Protein 6DCD (pdb70)

Sequence (406 aa):
SYESIDFFTDPSLIPDPHPYFDYLRSQSPVLLRLPQYGVVAVTGYEEATAVYKDTDSFSNCVALLGGPFPPLPFAPNGDDVNAQIDAHREQFPMYEHMMVTMDPPEHSRARSILSRLLTPSRLKQNEEFMWRLADRQLDEFLGAGECEFISEYAKPFATLVIADLLGVPEDDRKDFRVVLGVNPLQWLDDKFSAYIEDRRRQPRNDVLTALATATYPDGSTPEVIDVVRSATFLFAAGQQETTAKLLTTAAMMRVLGDRPDIQRRLRENRSSLIIPNNFIEESSLRMDDSPVKSDSRLARKRTTVGGLDIAAGTVVMVLPGAANRDPRRFEDPHEFRLDRPNVREHMMAFARGVHSSCPGGPLARVEGRVSLERILDRMLDIAINEDRHGPADDRRYTYEPTTYILLRGLTELHITFTPAG

Nearest PDB structures (foldseek):
  6dcd-assembly1_A  TM=1.002E+00  e=2.296E-69  Mycobacterium marinum M
  8hg9-assembly1_B  TM=8.748E-01  e=2.510E-22  Bacillus sp. (in: firmicutes)
  8hg9-assembly1_A  TM=8.508E-01  e=3.188E-22  Bacillus sp. (in: firmicutes)
  5iki-assembly2_B  TM=8.266E-01  e=8.292E-22  Priestia megaterium
  6g5q-assembly1_A  TM=8.197E-01  e=1.424E-17  Zobellia galactanivorans

InterPro domains:
  IPR001128 Cytochrome P450 [PF00067] (213-383)
  IPR002397 Cytochrome P450, B-class [PR00359] (101-112)
  IPR002397 Cytochrome P450, B-class [PR00359] (147-163)
  IPR002397 Cytochrome P450, B-class [PR00359] (164-179)
  IPR002397 Cytochrome P450, B-class [PR00359] (205-227)
  IPR002397 Cytochrome P450, B-class [PR00359] (287-298)
  IPR002397 Cytochrome P450, B-class [PR00359] (304-331)
  IPR002397 Cytochrome P450, B-class [PR00359] (332-347)
  IPR002397 Cytochrome P450, B-class [PR00359] (354-363)
  IPR002397 Cytochrome P450, B-class [PR00359] (363-374)
  IPR036396 Cytochrome P450 superfamily [G3DSA:1.10.630.10] (2-423)
  IPR036396 Cytochrome P450 superfamily [SSF48264] (11-422)

Foldseek 3Di:
DLLQDDLFADLVCQVPVQVSLVVVVVVPQWDQHPPLRETEHLAQVLLQVQQADLVFWAQLAFFPFPPPPDPDDDDDQFCPVVCVVCLVPGPLSLALSRDGPPVNQQLQQLCVLLQDPVNVVVLLVVLLVVLVVLCVVCLVVQKDFCLLSPLLLSQQLSLCSSQQPDPVCSVVSSVLLNVVSVVVQLVVLLVLLVVCVVPPDPTNSVVSNQDAGPVRHHDDSSSSSNSSSVCSVVGRPQLSQLLVLLLLCVALPVVVVVVCLVPVVLQLLSSLLSCLQQLFFQKTKIFGRGFDDTSRDTDGGGHIYIYGLNSNSQNCVVDPPSNDRDSPDPCSNVRQSQHDHPSRNSCPVVSSSSRSSNVVVCSVFFAPKHFDCVQFNDSVRGDWGFDSGNGTTGTPITMIGTDTPD

Solvent-accessible surface area: 17453 Å² total; per-residue (Å²): 118,80,131,82,22,22,10,17,85,44,103,76,8,26,80,71,2,11,67,3,2,41,72,5,24,101,112,33,30,3,41,118,11,77,35,112,37,0,0,0,0,0,0,17,112,17,0,28,54,1,5,138,47,33,100,10,3,0,4,6,8,4,73,8,3,18,78,75,108,40,35,29,81,61,123,48,86,83,0,40,77,48,10,78,78,51,105,133,111,10,46,51,70,42,25,11,47,11,36,18,66,96,56,8,63,92,12,61,26,3,2,67,96,1,50,51,119,70,38,42,124,95,0,52,81,15,1,89,136,4,0,38,115,2,0,94,102,12,18,77,71,16,90,5,26,0,8,56,61,0,0,49,10,0,0,1,21,0,3,0,17,4,0,16,2,44,134,138,33,37,149,69,0,66,94,40,26,65,164,92,56,111,93,48,5,46,80,68,0,29,57,19,0,98,37,11,78,159,108,92,136,162,52,24,0,11,34,0,2,62,5,69,18,96,104,51,50,85,2,119,38,86,44,0,0,72,3,0,5,14,22,5,53,44,16,14,79,34,9,0,7,2,1,0,10,0,0,40,4,0,9,32,89,85,52,6,12,146,118,0,61,146,71,67,94,29,0,57,49,0,1,9,0,0,3,0,21,16,4,8,50,8,4,22,2,6,0,0,39,92,132,22,89,12,47,73,40,74,0,55,11,9,24,11,0,1,0,1,2,7,0,0,0,21,1,81,136,93,0,126,63,20,83,96,22,72,10,92,7,121,39,5,164,68,2,0,10,31,13,63,29,73,25,39,53,34,22,1,70,17,9,77,27,2,0,62,0,0,1,25,62,0,1,56,41,0,83,113,7,37,5,20,109,133,137,4,3,62,67,138,97,48,138,49,77,33,46,111,36,34,49,28,27,5,4,45,64,0,21,0,43,13,74,43,53,102

Secondary structure (DSSP, 8-state):
-TTT--TTT-GGGSS--HHHHHHHHHH-SEEE-SSTTPEEE--HHHHHHHHH-TTTEESTTTTTTTSSPPSS---TTB-HHHHHHTGGGSTTTTSGGG--TTHHHHHHHTTGGGSSHHHHHHHHHHHHHHHHHHHHTTGGGSEEEHIIIIIHHHHHHHHHHHTT--HHHHHHHHHHH---HHHHHHHHHHHHHHHHHHS--SSHHHHHHT---TTSPPPPHHHHHHHHHHHHHHHHHHHHHHHHHHHHHHHH-HHHHHHHHH-GGGHHHHHHHHHHHS-SB--EEEEESBSEEETTEEE-TT-EEEE-HHHHTT-TTTSSSTTS--TT-TTGGG--TT--STT--TTHHHHHHHHHHHHHHHHHHEEEEEE-HHHH--TTS----B-S-SSB--BS--EEEEEE--

Structure (mmCIF, N/CA/C/O backbone):
data_6DCD
#
_entry.id   6DCD
#
_cell.length_a   80.570
_cell.length_b   80.570
_cell.length_c   134.760
_cell.angle_alpha   90.000
_cell.angle_beta   90.000
_cell.angle_gamma   120.000
#
_symmetry.space_group_name_H-M   'P 31 2 1'
#
loop_
_entity.id
_entity.type
_entity.pdbx_description
1 polymer 'Cytochrome P450 150A6 Cyp150A6'
2 non-polymer 'PROTOPORPHYRIN IX CONTAINING FE'
3 water water
#
loop_
_atom_site.group_PDB
_atom_site.id
_atom_site.type_symbol
_atom_site.label_atom_id
_atom_site.label_alt_id
_atom_site.label_comp_id
_atom_site.label_asym_id
_atom_site.label_entity_id
_atom_site.label_seq_id
_atom_site.pdbx_PDB_ins_code
_atom_site.Cartn_x
_atom_site.Cartn_y
_atom_site.Cartn_z
_atom_site.occupancy
_atom_site.B_iso_or_equiv
_atom_site.auth_seq_id
_atom_site.auth_comp_id
_atom_site.auth_asym_id
_atom_site.auth_atom_id
_atom_site.pdbx_PDB_model_num
ATOM 1 N N . SER A 1 3 ? 24.189 62.332 53.467 1.00 58.13 3 SER A N 1
ATOM 2 C CA . SER A 1 3 ? 22.808 62.683 53.160 1.00 57.92 3 SER A CA 1
ATOM 3 C C . SER A 1 3 ? 22.250 61.768 52.078 1.00 54.88 3 SER A C 1
ATOM 4 O O . SER A 1 3 ? 23.000 61.059 51.403 1.00 53.68 3 SER A O 1
ATOM 7 N N . TYR A 1 4 ? 20.925 61.801 51.908 1.00 51.89 4 TYR A N 1
ATOM 8 C CA . TYR A 1 4 ? 20.270 60.951 50.919 1.00 49.64 4 TYR A CA 1
ATOM 9 C C . TYR A 1 4 ? 20.691 61.279 49.493 1.00 53.05 4 TYR A C 1
ATOM 10 O O . TYR A 1 4 ? 20.446 60.473 48.587 1.00 48.69 4 TYR A O 1
ATOM 19 N N . GLU A 1 5 ? 21.308 62.443 49.272 1.00 62.97 5 GLU A N 1
ATOM 20 C CA . GLU A 1 5 ? 21.675 62.851 47.920 1.00 64.95 5 GLU A CA 1
ATOM 21 C C . GLU A 1 5 ? 22.697 61.908 47.300 1.00 60.16 5 GLU A C 1
ATOM 22 O O . GLU A 1 5 ? 22.683 61.691 46.082 1.00 64.36 5 GLU A O 1
ATOM 28 N N . SER A 1 6 ? 23.585 61.333 48.113 1.00 53.17 6 SER A N 1
ATOM 29 C CA . SER A 1 6 ? 24.631 60.448 47.615 1.00 48.03 6 SER A CA 1
ATOM 30 C C . SER A 1 6 ? 24.626 59.083 48.292 1.00 41.98 6 SER A C 1
ATOM 31 O O . SER A 1 6 ? 25.549 58.291 48.064 1.00 42.18 6 SER A O 1
ATOM 34 N N . ILE A 1 7 ? 23.622 58.784 49.118 1.00 35.42 7 ILE A N 1
ATOM 35 C CA . ILE A 1 7 ? 23.574 57.494 49.793 1.00 30.42 7 ILE A CA 1
ATOM 36 C C . ILE A 1 7 ? 23.405 56.379 48.764 1.00 24.17 7 ILE A C 1
ATOM 37 O O . ILE A 1 7 ? 22.861 56.586 47.670 1.00 25.15 7 ILE A O 1
ATOM 42 N N . ASP A 1 8 ? 23.900 55.187 49.102 1.00 25.39 8 ASP A N 1
ATOM 43 C CA . ASP A 1 8 ? 23.820 54.010 48.235 1.00 26.63 8 ASP A CA 1
ATOM 44 C C . ASP A 1 8 ? 22.802 53.046 48.840 1.00 25.27 8 ASP A C 1
ATOM 45 O O . ASP A 1 8 ? 23.098 52.344 49.811 1.00 24.10 8 ASP A O 1
ATOM 50 N N . PHE A 1 9 ? 21.611 52.997 48.233 1.00 22.21 9 PHE A N 1
ATOM 51 C CA . PHE A 1 9 ? 20.540 52.126 48.713 1.00 19.81 9 PHE A CA 1
ATOM 52 C C . PHE A 1 9 ? 20.972 50.667 48.792 1.00 22.01 9 PHE A C 1
ATOM 53 O O . PHE A 1 9 ? 20.502 49.923 49.663 1.00 23.78 9 PHE A O 1
ATOM 61 N N . PHE A 1 10 ? 21.867 50.240 47.909 1.00 19.87 10 PHE A N 1
ATOM 62 C CA . PHE A 1 10 ? 22.210 48.831 47.827 1.00 18.88 10 PHE A CA 1
ATOM 63 C C . PHE A 1 10 ? 23.251 48.406 48.850 1.00 21.88 10 PHE A C 1
ATOM 64 O O . PHE A 1 10 ? 23.407 47.203 49.076 1.00 22.88 10 PHE A O 1
ATOM 72 N N . THR A 1 11 ? 23.958 49.348 49.475 1.00 24.38 11 THR A N 1
ATOM 73 C CA . THR A 1 11 ? 25.052 48.996 50.373 1.00 25.62 11 THR A CA 1
ATOM 74 C C . THR A 1 11 ? 25.011 49.672 51.737 1.00 26.62 11 THR A C 1
ATOM 75 O O . THR A 1 11 ? 25.626 49.142 52.669 1.00 28.94 11 THR A O 1
ATOM 79 N N . ASP A 1 12 ? 24.327 50.800 51.898 1.00 24.09 12 ASP A N 1
ATOM 80 C CA . ASP A 1 12 ? 24.413 51.551 53.152 1.00 24.10 12 ASP A CA 1
ATOM 81 C C . ASP A 1 12 ? 23.584 50.877 54.240 1.00 28.77 12 ASP A C 1
ATOM 82 O O . ASP A 1 12 ? 22.355 50.807 54.114 1.00 26.96 12 ASP A O 1
ATOM 87 N N . PRO A 1 13 ? 24.199 50.395 55.325 1.00 30.28 13 PRO A N 1
ATOM 88 C CA . PRO A 1 13 ? 23.414 49.733 56.381 1.00 26.38 13 PRO A CA 1
ATOM 89 C C . PRO A 1 13 ? 22.500 50.669 57.151 1.00 25.21 13 PRO A C 1
ATOM 90 O O . PRO A 1 13 ? 21.601 50.183 57.849 1.00 24.43 13 PRO A O 1
ATOM 94 N N . SER A 1 14 ? 22.681 51.987 57.046 1.00 26.32 14 SER A N 1
ATOM 95 C CA . SER A 1 14 ? 21.799 52.908 57.751 1.00 24.18 14 SER A CA 1
ATOM 96 C C . SER A 1 14 ? 20.380 52.903 57.198 1.00 21.96 14 SER A C 1
ATOM 97 O O . SER A 1 14 ? 19.490 53.475 57.832 1.00 24.45 14 SER A O 1
ATOM 100 N N . LEU A 1 15 ? 20.145 52.272 56.048 1.00 23.11 15 LEU A N 1
ATOM 101 C CA . LEU A 1 15 ? 18.810 52.209 55.468 1.00 21.83 15 LEU A CA 1
ATOM 102 C C . LEU A 1 15 ? 18.073 50.918 55.804 1.00 24.34 15 LEU A C 1
ATOM 103 O O . LEU A 1 15 ? 16.884 50.801 55.493 1.00 22.35 15 LEU A O 1
ATOM 108 N N . ILE A 1 16 ? 18.742 49.960 56.436 1.00 24.92 16 ILE A N 1
ATOM 109 C CA . ILE A 1 16 ? 18.146 48.670 56.780 1.00 22.26 16 ILE A CA 1
ATOM 110 C C . ILE A 1 16 ? 17.082 48.800 57.871 1.00 24.10 16 ILE A C 1
ATOM 111 O O . ILE A 1 16 ? 16.015 48.178 57.743 1.00 25.76 16 ILE A O 1
ATOM 116 N N . PRO A 1 17 ? 17.297 49.566 58.954 1.00 28.88 17 PRO A N 1
ATOM 117 C CA . PRO A 1 17 ? 16.230 49.670 59.973 1.00 24.67 17 PRO A CA 1
ATOM 118 C C . PRO A 1 17 ? 14.904 50.180 59.426 1.00 26.35 17 PRO A C 1
ATOM 119 O O . PRO A 1 17 ? 13.854 49.584 59.697 1.00 23.49 17 PRO A O 1
ATOM 123 N N . ASP A 1 18 ? 14.921 51.266 58.660 1.00 25.67 18 ASP A N 1
ATOM 124 C CA . ASP A 1 18 ? 13.698 51.838 58.113 1.00 25.93 18 ASP A CA 1
ATOM 125 C C . ASP A 1 18 ? 14.019 52.613 56.840 1.00 23.63 18 ASP A C 1
ATOM 126 O O . ASP A 1 18 ? 14.622 53.692 56.906 1.00 23.33 18 ASP A O 1
ATOM 131 N N . PRO A 1 19 ? 13.635 52.105 55.671 1.00 17.96 19 PRO A N 1
ATOM 132 C CA . PRO A 1 19 ? 13.950 52.786 54.411 1.00 18.99 19 PRO A CA 1
ATOM 133 C C . PRO A 1 19 ? 12.933 53.829 53.982 1.00 16.91 19 PRO A C 1
ATOM 134 O O . PRO A 1 19 ? 13.165 54.507 52.976 1.00 18.99 19 PRO A O 1
ATOM 138 N N . HIS A 1 20 ? 11.834 53.990 54.706 1.00 15.77 20 HIS A N 1
ATOM 139 C CA . HIS A 1 20 ? 10.762 54.815 54.166 1.00 17.77 20 HIS A CA 1
ATOM 140 C C . HIS A 1 20 ? 11.049 56.314 54.202 1.00 19.15 20 HIS A C 1
ATOM 141 O O . HIS A 1 20 ? 10.607 57.021 53.287 1.00 17.17 20 HIS A O 1
ATOM 148 N N . PRO A 1 21 ? 11.776 56.857 55.191 1.00 18.26 21 PRO A N 1
ATOM 149 C CA . PRO A 1 21 ? 12.210 58.256 55.040 1.00 19.27 21 PRO A CA 1
ATOM 150 C C . PRO A 1 21 ? 12.978 58.479 53.748 1.00 15.84 21 PRO A C 1
ATOM 151 O O . PRO A 1 21 ? 12.741 59.467 53.038 1.00 16.43 21 PRO A O 1
ATOM 155 N N . TYR A 1 22 ? 13.880 57.549 53.420 1.00 15.55 22 TYR A N 1
ATOM 156 C CA . TYR A 1 22 ? 14.620 57.597 52.165 1.00 15.05 22 TYR A CA 1
ATOM 157 C C . TYR A 1 22 ? 13.688 57.457 50.967 1.00 16.51 22 TYR A C 1
ATOM 158 O O . TYR A 1 22 ? 13.784 58.224 50.003 1.00 16.12 22 TYR A O 1
ATOM 167 N N . PHE A 1 23 ? 12.785 56.469 51.003 1.00 14.85 23 PHE A N 1
ATOM 168 C CA . PHE A 1 23 ? 11.818 56.302 49.920 1.00 15.67 23 PHE A CA 1
ATOM 169 C C . PHE A 1 23 ? 10.987 57.562 49.722 1.00 15.66 23 PHE A C 1
ATOM 170 O O . PHE A 1 23 ? 10.673 57.935 48.585 1.00 16.43 23 PHE A O 1
ATOM 178 N N . ASP A 1 24 ? 10.584 58.205 50.824 1.00 15.67 24 ASP A N 1
ATOM 179 C CA . ASP A 1 24 ? 9.816 59.442 50.737 1.00 16.78 24 ASP A CA 1
ATOM 180 C C . ASP A 1 24 ? 10.626 60.544 50.068 1.00 18.34 24 ASP A C 1
ATOM 181 O O . ASP A 1 24 ? 10.086 61.339 49.290 1.00 20.73 24 ASP A O 1
ATOM 186 N N . TYR A 1 25 ? 11.923 60.617 50.381 1.00 18.68 25 TYR A N 1
ATOM 187 C CA . TYR A 1 25 ? 12.788 61.619 49.765 1.00 20.06 25 TYR A CA 1
ATOM 188 C C . TYR A 1 25 ? 12.915 61.390 48.266 1.00 18.13 25 TYR A C 1
ATOM 189 O O . TYR A 1 25 ? 12.903 62.345 47.480 1.00 16.71 25 TYR A O 1
ATOM 198 N N . LEU A 1 26 ? 13.055 60.128 47.852 1.00 15.16 26 LEU A N 1
ATOM 199 C CA . LEU A 1 26 ? 13.113 59.817 46.428 1.00 16.79 26 LEU A CA 1
ATOM 200 C C . LEU A 1 26 ? 11.825 60.224 45.727 1.00 19.03 26 LEU A C 1
ATOM 201 O O . LEU A 1 26 ? 11.853 60.896 44.691 1.00 19.16 26 LEU A O 1
ATOM 206 N N . ARG A 1 27 ? 10.682 59.816 46.288 1.00 17.35 27 ARG A N 1
ATOM 207 C CA . ARG A 1 27 ? 9.399 60.019 45.625 1.00 16.57 27 ARG A CA 1
ATOM 208 C C . ARG A 1 27 ? 9.077 61.500 45.483 1.00 18.64 27 ARG A C 1
ATOM 209 O O . ARG A 1 27 ? 8.498 61.925 44.476 1.00 21.03 27 ARG A O 1
ATOM 217 N N . SER A 1 28 ? 9.457 62.304 46.481 1.00 19.53 28 SER A N 1
ATOM 218 C CA . SER A 1 28 ? 9.226 63.743 46.413 1.00 21.04 28 SER A CA 1
ATOM 219 C C . SER A 1 28 ? 10.087 64.408 45.346 1.00 24.67 28 SER A C 1
ATOM 220 O O . SER A 1 28 ? 9.708 65.460 44.819 1.00 24.64 28 SER A O 1
ATOM 223 N N . GLN A 1 29 ? 11.251 63.833 45.035 1.00 19.04 29 GLN A N 1
ATOM 224 C CA . GLN A 1 29 ? 12.012 64.286 43.875 1.00 19.31 29 GLN A CA 1
ATOM 225 C C . GLN A 1 29 ? 11.283 63.915 42.591 1.00 17.92 29 GLN A C 1
ATOM 226 O O . GLN A 1 29 ? 10.980 64.777 41.760 1.00 22.05 29 GLN A O 1
ATOM 232 N N . SER A 1 30 ? 10.987 62.624 42.425 1.00 18.77 30 SER A N 1
ATOM 233 C CA . SER A 1 30 ? 10.168 62.096 41.341 1.00 18.89 30 SER A CA 1
ATOM 234 C C . SER A 1 30 ? 9.850 60.626 41.599 1.00 15.00 30 SER A C 1
ATOM 235 O O . SER A 1 30 ? 10.724 59.871 42.038 1.00 15.72 30 SER A O 1
ATOM 238 N N . PRO A 1 31 ? 8.620 60.187 41.312 1.00 16.05 31 PRO A N 1
ATOM 239 C CA . PRO A 1 31 ? 8.282 58.757 41.460 1.00 18.09 31 PRO A CA 1
ATOM 240 C C . PRO A 1 31 ? 9.109 57.834 40.580 1.00 15.32 31 PRO A C 1
ATOM 241 O O . PRO A 1 31 ? 9.118 56.619 40.814 1.00 13.30 31 PRO A O 1
ATOM 245 N N . VAL A 1 32 ? 9.789 58.366 39.569 1.00 15.91 32 VAL A N 1
ATOM 246 C CA . VAL A 1 32 ? 10.731 57.620 38.744 1.00 12.79 32 VAL A CA 1
ATOM 247 C C . VAL A 1 32 ? 12.001 58.465 38.749 1.00 16.52 32 VAL A C 1
ATOM 248 O O . VAL A 1 32 ? 12.037 59.531 38.126 1.00 18.16 32 VAL A O 1
ATOM 252 N N A LEU A 1 33 ? 13.049 57.973 39.416 0.74 16.15 33 LEU A N 1
ATOM 253 N N B LEU A 1 33 ? 13.017 58.050 39.505 0.26 16.98 33 LEU A N 1
ATOM 254 C CA A LEU A 1 33 ? 14.236 58.767 39.713 0.74 17.75 33 LEU A CA 1
ATOM 255 C CA B LEU A 1 33 ? 14.223 58.863 39.586 0.26 18.34 33 LEU A CA 1
ATOM 256 C C A LEU A 1 33 ? 15.505 57.998 39.373 0.74 18.97 33 LEU A C 1
ATOM 257 C C B LEU A 1 33 ? 15.459 58.021 39.319 0.26 18.63 33 LEU A C 1
ATOM 258 O O A LEU A 1 33 ? 15.665 56.843 39.782 0.74 17.54 33 LEU A O 1
ATOM 259 O O B LEU A 1 33 ? 15.538 56.854 39.713 0.26 18.07 33 LEU A O 1
ATOM 268 N N . ARG A 1 34 ? 16.418 58.643 38.647 1.00 20.55 34 ARG A N 1
ATOM 269 C CA . ARG A 1 34 ? 17.722 58.049 38.390 1.00 21.88 34 ARG A CA 1
ATOM 270 C C . ARG A 1 34 ? 18.585 58.181 39.643 1.00 24.42 34 ARG A C 1
ATOM 271 O O . ARG A 1 34 ? 18.825 59.295 40.119 1.00 26.90 34 ARG A O 1
ATOM 279 N N . LEU A 1 35 ? 19.042 57.049 40.180 1.00 21.86 35 LEU A N 1
ATOM 280 C CA . LEU A 1 35 ? 19.827 57.040 41.408 1.00 24.46 35 LEU A CA 1
ATOM 281 C C . LEU A 1 35 ? 21.257 57.513 41.144 1.00 25.65 35 LEU A C 1
ATOM 282 O O . LEU A 1 35 ? 21.723 57.506 40.003 1.00 29.92 35 LEU A O 1
ATOM 287 N N . PRO A 1 36 ? 21.979 57.937 42.189 1.00 27.55 36 PRO A N 1
ATOM 288 C CA . PRO A 1 36 ? 23.348 58.437 41.975 1.00 30.51 36 PRO A CA 1
ATOM 289 C C . PRO A 1 36 ? 24.364 57.359 41.626 1.00 32.65 36 PRO A C 1
ATOM 290 O O . PRO A 1 36 ? 25.471 57.706 41.193 1.00 36.20 36 PRO A O 1
ATOM 294 N N . GLN A 1 37 ? 24.043 56.077 41.797 1.00 32.02 37 GLN A N 1
ATOM 295 C CA . GLN A 1 37 ? 24.979 55.006 41.490 1.00 30.58 37 GLN A CA 1
ATOM 296 C C . GLN A 1 37 ? 24.332 53.992 40.559 1.00 28.37 37 GLN A C 1
ATOM 297 O O . GLN A 1 37 ? 23.119 53.762 40.606 1.00 30.39 37 GLN A O 1
ATOM 303 N N . TYR A 1 38 ? 25.166 53.395 39.707 1.00 24.66 38 TYR A N 1
ATOM 304 C CA . TYR A 1 38 ? 24.856 52.218 38.899 1.00 23.70 38 TYR A CA 1
ATOM 305 C C . TYR A 1 38 ? 23.835 52.495 37.802 1.00 24.22 38 TYR A C 1
ATOM 306 O O . TYR A 1 38 ? 23.426 51.560 37.101 1.00 26.37 38 TYR A O 1
ATOM 315 N N . GLY A 1 39 ? 23.421 53.748 37.619 1.00 25.43 39 GLY A N 1
ATOM 316 C CA . GLY A 1 39 ? 22.443 54.071 36.598 1.00 22.49 39 GLY A CA 1
ATOM 317 C C . GLY A 1 39 ? 21.049 53.567 36.880 1.00 24.75 39 GLY A C 1
ATOM 318 O O . GLY A 1 39 ? 20.190 53.626 35.992 1.00 22.11 39 GLY A O 1
ATOM 319 N N . VAL A 1 40 ? 20.793 53.074 38.092 1.00 16.40 40 VAL A N 1
ATOM 320 C CA . VAL A 1 40 ? 19.504 52.469 38.388 1.00 16.11 40 VAL A CA 1
ATOM 321 C C . VAL A 1 40 ? 18.429 53.545 38.440 1.00 17.12 40 VAL A C 1
ATOM 322 O O . VAL A 1 40 ? 18.632 54.637 38.989 1.00 14.19 40 VAL A O 1
ATOM 326 N N . VAL A 1 41 ? 17.287 53.249 37.829 1.00 14.18 41 VAL A N 1
ATOM 327 C CA . VAL A 1 41 ? 16.094 54.073 37.932 1.00 12.75 41 VAL A CA 1
ATOM 328 C C . VAL A 1 41 ? 15.221 53.478 39.024 1.00 13.51 41 VAL A C 1
ATOM 329 O O . VAL A 1 41 ? 14.799 52.321 38.927 1.00 13.62 41 VAL A O 1
ATOM 333 N N . ALA A 1 42 ? 14.949 54.255 40.063 1.00 13.12 42 ALA A N 1
ATOM 334 C CA . ALA A 1 42 ? 14.201 53.775 41.216 1.00 12.18 42 ALA A CA 1
ATOM 335 C C . ALA A 1 42 ? 12.757 54.246 41.115 1.00 12.77 42 ALA A C 1
ATOM 336 O O . ALA A 1 42 ? 12.501 55.441 40.948 1.00 13.38 42 ALA A O 1
ATOM 338 N N . VAL A 1 43 ? 11.818 53.308 41.197 1.00 12.53 43 VAL A N 1
ATOM 339 C CA . VAL A 1 43 ? 10.398 53.611 41.045 1.00 11.68 43 VAL A CA 1
ATOM 340 C C . VAL A 1 43 ? 9.746 53.471 42.414 1.00 13.15 43 VAL A C 1
ATOM 341 O O . VAL A 1 43 ? 9.640 52.364 42.959 1.00 13.38 43 VAL A O 1
ATOM 345 N N . THR A 1 44 ? 9.326 54.604 42.973 1.00 11.47 44 THR A N 1
ATOM 346 C CA . THR A 1 44 ? 8.661 54.671 44.265 1.00 11.73 44 THR A CA 1
ATOM 347 C C . THR A 1 44 ? 7.188 55.039 44.151 1.00 12.63 44 THR A C 1
ATOM 348 O O . THR A 1 44 ? 6.499 55.115 45.176 1.00 12.81 44 THR A O 1
ATOM 352 N N . GLY A 1 45 ? 6.691 55.266 42.939 1.00 15.20 45 GLY A N 1
ATOM 353 C CA . GLY A 1 45 ? 5.309 55.643 42.723 1.00 12.64 45 GLY A CA 1
ATOM 354 C C . GLY A 1 45 ? 4.452 54.442 42.365 1.00 15.34 45 GLY A C 1
ATOM 355 O O . GLY A 1 45 ? 4.897 53.523 41.678 1.00 14.11 45 GLY A O 1
ATOM 356 N N . TYR A 1 46 ? 3.206 54.468 42.838 1.00 15.05 46 TYR A N 1
ATOM 357 C CA . TYR A 1 46 ? 2.307 53.335 42.651 1.00 16.27 46 TYR A CA 1
ATOM 358 C C . TYR A 1 46 ? 1.890 53.181 41.193 1.00 17.72 46 TYR A C 1
ATOM 359 O O . TYR A 1 46 ? 1.994 52.090 40.620 1.00 15.19 46 TYR A O 1
ATOM 368 N N . GLU A 1 47 ? 1.374 54.247 40.578 1.00 17.77 47 GLU A N 1
ATOM 369 C CA . GLU A 1 47 ? 0.905 54.080 39.207 1.00 19.97 47 GLU A CA 1
ATOM 370 C C . GLU A 1 47 ? 2.067 53.875 38.242 1.00 17.47 47 GLU A C 1
ATOM 371 O O . GLU A 1 47 ? 1.901 53.216 37.208 1.00 16.90 47 GLU A O 1
ATOM 377 N N . GLU A 1 48 ? 3.255 54.382 38.580 1.00 15.14 48 GLU A N 1
ATOM 378 C CA . GLU A 1 48 ? 4.423 54.150 37.737 1.00 15.84 48 GLU A CA 1
ATOM 379 C C . GLU A 1 48 ? 4.942 52.727 37.890 1.00 15.67 48 GLU A C 1
ATOM 380 O O . GLU A 1 48 ? 5.393 52.119 36.913 1.00 14.36 48 GLU A O 1
ATOM 386 N N . ALA A 1 49 ? 4.905 52.181 39.109 1.00 12.77 49 ALA A N 1
ATOM 387 C CA . ALA A 1 49 ? 5.300 50.788 39.294 1.00 12.70 49 ALA A CA 1
ATOM 388 C C . ALA A 1 49 ? 4.353 49.859 38.553 1.00 14.06 49 ALA A C 1
ATOM 389 O O . ALA A 1 49 ? 4.786 48.862 37.961 1.00 13.88 49 ALA A O 1
ATOM 391 N N . THR A 1 50 ? 3.057 50.175 38.577 1.00 14.37 50 THR A N 1
ATOM 392 C CA . THR A 1 50 ? 2.077 49.378 37.849 1.00 15.11 50 THR A CA 1
ATOM 393 C C . THR A 1 50 ? 2.392 49.361 36.363 1.00 14.74 50 THR A C 1
ATOM 394 O O . THR A 1 50 ? 2.382 48.299 35.730 1.00 16.60 50 THR A O 1
ATOM 398 N N . ALA A 1 51 ? 2.676 50.535 35.793 1.00 14.87 51 ALA A N 1
ATOM 399 C CA . ALA A 1 51 ? 3.048 50.625 34.3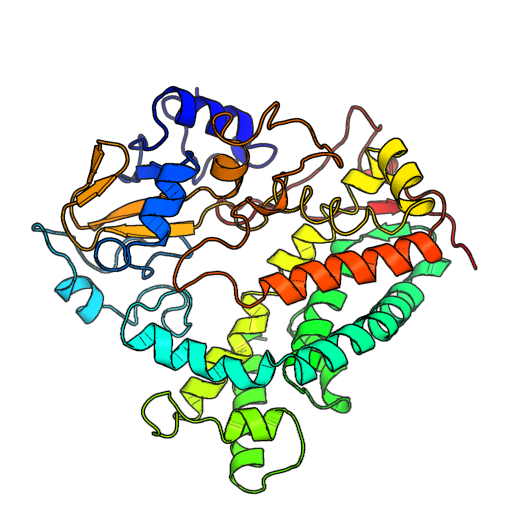85 1.00 15.31 51 ALA A CA 1
ATOM 400 C C . ALA A 1 51 ? 4.256 49.749 34.059 1.00 16.24 51 ALA A C 1
ATOM 401 O O . ALA A 1 51 ? 4.252 49.028 33.053 1.00 15.57 51 ALA A O 1
ATOM 403 N N . VAL A 1 52 ? 5.305 49.802 34.886 1.00 12.69 52 VAL A N 1
ATOM 404 C CA . VAL A 1 52 ? 6.493 48.978 34.640 1.00 11.43 52 VAL A CA 1
ATOM 405 C C . VAL A 1 52 ? 6.131 47.496 34.669 1.00 15.95 52 VAL A C 1
ATOM 406 O O . VAL A 1 52 ? 6.494 46.728 33.769 1.00 13.14 52 VAL A O 1
ATOM 410 N N . TYR A 1 53 ? 5.400 47.084 35.709 1.00 12.15 53 TYR A N 1
ATOM 411 C CA . TYR A 1 53 ? 5.046 45.679 35.904 1.00 12.59 53 TYR A CA 1
ATOM 412 C C . TYR A 1 53 ? 4.258 45.107 34.729 1.00 15.52 53 TYR A C 1
ATOM 413 O O . TYR A 1 53 ? 4.436 43.938 34.360 1.00 15.75 53 TYR A O 1
ATOM 422 N N . LYS A 1 54 ? 3.356 45.895 34.156 1.00 11.82 54 LYS A N 1
ATOM 423 C CA . LYS A 1 54 ? 2.469 45.389 33.119 1.00 11.72 54 LYS A CA 1
ATOM 424 C C . LYS A 1 54 ? 3.097 45.385 31.733 1.00 14.57 54 LYS A C 1
ATOM 425 O O . LYS A 1 54 ? 2.494 44.840 30.800 1.00 15.12 54 LYS A O 1
ATOM 431 N N . ASP A 1 55 ? 4.288 45.944 31.576 1.00 15.53 55 ASP A N 1
ATOM 432 C CA . ASP A 1 55 ? 4.926 46.109 30.270 1.00 18.95 55 ASP A CA 1
ATOM 433 C C . ASP A 1 55 ? 6.106 45.139 30.150 1.00 15.94 55 ASP A C 1
ATOM 434 O O . ASP A 1 55 ? 7.237 45.479 30.492 1.00 17.12 55 ASP A O 1
ATOM 439 N N . THR A 1 56 ? 5.851 43.931 29.631 1.00 18.49 56 THR A N 1
ATOM 440 C CA . THR A 1 56 ? 6.957 42.991 29.469 1.00 19.45 56 THR A CA 1
ATOM 441 C C . THR A 1 56 ? 7.771 43.253 28.210 1.00 19.29 56 THR A C 1
ATOM 442 O O . THR A 1 56 ? 8.930 42.826 28.135 1.00 17.96 56 THR A O 1
ATOM 446 N N . ASP A 1 57 ? 7.197 43.935 27.219 1.00 23.98 57 ASP A N 1
ATOM 447 C CA . ASP A 1 57 ? 7.947 44.220 26.002 1.00 25.55 57 ASP A CA 1
ATOM 448 C C . ASP A 1 57 ? 9.121 45.150 26.279 1.00 21.32 57 ASP A C 1
ATOM 449 O O . ASP A 1 57 ? 10.193 44.988 25.687 1.00 22.41 57 ASP A O 1
ATOM 454 N N . SER A 1 58 ? 8.950 46.104 27.192 1.00 22.98 58 SER A N 1
ATOM 455 C CA . SER A 1 58 ? 10.011 47.048 27.515 1.00 21.75 58 SER A CA 1
ATOM 456 C C . SER A 1 58 ? 10.889 46.597 28.670 1.00 20.19 58 SER A C 1
ATOM 457 O O . SER A 1 58 ? 12.046 47.022 28.754 1.00 22.52 58 SER A O 1
ATOM 460 N N . PHE A 1 59 ? 10.374 45.776 29.581 1.00 20.27 59 PHE A N 1
ATOM 461 C CA . PHE A 1 59 ? 11.068 45.509 30.838 1.00 19.31 59 PHE A CA 1
ATOM 462 C C . PHE A 1 59 ? 11.165 44.010 31.081 1.00 18.65 59 PHE A C 1
ATOM 463 O O . PHE A 1 59 ? 10.151 43.347 31.319 1.00 19.92 59 PHE A O 1
ATOM 471 N N . SER A 1 60 ? 12.394 43.499 31.062 1.00 15.91 60 SER A N 1
ATOM 472 C CA . SER A 1 60 ? 12.679 42.082 31.226 1.00 18.07 60 SER A CA 1
ATOM 473 C C . SER A 1 60 ? 12.937 41.735 32.686 1.00 14.97 60 SER A C 1
ATOM 474 O O . SER A 1 60 ? 13.473 42.541 33.456 1.00 14.44 60 SER A O 1
ATOM 477 N N . ASN A 1 61 ? 12.575 40.506 33.053 1.00 13.49 61 ASN A N 1
ATOM 478 C CA . ASN A 1 61 ? 12.790 39.976 34.393 1.00 15.76 61 ASN A CA 1
ATOM 479 C C . ASN A 1 61 ? 14.158 39.334 34.583 1.00 16.89 61 ASN A C 1
ATOM 480 O O . ASN A 1 61 ? 14.387 38.718 35.628 1.00 17.64 61 ASN A O 1
ATOM 485 N N . CYS A 1 62 ? 15.068 39.452 33.613 1.00 16.81 62 CYS A N 1
ATOM 486 C CA . CYS A 1 62 ? 16.349 38.764 33.746 1.00 17.21 62 CYS A CA 1
ATOM 487 C C . CYS A 1 62 ? 17.104 39.198 35.001 1.00 16.82 62 CYS A C 1
ATOM 488 O O . CYS A 1 62 ? 17.839 38.393 35.583 1.00 20.22 62 CYS A O 1
ATOM 491 N N . VAL A 1 63 ? 16.923 40.439 35.452 1.00 16.46 63 VAL A N 1
ATOM 492 C CA . VAL A 1 63 ? 17.601 40.930 36.651 1.00 16.61 63 VAL A CA 1
ATOM 493 C C . VAL A 1 63 ? 16.637 41.081 37.831 1.00 16.61 63 VAL A C 1
ATOM 494 O O . VAL A 1 63 ? 16.915 41.847 38.753 1.00 15.30 63 VAL A O 1
ATOM 498 N N . ALA A 1 64 ? 15.525 40.337 37.836 1.00 17.02 64 ALA A N 1
ATOM 499 C CA . ALA A 1 64 ? 14.451 40.607 38.792 1.00 20.08 64 ALA A CA 1
ATOM 500 C C . ALA A 1 64 ? 14.937 40.557 40.237 1.00 21.03 64 ALA A C 1
ATOM 501 O O . ALA A 1 64 ? 14.569 41.410 41.055 1.00 20.36 64 ALA A O 1
ATOM 503 N N . LEU A 1 65 ? 15.769 39.572 40.569 1.00 18.65 65 LEU A N 1
ATOM 504 C CA A LEU A 1 65 ? 16.159 39.360 41.958 0.61 20.36 65 LEU A CA 1
ATOM 505 C CA B LEU A 1 65 ? 16.163 39.365 41.961 0.39 20.48 65 LEU A CA 1
ATOM 506 C C . LEU A 1 65 ? 17.016 40.510 42.481 1.00 22.25 65 LEU A C 1
ATOM 507 O O . LEU A 1 65 ? 16.629 41.213 43.423 1.00 26.34 65 LEU A O 1
ATOM 516 N N . GLY A 1 66 ? 18.189 40.708 41.886 1.00 22.51 66 GLY A N 1
ATOM 517 C CA . GLY A 1 66 ? 19.164 41.617 42.453 1.00 22.14 66 GLY A CA 1
ATOM 518 C C . GLY A 1 66 ? 19.385 42.943 41.759 1.00 23.72 66 GLY A C 1
ATOM 519 O O . GLY A 1 66 ? 20.102 43.792 42.294 1.00 21.26 66 GLY A O 1
ATOM 520 N N . GLY A 1 67 ? 18.793 43.149 40.584 1.00 22.69 67 GLY A N 1
ATOM 521 C CA . GLY A 1 67 ? 18.956 44.401 39.877 1.00 22.74 67 GLY A CA 1
ATOM 522 C C . GLY A 1 67 ? 20.379 44.636 39.400 1.00 21.72 67 GLY A C 1
ATOM 523 O O . GLY A 1 67 ? 20.900 43.895 38.562 1.00 24.43 67 GLY A O 1
ATOM 524 N N . PRO A 1 68 ? 21.039 45.674 39.928 1.00 21.09 68 PRO A N 1
ATOM 525 C CA . PRO A 1 68 ? 22.400 45.993 39.466 1.00 23.14 68 PRO A CA 1
ATOM 526 C C . PRO A 1 68 ? 23.466 45.016 39.937 1.00 24.71 68 PRO A C 1
ATOM 527 O O . PRO A 1 68 ? 24.615 45.129 39.488 1.00 25.01 68 PRO A O 1
ATOM 531 N N . PHE A 1 69 ? 23.136 44.076 40.821 1.00 23.00 69 PHE A N 1
ATOM 532 C CA . PHE A 1 69 ? 24.069 43.060 41.277 1.00 25.15 69 PHE A CA 1
ATOM 533 C C . PHE A 1 69 ? 23.491 41.678 41.008 1.00 27.14 69 PHE A C 1
ATOM 534 O O . PHE A 1 69 ? 22.330 41.421 41.361 1.00 28.07 69 PHE A O 1
ATOM 542 N N . PRO A 1 70 ? 24.252 40.760 40.390 1.00 24.71 70 PRO A N 1
ATOM 543 C CA . PRO A 1 70 ? 25.603 40.983 39.863 1.00 25.02 70 PRO A CA 1
ATOM 544 C C . PRO A 1 70 ? 25.567 41.836 38.598 1.00 25.01 70 PRO A C 1
ATOM 545 O O . PRO A 1 70 ? 24.476 42.059 38.071 1.00 24.10 70 PRO A O 1
ATOM 549 N N . PRO A 1 71 ? 26.721 42.321 38.136 1.00 20.60 71 PRO A N 1
ATOM 550 C CA . PRO A 1 71 ? 26.743 43.082 36.883 1.00 21.18 71 PRO A CA 1
ATOM 551 C C . PRO A 1 71 ? 26.165 42.270 35.736 1.00 18.87 71 PRO A C 1
ATOM 552 O O . PRO A 1 71 ? 26.129 41.038 35.768 1.00 20.51 71 PRO A O 1
ATOM 556 N N . LEU A 1 72 ? 25.696 42.981 34.716 1.00 18.29 72 LEU A N 1
ATOM 557 C CA . LEU A 1 72 ? 25.182 42.309 33.536 1.00 18.64 72 LEU A CA 1
ATOM 558 C C . LEU A 1 72 ? 26.261 41.407 32.936 1.00 17.74 72 LEU A C 1
ATOM 559 O O . LEU A 1 72 ? 27.454 41.722 32.999 1.00 20.08 72 LEU A O 1
ATOM 564 N N . PRO A 1 73 ? 25.870 40.271 32.362 1.00 19.05 73 PRO A N 1
ATOM 565 C CA . PRO A 1 73 ? 26.852 39.378 31.732 1.00 19.11 73 PRO A CA 1
ATOM 566 C C . PRO A 1 73 ? 27.209 39.809 30.316 1.00 19.08 73 PRO A C 1
ATOM 567 O O . PRO A 1 73 ? 27.509 38.973 29.458 1.00 19.37 73 PRO A O 1
ATOM 571 N N . PHE A 1 74 ? 27.159 41.114 30.066 1.00 21.49 74 PHE A N 1
ATOM 572 C CA . PHE A 1 74 ? 27.520 41.702 28.782 1.00 23.67 74 PHE A CA 1
ATOM 573 C C . PHE A 1 74 ? 27.648 43.207 28.983 1.00 27.93 74 PHE A C 1
ATOM 574 O O . PHE A 1 74 ? 27.263 43.747 30.024 1.00 30.23 74 PHE A O 1
ATOM 582 N N . ALA A 1 75 ? 28.199 43.881 27.970 1.00 26.50 75 ALA A N 1
ATOM 583 C CA . ALA A 1 75 ? 28.242 45.336 27.967 1.00 28.87 75 ALA A CA 1
ATOM 584 C C . ALA A 1 75 ? 27.072 45.858 27.147 1.00 33.60 75 ALA A C 1
ATOM 585 O O . ALA A 1 75 ? 27.047 45.649 25.923 1.00 33.18 75 ALA A O 1
ATOM 587 N N . PRO A 1 76 ? 26.089 46.521 27.752 1.00 41.79 76 PRO A N 1
ATOM 588 C CA . PRO A 1 76 ? 24.934 46.990 26.975 1.00 45.39 76 PRO A CA 1
ATOM 589 C C . PRO A 1 76 ? 25.313 48.107 26.012 1.00 50.23 76 PRO A C 1
ATOM 590 O O . PRO A 1 76 ? 26.106 48.995 26.335 1.00 40.82 76 PRO A O 1
ATOM 594 N N . ASN A 1 77 ? 24.732 48.049 24.815 1.00 65.79 77 ASN A N 1
ATOM 595 C CA . ASN A 1 77 ? 24.940 49.075 23.805 1.00 73.76 77 ASN A CA 1
ATOM 596 C C . ASN A 1 77 ? 23.735 49.092 22.877 1.00 75.43 77 ASN A C 1
ATOM 597 O O . ASN A 1 77 ? 23.007 48.104 22.752 1.00 75.82 77 ASN A O 1
ATOM 602 N N . GLY A 1 78 ? 23.536 50.231 22.223 1.00 76.17 78 GLY A N 1
ATOM 603 C CA . GLY A 1 78 ? 22.430 50.390 21.306 1.00 75.95 78 GLY A CA 1
ATOM 604 C C . GLY A 1 78 ? 21.116 50.603 22.030 1.00 73.81 78 GLY A C 1
ATOM 605 O O . GLY A 1 78 ? 21.033 50.660 23.259 1.00 73.23 78 GLY A O 1
ATOM 606 N N . ASP A 1 79 ? 20.057 50.727 21.233 1.00 71.59 79 ASP A N 1
ATOM 607 C CA . ASP A 1 79 ? 18.713 50.931 21.751 1.00 69.92 79 ASP A CA 1
ATOM 608 C C . ASP A 1 79 ? 17.947 49.623 21.913 1.00 60.56 79 ASP A C 1
ATOM 609 O O . ASP A 1 79 ? 16.715 49.645 22.018 1.00 60.20 79 ASP A O 1
ATOM 614 N N . ASP A 1 80 ? 18.645 48.490 21.942 1.00 51.93 80 ASP A N 1
ATOM 615 C CA . ASP A 1 80 ? 17.985 47.190 22.054 1.00 45.98 80 ASP A CA 1
ATOM 616 C C . ASP A 1 80 ? 19.002 46.176 22.549 1.00 41.13 80 ASP A C 1
ATOM 617 O O . ASP A 1 80 ? 20.004 45.925 21.873 1.00 42.32 80 ASP A O 1
ATOM 622 N N . VAL A 1 81 ? 18.744 45.590 23.714 1.00 33.55 81 VAL A N 1
ATOM 623 C CA . VAL A 1 81 ? 19.645 44.625 24.323 1.00 31.91 81 VAL A CA 1
ATOM 624 C C . VAL A 1 81 ? 19.034 43.224 24.331 1.00 28.37 81 VAL A C 1
ATOM 625 O O . VAL A 1 81 ? 19.523 42.338 25.033 1.00 27.10 81 VAL A O 1
ATOM 629 N N . ASN A 1 82 ? 17.971 43.009 23.549 1.00 27.49 82 ASN A N 1
ATOM 630 C CA . ASN A 1 82 ? 17.292 41.716 23.566 1.00 22.48 82 ASN A CA 1
ATOM 631 C C . ASN A 1 82 ? 18.203 40.596 23.082 1.00 25.80 82 ASN A C 1
ATOM 632 O O . ASN A 1 82 ? 18.184 39.490 23.634 1.00 23.94 82 ASN A O 1
ATOM 637 N N . ALA A 1 83 ? 19.004 40.858 22.047 1.00 27.22 83 ALA A N 1
ATOM 638 C CA . ALA A 1 83 ? 19.920 39.835 21.556 1.00 26.58 83 ALA A CA 1
ATOM 639 C C . ALA A 1 83 ? 20.975 39.502 22.602 1.00 24.24 83 ALA A C 1
ATOM 640 O O . ALA A 1 83 ? 21.380 38.342 22.742 1.00 23.79 83 ALA A O 1
ATOM 642 N N . GLN A 1 84 ? 21.419 40.505 23.359 1.00 22.86 84 GLN A N 1
ATOM 643 C CA . GLN A 1 84 ? 22.400 40.250 24.407 1.00 24.35 84 GLN A CA 1
ATOM 644 C C . GLN A 1 84 ? 21.784 39.468 25.562 1.00 23.41 84 GLN A C 1
ATOM 645 O O . GLN A 1 84 ? 22.425 38.573 26.125 1.00 25.43 84 GLN A O 1
ATOM 651 N N . ILE A 1 85 ? 20.537 39.780 25.923 1.00 20.16 85 ILE A N 1
ATOM 652 C CA . ILE A 1 85 ? 19.858 39.007 26.961 1.00 21.15 85 ILE A CA 1
ATOM 653 C C . ILE A 1 85 ? 19.723 37.552 26.532 1.00 20.15 85 ILE A C 1
ATOM 654 O O . ILE A 1 85 ? 20.019 36.631 27.301 1.00 21.10 85 ILE A O 1
ATOM 659 N N . ASP A 1 86 ? 19.265 37.325 25.296 1.00 24.27 86 ASP A N 1
ATOM 660 C CA . ASP A 1 86 ? 19.094 35.958 24.812 1.00 25.41 86 ASP A CA 1
ATOM 661 C C . ASP A 1 86 ? 20.414 35.194 24.822 1.00 24.93 86 ASP A C 1
ATOM 662 O O . ASP A 1 86 ? 20.450 34.008 25.171 1.00 22.86 86 ASP A O 1
ATOM 667 N N . ALA A 1 87 ? 21.510 35.856 24.445 1.00 23.94 87 ALA A N 1
ATOM 668 C CA . ALA A 1 87 ? 22.790 35.167 24.323 1.00 23.22 87 ALA A CA 1
ATOM 669 C C . ALA A 1 87 ? 23.385 34.790 25.673 1.00 24.15 87 ALA A C 1
ATOM 670 O O . ALA A 1 87 ? 24.289 33.947 25.723 1.00 23.34 87 ALA A O 1
ATOM 672 N N . HIS A 1 88 ? 22.891 35.376 26.766 1.00 23.78 88 HIS A N 1
ATOM 673 C CA . HIS A 1 88 ? 23.403 35.105 28.105 1.00 20.28 88 HIS A CA 1
ATOM 674 C C . HIS A 1 88 ? 22.281 34.710 29.054 1.00 22.42 88 HIS A C 1
ATOM 675 O O . HIS A 1 88 ? 22.404 34.881 30.272 1.00 21.42 88 HIS A O 1
ATOM 682 N N . ARG A 1 89 ? 21.192 34.168 28.504 1.00 24.50 89 ARG A N 1
ATOM 683 C CA . ARG A 1 89 ? 20.008 33.872 29.306 1.00 24.69 89 ARG A CA 1
ATOM 684 C C . ARG A 1 89 ? 20.344 33.019 30.522 1.00 27.72 89 ARG A C 1
ATOM 685 O O . ARG A 1 89 ? 19.830 33.263 31.619 1.00 28.53 89 ARG A O 1
ATOM 693 N N . GLU A 1 90 ? 21.221 32.028 30.357 1.00 26.58 90 GLU A N 1
ATOM 694 C CA . GLU A 1 90 ? 21.509 31.081 31.427 1.00 25.56 90 GLU A CA 1
ATOM 695 C C . GLU A 1 90 ? 22.574 31.576 32.397 1.00 28.87 90 GLU A C 1
ATOM 696 O O . GLU A 1 90 ? 23.103 30.776 33.178 1.00 27.39 90 GLU A O 1
ATOM 702 N N . GLN A 1 91 ? 22.888 32.871 32.390 1.00 26.83 91 GLN A N 1
ATOM 703 C CA . GLN A 1 91 ? 23.883 33.426 33.294 1.00 25.66 91 GLN A CA 1
ATOM 704 C C . GLN A 1 91 ? 23.303 34.342 34.359 1.00 26.83 91 GLN A C 1
ATOM 705 O O . GLN A 1 91 ? 24.042 34.758 35.258 1.00 29.58 91 GLN A O 1
ATOM 711 N N . PHE A 1 92 ? 22.016 34.669 34.288 1.00 24.90 92 PHE A N 1
ATOM 712 C CA . PHE A 1 92 ? 21.415 35.474 35.336 1.00 21.30 92 PHE A CA 1
ATOM 713 C C . PHE A 1 92 ? 21.070 34.594 36.535 1.00 26.08 92 PHE A C 1
ATOM 714 O O . PHE A 1 92 ? 20.756 33.412 36.373 1.00 25.09 92 PHE A O 1
ATOM 722 N N . PRO A 1 93 ? 21.137 35.139 37.749 1.00 26.15 93 PRO A N 1
ATOM 723 C CA . PRO A 1 93 ? 20.791 34.335 38.927 1.00 30.45 93 PRO A CA 1
ATOM 724 C C . PRO A 1 93 ? 19.348 33.856 38.862 1.00 28.43 93 PRO A C 1
ATOM 725 O O . PRO A 1 93 ? 18.442 34.602 38.486 1.00 24.45 93 PRO A O 1
ATOM 729 N N .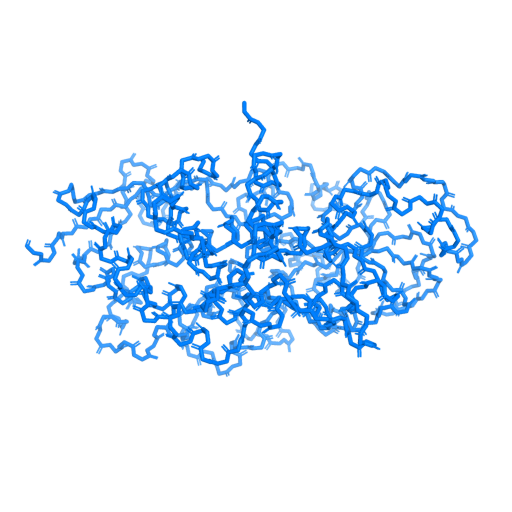 MET A 1 94 ? 19.152 32.584 39.218 1.00 25.91 94 MET A N 1
ATOM 730 C CA . MET A 1 94 ? 17.846 31.923 39.181 1.00 26.53 94 MET A CA 1
ATOM 731 C C . MET A 1 94 ? 17.262 31.886 37.769 1.00 21.19 94 MET A C 1
ATOM 732 O O . MET A 1 94 ? 16.042 31.875 37.593 1.00 19.34 94 MET A O 1
ATOM 737 N N . TYR A 1 95 ? 18.140 31.842 36.758 1.00 19.98 95 TYR A N 1
ATOM 738 C CA . TYR A 1 95 ? 17.720 31.764 35.362 1.00 20.28 95 TYR A CA 1
ATOM 739 C C . TYR A 1 95 ? 16.842 30.556 35.085 1.00 18.52 95 TYR A C 1
ATOM 740 O O . TYR A 1 95 ? 16.111 30.546 34.090 1.00 20.45 95 TYR A O 1
ATOM 749 N N . GLU A 1 96 ? 16.926 29.522 35.911 1.00 18.31 96 GLU A N 1
ATOM 750 C CA . GLU A 1 96 ? 16.106 28.342 35.695 1.00 22.45 96 GLU A CA 1
ATOM 751 C C . GLU A 1 96 ? 14.691 28.505 36.228 1.00 19.91 96 GLU A C 1
ATOM 752 O O . GLU A 1 96 ? 13.869 27.610 36.028 1.00 22.08 96 GLU A O 1
ATOM 758 N N . HIS A 1 97 ? 14.372 29.616 36.882 1.00 21.60 97 HIS A N 1
ATOM 759 C CA . HIS A 1 97 ? 13.082 29.758 37.539 1.00 20.32 97 HIS A CA 1
ATOM 760 C C . HIS A 1 97 ? 12.237 30.831 36.866 1.00 16.54 97 HIS A C 1
ATOM 761 O O . HIS A 1 97 ? 12.757 31.782 36.272 1.00 14.82 97 HIS A O 1
ATOM 768 N N A MET A 1 98 ? 10.916 30.652 36.952 0.17 13.53 98 MET A N 1
ATOM 769 N N B MET A 1 98 ? 10.917 30.668 36.990 0.83 13.21 98 MET A N 1
ATOM 770 C CA A MET A 1 98 ? 9.984 31.465 36.176 0.17 12.29 98 MET A CA 1
ATOM 771 C CA B MET A 1 98 ? 9.991 31.457 36.189 0.83 11.86 98 MET A CA 1
ATOM 772 C C A MET A 1 98 ? 10.081 32.947 36.503 0.17 11.21 98 MET A C 1
ATOM 773 C C B MET A 1 98 ? 10.076 32.941 36.505 0.83 11.07 98 MET A C 1
ATOM 774 O O A MET A 1 98 ? 9.709 33.778 35.667 0.17 10.77 98 MET A O 1
ATOM 775 O O B MET A 1 98 ? 9.702 33.766 35.663 0.83 10.54 98 MET A O 1
ATOM 784 N N . VAL A 1 99 ? 10.572 33.293 37.694 1.00 11.04 99 VAL A N 1
ATOM 785 C CA . VAL A 1 99 ? 10.621 34.685 38.109 1.00 11.42 99 VAL A CA 1
ATOM 786 C C . VAL A 1 99 ? 11.622 35.492 37.296 1.00 12.46 99 VAL A C 1
ATOM 787 O O . VAL A 1 99 ? 11.547 36.723 37.285 1.00 11.47 99 VAL A O 1
ATOM 791 N N . THR A 1 100 ? 12.561 34.838 36.611 1.00 11.67 100 THR A N 1
ATOM 792 C CA . THR A 1 100 ? 13.506 35.533 35.750 1.00 10.95 100 THR A CA 1
ATOM 793 C C . THR A 1 100 ? 13.175 35.395 34.274 1.00 11.67 100 THR A C 1
ATOM 794 O O . THR A 1 100 ? 13.930 35.901 33.441 1.00 13.95 100 THR A O 1
ATOM 798 N N . MET A 1 101 ? 12.088 34.715 33.928 1.00 13.19 101 MET A N 1
ATOM 799 C CA . MET A 1 101 ? 11.794 34.422 32.534 1.00 13.17 101 MET A CA 1
ATOM 800 C C . MET A 1 101 ? 10.889 35.480 31.924 1.00 14.92 101 MET A C 1
ATOM 801 O O . MET A 1 101 ? 10.046 36.076 32.597 1.00 19.00 101 MET A O 1
ATOM 806 N N . ASP A 1 102 ? 11.063 35.691 30.632 1.00 13.15 102 ASP A N 1
ATOM 807 C CA . ASP A 1 102 ? 10.205 36.529 29.823 1.00 13.41 102 ASP A CA 1
ATOM 808 C C . ASP A 1 102 ? 9.409 35.652 28.873 1.00 15.14 102 ASP A C 1
ATOM 809 O O . ASP A 1 102 ? 9.656 34.446 28.768 1.00 16.38 102 ASP A O 1
ATOM 814 N N . PRO A 1 103 ? 8.406 36.211 28.199 1.00 14.92 103 PRO A N 1
ATOM 815 C CA . PRO A 1 103 ? 7.742 35.477 27.120 1.00 14.36 103 PRO A CA 1
ATOM 816 C C . PRO A 1 103 ? 8.744 35.098 26.046 1.00 18.94 103 PRO A C 1
ATOM 817 O O . PRO A 1 103 ? 9.630 35.898 25.718 1.00 17.22 103 PRO A O 1
ATOM 821 N N . PRO A 1 104 ? 8.638 33.891 25.464 1.00 19.51 104 PRO A N 1
ATOM 822 C CA . PRO A 1 104 ? 7.581 32.894 25.684 1.00 22.54 104 PRO A CA 1
ATOM 823 C C . PRO A 1 104 ? 7.901 31.849 26.759 1.00 21.68 104 PRO A C 1
ATOM 824 O O . PRO A 1 104 ? 7.047 31.018 27.060 1.00 24.90 104 PRO A O 1
ATOM 828 N N . GLU A 1 105 ? 9.109 31.896 27.327 1.00 21.28 105 GLU A N 1
ATOM 829 C CA . GLU A 1 105 ? 9.490 30.896 28.319 1.00 21.50 105 GLU A CA 1
ATOM 830 C C . GLU A 1 105 ? 8.617 30.979 29.564 1.00 17.50 105 GLU A C 1
ATOM 831 O O . GLU A 1 105 ? 8.311 29.950 30.183 1.00 13.66 105 GLU A O 1
ATOM 837 N N . HIS A 1 106 ? 8.203 32.189 29.945 1.00 14.45 106 HIS A N 1
ATOM 838 C CA . HIS A 1 106 ? 7.573 32.379 31.247 1.00 13.52 106 HIS A CA 1
ATOM 839 C C . HIS A 1 106 ? 6.257 31.614 31.358 1.00 11.61 106 HIS A C 1
ATOM 840 O O . HIS A 1 106 ? 6.020 30.906 32.348 1.00 12.30 106 HIS A O 1
ATOM 847 N N . SER A 1 107 ? 5.378 31.766 30.362 1.00 13.10 107 SER A N 1
ATOM 848 C CA . SER A 1 107 ? 4.062 31.134 30.414 1.00 13.34 107 SER A CA 1
ATOM 849 C C . SER A 1 107 ? 4.174 29.626 30.593 1.00 14.11 107 SER A C 1
ATOM 850 O O . SER A 1 107 ? 3.419 29.028 31.366 1.00 12.47 107 SER A O 1
ATOM 853 N N . ARG A 1 108 ? 5.106 28.996 29.877 1.00 14.48 108 ARG A N 1
ATOM 854 C CA . ARG A 1 108 ? 5.246 27.546 29.958 1.00 14.33 108 ARG A CA 1
ATOM 855 C C . ARG A 1 108 ? 5.660 27.112 31.356 1.00 13.57 108 ARG A C 1
ATOM 856 O O . ARG A 1 108 ? 5.095 26.165 31.914 1.00 13.47 108 ARG A O 1
ATOM 864 N N . ALA A 1 109 ? 6.635 27.807 31.946 1.00 12.92 109 ALA A N 1
ATOM 865 C CA . ALA A 1 109 ? 7.075 27.459 33.290 1.00 13.97 109 ALA A CA 1
ATOM 866 C C . ALA A 1 109 ? 5.965 27.693 34.314 1.00 14.41 109 ALA A C 1
ATOM 867 O O . ALA A 1 109 ? 5.720 26.843 35.176 1.00 13.80 109 ALA A O 1
ATOM 869 N N . ARG A 1 110 ? 5.271 28.832 34.225 1.00 12.90 110 ARG A N 1
ATOM 870 C CA . ARG A 1 110 ? 4.205 29.126 35.179 1.00 14.85 110 ARG A CA 1
ATOM 871 C C . ARG A 1 110 ? 3.049 28.141 35.055 1.00 15.11 110 ARG A C 1
ATOM 872 O O . ARG A 1 110 ? 2.429 27.778 36.062 1.00 16.21 110 ARG A O 1
ATOM 880 N N . SER A 1 111 ? 2.745 27.695 33.833 1.00 16.04 111 SER A N 1
ATOM 881 C CA . SER A 1 111 ? 1.609 26.797 33.629 1.00 16.13 111 SER A CA 1
ATOM 882 C C . SER A 1 111 ? 1.736 25.511 34.441 1.00 16.54 111 SER A C 1
ATOM 883 O O . SER A 1 111 ? 0.719 24.921 34.828 1.00 18.32 111 SER A O 1
ATOM 886 N N . ILE A 1 112 ? 2.964 25.066 34.713 1.00 19.26 112 ILE A N 1
ATOM 887 C CA . ILE A 1 112 ? 3.172 23.822 35.450 1.00 21.23 112 ILE A CA 1
ATOM 888 C C . ILE A 1 112 ? 2.602 23.896 36.865 1.00 19.62 112 ILE A C 1
ATOM 889 O O . ILE A 1 112 ? 2.300 22.858 37.464 1.00 20.95 112 ILE A O 1
ATOM 894 N N . LEU A 1 113 ? 2.419 25.102 37.406 1.00 18.77 113 LEU A N 1
ATOM 895 C CA . LEU A 1 113 ? 1.842 25.275 38.735 1.00 19.50 113 LEU A CA 1
ATOM 896 C C . LEU A 1 113 ? 0.334 25.079 38.775 1.00 21.80 113 LEU A C 1
ATOM 897 O O . LEU A 1 113 ? -0.217 24.937 39.872 1.00 22.65 113 LEU A O 1
ATOM 902 N N . SER A 1 114 ? -0.336 25.065 37.619 1.00 22.36 114 SER A N 1
ATOM 903 C CA . SER A 1 114 ? -1.786 25.252 37.586 1.00 23.40 114 SER A CA 1
ATOM 904 C C . SER A 1 114 ? -2.519 24.188 38.394 1.00 24.91 114 SER A C 1
ATOM 905 O O . SER A 1 114 ? -3.458 24.502 39.134 1.00 21.97 114 SER A O 1
ATOM 908 N N . ARG A 1 115 ? -2.112 22.925 38.271 1.00 24.30 115 ARG A N 1
ATOM 909 C CA . ARG A 1 115 ? -2.827 21.871 38.978 1.00 24.73 115 ARG A CA 1
ATOM 910 C C . ARG A 1 115 ? -2.617 21.923 40.484 1.00 24.59 115 ARG A C 1
ATOM 911 O O . ARG A 1 115 ? -3.369 21.272 41.216 1.00 25.31 115 ARG A O 1
ATOM 919 N N . LEU A 1 116 ? -1.628 22.685 40.959 1.00 20.10 116 LEU A N 1
ATOM 920 C CA . LEU A 1 116 ? -1.427 22.869 42.390 1.00 20.07 116 LEU A CA 1
ATOM 921 C C . LEU A 1 116 ? -2.306 23.963 42.973 1.00 21.73 116 LEU A C 1
ATOM 922 O O . LEU A 1 116 ? -2.446 24.039 44.199 1.00 21.22 116 LEU A O 1
ATOM 927 N N . LEU A 1 117 ? -2.885 24.822 42.135 1.00 21.56 117 LEU A N 1
ATOM 928 C CA . LEU A 1 117 ? -3.538 26.034 42.615 1.00 23.64 117 LEU A CA 1
ATOM 929 C C . LEU A 1 117 ? -5.026 26.053 42.294 1.00 24.29 117 LEU A C 1
ATOM 930 O O . LEU A 1 117 ? -5.648 27.120 42.312 1.00 25.57 117 LEU A O 1
ATOM 935 N N . THR A 1 118 ? -5.609 24.894 42.002 1.00 19.58 118 THR A N 1
ATOM 936 C CA . THR A 1 118 ? -7.037 24.810 41.773 1.00 21.95 118 THR A CA 1
ATOM 937 C C . THR A 1 118 ? -7.783 25.119 43.065 1.00 23.54 118 THR A C 1
ATOM 938 O O . THR A 1 118 ? -7.230 24.975 44.158 1.00 23.74 118 THR A O 1
ATOM 942 N N . PRO A 1 119 ? -9.042 25.552 42.970 1.00 24.43 119 PRO A N 1
ATOM 943 C CA . PRO A 1 119 ? -9.819 25.756 44.201 1.00 25.26 119 PRO A CA 1
ATOM 944 C C . PRO A 1 119 ? -9.916 24.500 45.044 1.00 19.25 119 PRO A C 1
ATOM 945 O O . PRO A 1 119 ? -9.903 24.591 46.277 1.00 21.10 119 PRO A O 1
ATOM 949 N N . SER A 1 120 ? -9.982 23.326 44.414 1.00 19.96 120 SER A N 1
ATOM 950 C CA . SER A 1 120 ? -10.035 22.082 45.175 1.00 21.31 120 SER A CA 1
ATOM 951 C C . SER A 1 120 ? -8.743 21.864 45.952 1.00 19.39 120 SER A C 1
ATOM 952 O O . SER A 1 120 ? -8.769 21.534 47.145 1.00 20.69 120 SER A O 1
ATOM 955 N N . ARG A 1 121 ? -7.599 22.061 45.294 1.00 21.55 121 ARG A N 1
ATOM 956 C CA . ARG A 1 121 ? -6.321 21.860 45.967 1.00 20.44 121 ARG A CA 1
ATOM 957 C C . ARG A 1 121 ? -6.103 22.884 47.074 1.00 15.39 121 ARG A C 1
ATOM 958 O O . ARG A 1 121 ? -5.672 22.527 48.174 1.00 16.61 121 ARG A O 1
ATOM 966 N N . LEU A 1 122 ? -6.391 24.161 46.809 1.00 17.28 122 LEU A N 1
ATOM 967 C CA . LEU A 1 122 ? -6.178 25.173 47.839 1.00 17.57 122 LEU A CA 1
ATOM 968 C C . LEU A 1 122 ? -7.126 24.982 49.015 1.00 17.09 122 LEU A C 1
ATOM 969 O O . LEU A 1 122 ? -6.759 25.282 50.158 1.00 17.25 122 LEU A O 1
ATOM 974 N N . LYS A 1 123 ? -8.344 24.491 48.757 1.00 15.75 123 LYS A N 1
ATOM 975 C CA . LYS A 1 123 ? -9.270 24.177 49.843 1.00 15.89 123 LYS A CA 1
ATOM 976 C C . LYS A 1 123 ? -8.697 23.111 50.766 1.00 17.21 123 LYS A C 1
ATOM 977 O O . LYS A 1 123 ? -8.753 23.240 51.993 1.00 17.76 123 LYS A O 1
ATOM 983 N N . GLN A 1 124 ? -8.154 22.037 50.189 1.00 18.24 124 GLN A N 1
ATOM 984 C CA . GLN A 1 124 ? -7.562 20.984 51.006 1.00 19.43 124 GLN A CA 1
ATOM 985 C C . GLN A 1 124 ? -6.331 21.487 51.746 1.00 18.14 124 GLN A C 1
ATOM 986 O O . GLN A 1 124 ? -6.111 21.137 52.912 1.00 20.95 124 GLN A O 1
ATOM 992 N N . ASN A 1 125 ? -5.528 22.323 51.087 1.00 17.05 125 ASN A N 1
ATOM 993 C CA . ASN A 1 125 ? -4.338 22.874 51.724 1.00 17.71 125 ASN A CA 1
ATOM 994 C C . ASN A 1 125 ? -4.718 23.851 52.835 1.00 20.76 125 ASN A C 1
ATOM 995 O O . ASN A 1 125 ? -4.082 23.869 53.897 1.00 18.87 125 ASN A O 1
ATOM 1000 N N . GLU A 1 126 ? -5.779 24.640 52.624 1.00 20.60 126 GLU A N 1
ATOM 1001 C CA . GLU A 1 126 ? -6.236 25.572 53.654 1.00 20.26 126 GLU A CA 1
ATOM 1002 C C . GLU A 1 126 ? -6.723 24.838 54.896 1.00 20.53 126 GLU A C 1
ATOM 1003 O O . GLU A 1 126 ? -6.418 25.240 56.025 1.00 20.43 126 GLU A O 1
ATOM 1009 N N . GLU A 1 127 ? -7.500 23.773 54.713 1.00 22.91 127 GLU A N 1
ATOM 1010 C CA . GLU A 1 127 ? -7.960 23.015 55.869 1.00 20.18 127 GLU A CA 1
ATOM 1011 C C . GLU A 1 127 ? -6.790 22.336 56.574 1.00 20.54 127 GLU A C 1
ATOM 1012 O O . GLU A 1 127 ? -6.777 22.243 57.808 1.00 22.36 127 GLU A O 1
ATOM 1018 N N . PHE A 1 128 ? -5.776 21.914 55.810 1.00 22.68 128 PHE A N 1
ATOM 1019 C CA . PHE A 1 128 ? -4.553 21.381 56.401 1.00 20.33 128 PHE A CA 1
ATOM 1020 C C . PHE A 1 128 ? -3.847 22.408 57.281 1.00 20.19 128 PHE A C 1
ATOM 1021 O O . PHE A 1 128 ? -3.258 22.041 58.306 1.00 21.35 128 PHE A O 1
ATOM 1029 N N . MET A 1 129 ? -3.889 23.690 56.901 1.00 18.65 129 MET A N 1
ATOM 1030 C CA . MET A 1 129 ? -3.188 24.715 57.671 1.00 17.09 129 MET A CA 1
ATOM 1031 C C . MET A 1 129 ? -3.703 24.813 59.100 1.00 16.56 129 MET A C 1
ATOM 1032 O O . MET A 1 129 ? -2.933 25.145 60.006 1.00 14.67 129 MET A O 1
ATOM 1037 N N . TRP A 1 130 ? -4.999 24.557 59.321 1.00 15.20 130 TRP A N 1
ATOM 1038 C CA . TRP A 1 130 ? -5.531 24.598 60.681 1.00 17.50 130 TRP A CA 1
ATOM 1039 C C . TRP A 1 130 ? -4.871 23.538 61.556 1.00 18.69 130 TRP A C 1
ATOM 1040 O O . TRP A 1 130 ? -4.519 23.806 62.712 1.00 19.11 130 TRP A O 1
ATOM 1051 N N . ARG A 1 131 ? -4.680 22.333 61.016 1.00 16.83 131 ARG A N 1
ATOM 1052 C CA . ARG A 1 131 ? -4.022 21.280 61.784 1.00 17.00 131 ARG A CA 1
ATOM 1053 C C . ARG A 1 131 ? -2.540 21.577 61.969 1.00 15.12 131 ARG A C 1
ATOM 1054 O O . ARG A 1 131 ? -1.989 21.354 63.052 1.00 14.49 131 ARG A O 1
ATOM 1062 N N . LEU A 1 132 ? -1.885 22.093 60.923 1.00 14.13 132 LEU A N 1
ATOM 1063 C CA . LEU A 1 132 ? -0.464 22.428 61.004 1.00 13.50 132 LEU A CA 1
ATOM 1064 C C . LEU A 1 132 ? -0.196 23.540 62.011 1.00 14.44 132 LEU A C 1
ATOM 1065 O O . LEU A 1 132 ? 0.805 23.495 62.736 1.00 14.63 132 LEU A O 1
ATOM 1070 N N . ALA A 1 133 ? -1.049 24.567 62.040 1.00 14.11 133 ALA A N 1
ATOM 1071 C CA . ALA A 1 133 ? -0.864 25.642 63.006 1.00 12.65 133 ALA A CA 1
ATOM 1072 C C . ALA A 1 133 ? -0.880 25.107 64.430 1.00 13.28 133 ALA A C 1
ATOM 1073 O O . ALA A 1 133 ? -0.056 25.505 65.258 1.00 12.69 133 ALA A O 1
ATOM 1075 N N . ASP A 1 134 ? -1.814 24.199 64.728 1.00 11.91 134 ASP A N 1
ATOM 1076 C CA . ASP A 1 134 ? -1.903 23.649 66.077 1.00 13.31 134 ASP A CA 1
ATOM 1077 C C . ASP A 1 134 ? -0.701 22.768 66.398 1.00 12.37 134 ASP A C 1
ATOM 1078 O O . ASP A 1 134 ? -0.210 22.772 67.534 1.00 12.67 134 ASP A O 1
ATOM 1083 N N . ARG A 1 135 ? -0.222 21.998 65.418 1.00 13.48 135 ARG A N 1
ATOM 1084 C CA . ARG A 1 135 ? 0.953 21.165 65.650 1.00 15.92 135 ARG A CA 1
ATOM 1085 C C . ARG A 1 135 ? 2.180 22.017 65.932 1.00 15.80 135 ARG A C 1
ATOM 1086 O O . ARG A 1 135 ? 2.988 21.691 66.811 1.00 14.36 135 ARG A O 1
ATOM 1094 N N . GLN A 1 136 ? 2.330 23.122 65.199 1.00 13.61 136 GLN A N 1
ATOM 1095 C CA . GLN A 1 136 ? 3.474 24.006 65.401 1.00 17.91 136 GLN A CA 1
ATOM 1096 C C . GLN A 1 136 ? 3.393 24.697 66.755 1.00 17.27 136 GLN A C 1
ATOM 1097 O O . GLN A 1 136 ? 4.395 24.796 67.474 1.00 15.60 136 GLN A O 1
ATOM 1103 N N . LEU A 1 137 ? 2.203 25.180 67.115 1.00 13.69 137 LEU A N 1
ATOM 1104 C CA . LEU A 1 137 ? 2.009 25.804 68.418 1.00 13.74 137 LEU A CA 1
ATOM 1105 C C . LEU A 1 137 ? 2.205 24.807 69.552 1.00 16.73 137 LEU A C 1
ATOM 1106 O O . LEU A 1 137 ? 2.680 25.189 70.628 1.00 18.26 137 LEU A O 1
ATOM 1111 N N . ASP A 1 138 ? 1.855 23.532 69.335 1.00 15.71 138 ASP A N 1
ATOM 1112 C CA . ASP A 1 138 ? 2.095 22.517 70.359 1.00 20.14 138 ASP A CA 1
ATOM 1113 C C . ASP A 1 138 ? 3.563 22.480 70.770 1.00 18.04 138 ASP A C 1
ATOM 1114 O O . ASP A 1 138 ? 3.878 22.178 71.928 1.00 22.44 138 ASP A O 1
ATOM 1119 N N . GLU A 1 139 ? 4.470 22.795 69.841 1.00 19.64 139 GLU A N 1
ATOM 1120 C CA . GLU A 1 139 ? 5.900 22.597 70.068 1.00 19.04 139 GLU A CA 1
ATOM 1121 C C . GLU A 1 139 ? 6.469 23.533 71.127 1.00 21.30 139 GLU A C 1
ATOM 1122 O O . GLU A 1 139 ? 7.484 23.202 71.751 1.00 21.35 139 GLU A O 1
ATOM 1128 N N . PHE A 1 140 ? 5.862 24.706 71.338 1.00 17.31 140 PHE A N 1
ATOM 1129 C CA . PHE A 1 140 ? 6.451 25.680 72.247 1.00 19.37 140 PHE A CA 1
ATOM 1130 C C . PHE A 1 140 ? 5.454 26.409 73.138 1.00 19.33 140 PHE A C 1
ATOM 1131 O O . PHE A 1 140 ? 5.884 27.236 73.949 1.00 19.89 140 PHE A O 1
ATOM 1139 N N . LEU A 1 141 ? 4.151 26.143 73.015 1.00 19.30 141 LEU A N 1
ATOM 1140 C CA . LEU A 1 141 ? 3.162 26.907 73.770 1.00 20.33 141 LEU A CA 1
ATOM 1141 C C . LEU A 1 141 ? 3.458 26.893 75.265 1.00 16.80 141 LEU A C 1
ATOM 1142 O O . LEU A 1 141 ? 3.353 27.928 75.935 1.00 17.27 141 LEU A O 1
ATOM 1147 N N . GLY A 1 142 ? 3.853 25.736 75.802 1.00 13.76 142 GLY A N 1
ATOM 1148 C CA . GLY A 1 142 ? 4.055 25.608 77.236 1.00 15.42 142 GLY A CA 1
ATOM 1149 C C . GLY A 1 142 ? 5.142 26.504 77.792 1.00 12.85 142 GLY A C 1
ATOM 1150 O O . GLY A 1 142 ? 5.176 26.742 79.004 1.00 13.84 142 GLY A O 1
ATOM 1151 N N . ALA A 1 143 ? 6.025 27.015 76.931 1.00 12.68 143 ALA A N 1
ATOM 1152 C CA . ALA A 1 143 ? 7.124 27.862 77.372 1.00 13.12 143 ALA A CA 1
ATOM 1153 C C . ALA A 1 143 ? 6.696 29.292 77.674 1.00 14.51 143 ALA A C 1
ATOM 1154 O O . ALA A 1 143 ? 7.400 29.988 78.415 1.00 14.56 143 ALA A O 1
ATOM 1156 N N . GLY A 1 144 ? 5.567 29.745 77.131 1.00 12.38 144 GLY A N 1
ATOM 1157 C CA . GLY A 1 144 ? 5.143 31.112 77.361 1.00 12.22 144 GLY A CA 1
ATOM 1158 C C . GLY A 1 144 ? 5.982 32.149 76.659 1.00 10.00 144 GLY A C 1
ATOM 1159 O O . GLY A 1 144 ? 5.771 33.348 76.868 1.00 9.88 144 GLY A O 1
ATOM 1160 N N . GLU A 1 145 ? 6.936 31.717 75.841 1.00 12.17 145 GLU A N 1
ATOM 1161 C CA . GLU A 1 145 ? 7.748 32.602 75.022 1.00 12.26 145 GLU A CA 1
ATOM 1162 C C . GLU A 1 145 ? 8.288 31.799 73.852 1.00 14.09 145 GLU A C 1
ATOM 1163 O O . GLU A 1 145 ? 8.362 30.570 73.897 1.00 13.38 145 GLU A O 1
ATOM 1169 N N . CYS A 1 146 ? 8.671 32.508 72.801 1.00 11.24 146 CYS A N 1
ATOM 1170 C CA . CYS A 1 146 ? 9.349 31.857 71.696 1.00 16.78 146 CYS A CA 1
ATOM 1171 C C . CYS A 1 146 ? 10.054 32.915 70.873 1.00 11.74 146 CYS A C 1
ATOM 1172 O O . CYS A 1 146 ? 9.715 34.100 70.929 1.00 12.00 146 CYS A O 1
ATOM 1175 N N . GLU A 1 147 ? 11.046 32.470 70.116 1.00 11.60 147 GLU A N 1
ATOM 1176 C CA . GLU A 1 147 ? 11.575 33.251 69.006 1.00 11.37 147 GLU A CA 1
ATOM 1177 C C . GLU A 1 147 ? 10.735 32.881 67.789 1.00 10.20 147 GLU A C 1
ATOM 1178 O O . GLU A 1 147 ? 10.865 31.780 67.241 1.00 11.81 147 GLU A O 1
ATOM 1184 N N . PHE A 1 148 ? 9.875 33.809 67.368 1.00 11.49 148 PHE A N 1
ATOM 1185 C CA . PHE A 1 148 ? 8.746 33.457 66.513 1.00 10.54 148 PHE A CA 1
ATOM 1186 C C . PHE A 1 148 ? 9.167 32.974 65.131 1.00 11.83 148 PHE A C 1
ATOM 1187 O O . PHE A 1 148 ? 8.466 32.144 64.535 1.00 10.49 148 PHE A O 1
ATOM 1195 N N . ILE A 1 149 ? 10.279 33.486 64.594 1.00 10.70 149 ILE A N 1
ATOM 1196 C CA . ILE A 1 149 ? 10.677 33.107 63.240 1.00 10.78 149 ILE A CA 1
ATOM 1197 C C . ILE A 1 149 ? 11.116 31.652 63.209 1.00 12.23 149 ILE A C 1
ATOM 1198 O O . ILE A 1 149 ? 10.607 30.848 62.419 1.00 10.92 149 ILE A O 1
ATOM 1203 N N . SER A 1 150 ? 12.050 31.287 64.092 1.00 13.21 150 SER A N 1
ATOM 1204 C CA . SER A 1 150 ? 12.602 29.940 64.053 1.00 15.06 150 SER A CA 1
ATOM 1205 C C . SER A 1 150 ? 11.624 28.907 64.601 1.00 14.07 150 SER A C 1
ATOM 1206 O O . SER A 1 150 ? 11.631 27.757 64.149 1.00 14.66 150 SER A O 1
ATOM 1209 N N . GLU A 1 151 ? 10.772 29.289 65.556 1.00 13.99 151 GLU A N 1
ATOM 1210 C CA . GLU A 1 151 ? 9.913 28.320 66.227 1.00 11.92 151 GLU A CA 1
ATOM 1211 C C . GLU A 1 151 ? 8.530 28.195 65.601 1.00 13.64 151 GLU A C 1
ATOM 1212 O O . GLU A 1 151 ? 7.875 27.164 65.792 1.00 13.74 151 GLU A O 1
ATOM 1218 N N . TYR A 1 152 ? 8.062 29.209 64.870 1.00 15.49 152 TYR A N 1
ATOM 1219 C CA . TYR A 1 152 ? 6.766 29.091 64.211 1.00 13.49 152 TYR A CA 1
ATOM 1220 C C . TYR A 1 152 ? 6.830 29.447 62.730 1.00 11.53 152 TYR A C 1
ATOM 1221 O O . TYR A 1 152 ? 6.476 28.627 61.881 1.00 12.07 152 TYR A O 1
ATOM 1230 N N . ALA A 1 153 ? 7.247 30.676 62.410 1.00 14.55 153 ALA A N 1
ATOM 1231 C CA . ALA A 1 153 ? 6.961 31.235 61.087 1.00 13.21 153 ALA A CA 1
ATOM 1232 C C . ALA A 1 153 ? 7.707 30.500 59.977 1.00 11.69 153 ALA A C 1
ATOM 1233 O O . ALA A 1 153 ? 7.122 30.171 58.940 1.00 13.23 153 ALA A O 1
ATOM 1235 N N . LYS A 1 154 ? 9.010 30.253 60.161 1.00 11.37 154 LYS A N 1
ATOM 1236 C CA . LYS A 1 154 ? 9.764 29.547 59.125 1.00 14.17 154 LYS A CA 1
ATOM 1237 C C . LYS A 1 154 ? 9.314 28.097 58.976 1.00 13.38 154 LYS A C 1
ATOM 1238 O O . LYS A 1 154 ? 9.044 27.673 57.837 1.00 14.55 154 LYS A O 1
ATOM 1244 N N . PRO A 1 155 ? 9.190 27.295 60.049 1.00 12.95 155 PRO A N 1
ATOM 1245 C CA . PRO A 1 155 ? 8.683 25.919 59.873 1.00 13.19 155 PRO A CA 1
ATOM 1246 C C . PRO A 1 155 ? 7.294 25.851 59.267 1.00 12.29 155 PRO A C 1
ATOM 1247 O O . PRO A 1 155 ? 7.022 24.971 58.441 1.00 12.08 155 PRO A O 1
ATOM 1251 N N . PHE A 1 156 ? 6.398 26.747 59.678 1.00 11.78 156 PHE A N 1
ATOM 1252 C CA . PHE A 1 156 ? 5.040 26.743 59.148 1.00 11.60 156 PHE A CA 1
ATOM 1253 C C . PHE A 1 156 ? 5.041 27.000 57.648 1.00 12.30 156 PHE A C 1
ATOM 1254 O O . PHE A 1 156 ? 4.408 26.269 56.879 1.00 12.50 156 PHE A O 1
ATOM 1262 N N . ALA A 1 157 ? 5.754 28.041 57.215 1.00 13.01 157 ALA A N 1
ATOM 1263 C CA . ALA A 1 157 ? 5.795 28.372 55.795 1.00 11.89 157 ALA A CA 1
ATOM 1264 C C . ALA A 1 157 ? 6.403 27.236 54.979 1.00 13.40 157 ALA A C 1
ATOM 1265 O O . ALA A 1 157 ? 5.945 26.950 53.866 1.00 15.74 157 ALA A O 1
ATOM 1267 N N . THR A 1 158 ? 7.425 26.569 55.523 1.00 12.03 158 THR A N 1
ATOM 1268 C CA . THR A 1 158 ? 8.000 25.409 54.847 1.00 16.16 158 THR A CA 1
ATOM 1269 C C . THR A 1 158 ? 6.980 24.285 54.720 1.00 15.65 158 THR A C 1
ATOM 1270 O O . THR A 1 158 ? 6.800 23.709 53.641 1.00 18.25 158 THR A O 1
ATOM 1274 N N . LEU A 1 159 ? 6.292 23.958 55.815 1.00 16.70 159 LEU A N 1
ATOM 1275 C CA . LEU A 1 159 ? 5.416 22.792 55.786 1.00 14.14 159 LEU A CA 1
ATOM 1276 C C . LEU A 1 159 ? 4.166 23.032 54.942 1.00 15.38 159 LEU A C 1
ATOM 1277 O O . LEU A 1 159 ? 3.630 22.080 54.365 1.00 16.20 159 LEU A O 1
ATOM 1282 N N . VAL A 1 160 ? 3.707 24.284 54.823 1.00 14.91 160 VAL A N 1
ATOM 1283 C CA . VAL A 1 160 ? 2.556 24.573 53.967 1.00 14.15 160 VAL A CA 1
ATOM 1284 C C . VAL A 1 160 ? 2.887 24.284 52.507 1.00 16.42 160 VAL A C 1
ATOM 1285 O O . VAL A 1 160 ? 2.094 23.671 51.784 1.00 19.40 160 VAL A O 1
ATOM 1289 N N . ILE A 1 161 ? 4.059 24.730 52.051 1.00 16.09 161 ILE A N 1
ATOM 1290 C CA . ILE A 1 161 ? 4.445 24.521 50.659 1.00 14.33 161 ILE A CA 1
ATOM 1291 C C . ILE A 1 161 ? 4.666 23.040 50.385 1.00 18.66 161 ILE A C 1
ATOM 1292 O O . ILE A 1 161 ? 4.288 22.527 49.323 1.00 20.39 161 ILE A O 1
ATOM 1297 N N . ALA A 1 162 ? 5.268 22.327 51.341 1.00 16.29 162 ALA A N 1
ATOM 1298 C CA . ALA A 1 162 ? 5.410 20.879 51.213 1.00 18.32 162 ALA A CA 1
ATOM 1299 C C . ALA A 1 162 ? 4.054 20.212 51.028 1.00 19.42 162 ALA A C 1
ATOM 1300 O O . ALA A 1 162 ? 3.891 19.348 50.158 1.00 21.22 162 ALA A O 1
ATOM 1302 N N . ASP A 1 163 ? 3.058 20.615 51.821 1.00 17.31 163 ASP A N 1
ATOM 1303 C CA . ASP A 1 163 ? 1.717 20.072 51.631 1.00 16.98 163 ASP A CA 1
ATOM 1304 C C . ASP A 1 163 ? 1.158 20.441 50.263 1.00 21.39 163 ASP A C 1
ATOM 1305 O O . ASP A 1 163 ? 0.556 19.600 49.585 1.00 23.05 163 ASP A O 1
ATOM 1310 N N . LEU A 1 164 ? 1.347 21.697 49.840 1.00 19.55 164 LEU A N 1
ATOM 1311 C CA . LEU A 1 164 ? 0.811 22.137 48.555 1.00 20.31 164 LEU A CA 1
ATOM 1312 C C . LEU A 1 164 ? 1.366 21.299 47.410 1.00 20.38 164 LEU A C 1
ATOM 1313 O O . LEU A 1 164 ? 0.654 21.005 46.443 1.00 23.81 164 LEU A O 1
ATOM 1318 N N . LEU A 1 165 ? 2.630 20.896 47.513 1.00 17.52 165 LEU A N 1
ATOM 1319 C CA . LEU A 1 165 ? 3.304 20.098 46.498 1.00 21.13 165 LEU A CA 1
ATOM 1320 C C . LEU A 1 165 ? 3.041 18.605 46.627 1.00 24.41 165 LEU A C 1
ATOM 1321 O O . LEU A 1 165 ? 3.573 17.833 45.822 1.00 27.30 165 LEU A O 1
ATOM 1326 N N . GLY A 1 166 ? 2.255 18.178 47.610 1.00 20.28 166 GLY A N 1
ATOM 1327 C CA . GLY A 1 166 ? 1.941 16.768 47.746 1.00 21.92 166 GLY A CA 1
ATOM 1328 C C . GLY A 1 166 ? 3.098 15.911 48.205 1.00 22.49 166 GLY A C 1
ATOM 1329 O O . GLY A 1 166 ? 3.155 14.724 47.865 1.00 24.89 166 GLY A O 1
ATOM 1330 N N . VAL A 1 167 ? 4.027 16.484 48.964 1.00 20.72 167 VAL A N 1
ATOM 1331 C CA . VAL A 1 167 ? 5.162 15.714 49.484 1.00 21.42 167 VAL A CA 1
ATOM 1332 C C . VAL A 1 167 ? 4.640 14.562 50.333 1.00 23.22 167 VAL A C 1
ATOM 1333 O O . VAL A 1 167 ? 3.733 14.768 51.163 1.00 22.38 167 VAL A O 1
ATOM 1337 N N . PRO A 1 168 ? 5.138 13.338 50.147 1.00 23.60 168 PRO A N 1
ATOM 1338 C CA . PRO A 1 168 ? 4.682 12.220 50.981 1.00 27.63 168 PRO A CA 1
ATOM 1339 C C . PRO A 1 168 ? 4.849 12.531 52.462 1.00 29.01 168 PRO A C 1
ATOM 1340 O O . PRO A 1 168 ? 5.813 13.180 52.874 1.00 29.19 168 PRO A O 1
ATOM 1344 N N . GLU A 1 169 ? 3.886 12.065 53.261 1.00 27.51 169 GLU A N 1
ATOM 1345 C CA . GLU A 1 169 ? 3.890 12.367 54.689 1.00 25.15 169 GLU A CA 1
ATOM 1346 C C . GLU A 1 169 ? 5.210 11.976 55.345 1.00 28.02 169 GLU A C 1
ATOM 1347 O O . GLU A 1 169 ? 5.762 12.737 56.148 1.00 27.42 169 GLU A O 1
ATOM 1353 N N . ASP A 1 170 ? 5.748 10.806 54.992 1.00 27.69 170 ASP A N 1
ATOM 1354 C CA . ASP A 1 170 ? 6.976 10.321 55.614 1.00 34.58 170 ASP A CA 1
ATOM 1355 C C . ASP A 1 170 ? 8.213 11.110 55.204 1.00 31.27 170 ASP A C 1
ATOM 1356 O O . ASP A 1 170 ? 9.287 10.876 55.769 1.00 31.19 170 ASP A O 1
ATOM 1361 N N . ASP A 1 171 ? 8.098 12.032 54.250 1.00 26.98 171 ASP A N 1
ATOM 1362 C CA . ASP A 1 171 ? 9.224 12.861 53.843 1.00 24.00 171 ASP A CA 1
ATOM 1363 C C . ASP A 1 171 ? 9.157 14.281 54.392 1.00 23.07 171 ASP A C 1
ATOM 1364 O O . ASP A 1 171 ? 10.149 15.010 54.296 1.00 21.52 171 ASP A O 1
ATOM 1369 N N . ARG A 1 172 ? 8.027 14.684 54.975 1.00 23.74 172 ARG A N 1
ATOM 1370 C CA . ARG A 1 172 ? 7.834 16.092 55.312 1.00 24.68 172 ARG A CA 1
ATOM 1371 C C . ARG A 1 172 ? 8.787 16.553 56.408 1.00 24.21 172 ARG A C 1
ATOM 1372 O O . ARG A 1 172 ? 9.264 17.693 56.378 1.00 24.48 172 ARG A O 1
ATOM 1380 N N . LYS A 1 173 ? 9.077 15.690 57.386 1.00 26.16 173 LYS A N 1
ATOM 1381 C CA . LYS A 1 173 ? 10.018 16.075 58.433 1.00 25.37 173 LYS A CA 1
ATOM 1382 C C . LYS A 1 173 ? 11.387 16.392 57.848 1.00 24.82 173 LYS A C 1
ATOM 1383 O O . LYS A 1 173 ? 12.038 17.360 58.260 1.00 23.54 173 LYS A O 1
ATOM 1389 N N . ASP A 1 174 ? 11.835 15.593 56.876 1.00 24.44 174 ASP A N 1
ATOM 1390 C CA . ASP A 1 174 ? 13.122 15.848 56.236 1.00 24.38 174 ASP A CA 1
ATOM 1391 C C . ASP A 1 174 ? 13.111 17.158 55.459 1.00 23.72 174 ASP A C 1
ATOM 1392 O O . ASP A 1 174 ? 14.131 17.854 55.395 1.00 27.58 174 ASP A O 1
ATOM 1397 N N . PHE A 1 175 ? 11.977 17.500 54.841 1.00 24.36 175 PHE A N 1
ATOM 1398 C CA . PHE A 1 175 ? 11.877 18.786 54.158 1.00 20.94 175 PHE A CA 1
ATOM 1399 C C . PHE A 1 175 ? 12.037 19.939 55.141 1.00 23.41 175 PHE A C 1
ATOM 1400 O O . PHE A 1 175 ? 12.751 20.910 54.864 1.00 23.37 175 PHE A O 1
ATOM 1408 N N . ARG A 1 176 ? 11.390 19.843 56.304 1.00 21.88 176 ARG A N 1
ATOM 1409 C CA . ARG A 1 176 ? 11.509 20.902 57.300 1.00 21.34 176 ARG A CA 1
ATOM 1410 C C . ARG A 1 176 ? 12.953 21.076 57.754 1.00 21.76 176 ARG A C 1
ATOM 1411 O O . ARG A 1 176 ? 13.432 22.205 57.913 1.00 22.73 176 ARG A O 1
ATOM 1419 N N . VAL A 1 177 ? 13.666 19.966 57.948 1.00 22.43 177 VAL A N 1
ATOM 1420 C CA . VAL A 1 177 ? 15.031 20.025 58.466 1.00 22.79 177 VAL A CA 1
ATOM 1421 C C . VAL A 1 177 ? 15.977 20.612 57.424 1.00 21.77 177 VAL A C 1
ATOM 1422 O O . VAL A 1 177 ? 16.715 21.567 57.701 1.00 25.29 177 VAL A O 1
ATOM 1426 N N . VAL A 1 178 ? 15.972 20.050 56.212 1.00 22.57 178 VAL A N 1
ATOM 1427 C CA . VAL A 1 178 ? 16.934 20.461 55.191 1.00 21.53 178 VAL A CA 1
ATOM 1428 C C . VAL A 1 178 ? 16.652 21.881 54.714 1.00 25.85 178 VAL A C 1
ATOM 1429 O O . VAL A 1 178 ? 17.575 22.686 54.534 1.00 24.00 178 VAL A O 1
ATOM 1433 N N . LEU A 1 179 ? 15.382 22.215 54.494 1.00 25.80 179 LEU A N 1
ATOM 1434 C CA . LEU A 1 179 ? 15.057 23.564 54.055 1.00 27.83 179 LEU A CA 1
ATOM 1435 C C . LEU A 1 179 ? 14.990 24.557 55.206 1.00 33.79 179 LEU A C 1
ATOM 1436 O O . LEU A 1 179 ? 14.843 25.757 54.958 1.00 37.50 179 LEU A O 1
ATOM 1441 N N . GLY A 1 180 ? 15.106 24.095 56.444 1.00 37.99 180 GLY A N 1
ATOM 1442 C CA . GLY A 1 180 ? 15.267 24.987 57.574 1.00 41.12 180 GLY A CA 1
ATOM 1443 C C . GLY A 1 180 ? 16.695 25.492 57.647 1.00 43.83 180 GLY A C 1
ATOM 1444 O O . GLY A 1 180 ? 17.017 26.366 58.450 1.00 48.95 180 GLY A O 1
ATOM 1445 N N . VAL A 1 197 ? 25.736 20.374 53.042 1.00 45.47 197 VAL A N 1
ATOM 1446 C CA . VAL A 1 197 ? 24.486 20.010 52.381 1.00 42.10 197 VAL A CA 1
ATOM 1447 C C . VAL A 1 197 ? 23.957 21.175 51.550 1.00 41.17 197 VAL A C 1
ATOM 1448 O O . VAL A 1 197 ? 23.690 22.255 52.076 1.00 43.37 197 VAL A O 1
ATOM 1452 N N . ASN A 1 198 ? 23.811 20.945 50.246 1.00 38.81 198 ASN A N 1
ATOM 1453 C CA . ASN A 1 198 ? 23.238 21.936 49.347 1.00 35.22 198 ASN A CA 1
ATOM 1454 C C . ASN A 1 198 ? 21.728 21.747 49.327 1.00 28.50 198 ASN A C 1
ATOM 1455 O O . ASN A 1 198 ? 21.247 20.780 48.718 1.00 31.90 198 ASN A O 1
ATOM 1460 N N . PRO A 1 199 ? 20.946 22.630 49.955 1.00 28.66 199 PRO A N 1
ATOM 1461 C CA . PRO A 1 199 ? 19.491 22.405 50.010 1.00 29.88 199 PRO A CA 1
ATOM 1462 C C . PRO A 1 199 ? 18.820 22.445 48.651 1.00 31.83 199 PRO A C 1
ATOM 1463 O O . PRO A 1 199 ? 17.851 21.709 48.427 1.00 30.45 199 PRO A O 1
ATOM 1467 N N . LEU A 1 200 ? 19.306 23.287 47.735 1.00 31.03 200 LEU A N 1
ATOM 1468 C CA . LEU A 1 200 ? 18.716 23.351 46.403 1.00 30.31 200 LEU A CA 1
ATOM 1469 C C . LEU A 1 200 ? 18.935 22.052 45.640 1.00 28.13 200 LEU A C 1
ATOM 1470 O O . LEU A 1 200 ? 18.021 21.560 44.967 1.00 28.86 200 LEU A O 1
ATOM 1475 N N . GLN A 1 201 ? 20.137 21.481 45.734 1.00 28.59 201 GLN A N 1
ATOM 1476 C CA . GLN A 1 201 ? 20.406 20.216 45.060 1.00 29.43 201 GLN A CA 1
ATOM 1477 C C . GLN A 1 201 ? 19.637 19.072 45.709 1.00 24.42 201 GLN A C 1
ATOM 1478 O O . GLN A 1 201 ? 19.134 18.182 45.012 1.00 24.88 201 GLN A O 1
ATOM 1484 N N . TRP A 1 202 ? 19.548 19.075 47.043 1.00 25.29 202 TRP A N 1
ATOM 1485 C CA . TRP A 1 202 ? 18.734 18.086 47.746 1.00 26.36 202 TRP A CA 1
ATOM 1486 C C . TRP A 1 202 ? 17.283 18.155 47.289 1.00 26.08 202 TRP A C 1
ATOM 1487 O O . TRP A 1 202 ? 16.631 17.123 47.091 1.00 23.71 202 TRP A O 1
ATOM 1498 N N . LEU A 1 203 ? 16.769 19.371 47.110 1.00 27.40 203 LEU A N 1
ATOM 1499 C CA . LEU A 1 203 ? 15.400 19.560 46.648 1.00 28.96 203 LEU A CA 1
ATOM 1500 C C . LEU A 1 203 ? 15.219 19.043 45.225 1.00 23.56 203 LEU A C 1
ATOM 1501 O O . LEU A 1 203 ? 14.240 18.348 44.931 1.00 24.98 203 LEU A O 1
ATOM 1506 N N . ASP A 1 204 ? 16.154 19.367 44.330 1.00 27.51 204 ASP A N 1
ATOM 1507 C CA . ASP A 1 204 ? 16.066 18.878 42.957 1.00 27.43 204 ASP A CA 1
ATOM 1508 C C . ASP A 1 204 ? 16.081 17.357 42.913 1.00 26.98 204 ASP A C 1
ATOM 1509 O O . ASP A 1 204 ? 15.255 16.735 42.237 1.00 27.90 204 ASP A O 1
ATOM 1514 N N . ASP A 1 205 ? 17.016 16.739 43.638 1.00 25.30 205 ASP A N 1
ATOM 1515 C CA . ASP A 1 205 ? 17.122 15.284 43.621 1.00 30.53 205 ASP A CA 1
ATOM 1516 C C . ASP A 1 205 ? 15.843 14.628 44.123 1.00 28.96 205 ASP A C 1
ATOM 1517 O O . ASP A 1 205 ? 15.364 13.654 43.531 1.00 26.13 205 ASP A O 1
ATOM 1522 N N . LYS A 1 206 ? 15.270 15.152 45.209 1.00 27.41 206 LYS A N 1
ATOM 1523 C CA . LYS A 1 206 ? 14.054 14.564 45.762 1.00 25.61 206 LYS A CA 1
ATOM 1524 C C . LYS A 1 206 ? 12.901 14.656 44.774 1.00 23.97 206 LYS A C 1
ATOM 1525 O O . LYS A 1 206 ? 12.184 13.676 44.544 1.00 24.56 206 LYS A O 1
ATOM 1531 N N . PHE A 1 207 ? 12.705 15.831 44.175 1.00 22.56 207 PHE A N 1
ATOM 1532 C CA . PHE A 1 207 ? 11.570 15.998 43.278 1.00 20.94 207 PHE A CA 1
ATOM 1533 C C . PHE A 1 207 ? 11.803 15.342 41.924 1.00 23.08 207 PHE A C 1
ATOM 1534 O O . PHE A 1 207 ? 10.839 14.917 41.281 1.00 23.37 207 PHE A O 1
ATOM 1542 N N . SER A 1 208 ? 13.057 15.244 41.475 1.00 24.59 208 SER A N 1
ATOM 1543 C CA . SER A 1 208 ? 13.336 14.489 40.257 1.00 23.49 208 SER A CA 1
ATOM 1544 C C . SER A 1 208 ? 12.833 13.058 40.387 1.00 26.56 208 SER A C 1
ATOM 1545 O O . SER A 1 208 ? 12.131 12.550 39.506 1.00 29.24 208 SER A O 1
ATOM 1548 N N . ALA A 1 209 ? 13.160 12.406 41.505 1.00 25.45 209 ALA A N 1
ATOM 1549 C CA . ALA A 1 209 ? 12.741 11.027 41.728 1.00 24.59 209 ALA A CA 1
ATOM 1550 C C . ALA A 1 209 ? 11.228 10.918 41.883 1.00 29.64 209 ALA A C 1
ATOM 1551 O O . ALA A 1 209 ? 10.623 9.949 41.410 1.00 28.68 209 ALA A O 1
ATOM 1553 N N . TYR A 1 210 ? 10.601 11.888 42.557 1.00 26.65 210 TYR A N 1
ATOM 1554 C CA . TYR A 1 210 ? 9.144 11.912 42.655 1.00 23.96 210 TYR A CA 1
ATOM 1555 C C . TYR A 1 210 ? 8.506 11.858 41.271 1.00 24.71 210 TYR A C 1
ATOM 1556 O O . TYR A 1 210 ? 7.658 11.004 40.990 1.00 27.72 210 TYR A O 1
ATOM 1565 N N . ILE A 1 211 ? 8.907 12.782 40.394 1.00 23.87 211 ILE A N 1
ATOM 1566 C CA . ILE A 1 211 ? 8.280 12.901 39.082 1.00 27.48 211 ILE A CA 1
ATOM 1567 C C . ILE A 1 211 ? 8.584 11.676 38.231 1.00 29.42 211 ILE A C 1
ATOM 1568 O O . ILE A 1 211 ? 7.708 11.164 37.523 1.00 31.51 211 ILE A O 1
ATOM 1573 N N . GLU A 1 212 ? 9.826 11.189 38.282 1.00 30.61 212 GLU A N 1
ATOM 1574 C CA . GLU A 1 212 ? 10.185 9.995 37.524 1.00 33.38 212 GLU A CA 1
ATOM 1575 C C . GLU A 1 212 ? 9.369 8.791 37.977 1.00 35.12 212 GLU A C 1
ATOM 1576 O O . GLU A 1 212 ? 8.934 7.977 37.152 1.00 34.33 212 GLU A O 1
ATOM 1582 N N . ASP A 1 213 ? 9.137 8.670 39.287 1.00 32.45 213 ASP A N 1
ATOM 1583 C CA . ASP A 1 213 ? 8.362 7.546 39.803 1.00 30.17 213 ASP A CA 1
ATOM 1584 C C . ASP A 1 213 ? 6.897 7.644 39.393 1.00 33.46 213 ASP A C 1
ATOM 1585 O O . ASP A 1 213 ? 6.289 6.640 39.002 1.00 30.77 213 ASP A O 1
ATOM 1590 N N . ARG A 1 214 ? 6.308 8.839 39.480 1.00 31.20 214 ARG A N 1
ATOM 1591 C CA . ARG A 1 214 ? 4.898 8.977 39.133 1.00 30.04 214 ARG A CA 1
ATOM 1592 C C . ARG A 1 214 ? 4.670 8.856 37.632 1.00 29.46 214 ARG A C 1
ATOM 1593 O O . ARG A 1 214 ? 3.586 8.446 37.205 1.00 30.35 214 ARG A O 1
ATOM 1601 N N . ARG A 1 215 ? 5.667 9.201 36.814 1.00 30.58 215 ARG A N 1
ATOM 1602 C CA . ARG A 1 215 ? 5.494 9.057 35.372 1.00 32.27 215 ARG A CA 1
ATOM 1603 C C . ARG A 1 215 ? 5.535 7.598 34.938 1.00 39.34 215 ARG A C 1
ATOM 1604 O O . ARG A 1 215 ? 4.863 7.226 33.970 1.00 42.58 215 ARG A O 1
ATOM 1612 N N . ARG A 1 216 ? 6.302 6.755 35.633 1.00 41.29 216 ARG A N 1
ATOM 1613 C CA . ARG A 1 216 ? 6.314 5.339 35.280 1.00 41.15 216 ARG A CA 1
ATOM 1614 C C . ARG A 1 216 ? 5.140 4.587 35.898 1.00 42.04 216 ARG A C 1
ATOM 1615 O O . ARG A 1 216 ? 4.622 3.648 35.284 1.00 45.25 216 ARG A O 1
ATOM 1623 N N . GLN A 1 217 ? 4.703 4.983 37.093 1.00 39.05 217 GLN A N 1
ATOM 1624 C CA . GLN A 1 217 ? 3.556 4.365 37.756 1.00 41.18 217 GLN A CA 1
ATOM 1625 C C . GLN A 1 217 ? 2.690 5.466 38.347 1.00 41.77 217 GLN A C 1
ATOM 1626 O O . GLN A 1 217 ? 2.881 5.876 39.500 1.00 40.67 217 GLN A O 1
ATOM 1632 N N . PRO A 1 218 ? 1.728 5.975 37.580 1.00 40.00 218 PRO A N 1
ATOM 1633 C CA . PRO A 1 218 ? 0.879 7.060 38.082 1.00 37.27 218 PRO A CA 1
ATOM 1634 C C . PRO A 1 218 ? 0.096 6.648 39.320 1.00 38.19 218 PRO A C 1
ATOM 1635 O O . PRO A 1 218 ? -0.243 5.479 39.512 1.00 37.45 218 PRO A O 1
ATOM 1639 N N . ARG A 1 219 ? -0.176 7.633 40.172 1.00 39.77 219 ARG A N 1
ATOM 1640 C CA . ARG A 1 219 ? -0.981 7.451 41.368 1.00 38.33 219 ARG A CA 1
ATOM 1641 C C . ARG A 1 219 ? -2.101 8.479 41.378 1.00 37.48 219 ARG A C 1
ATOM 1642 O O . ARG A 1 219 ? -2.161 9.381 40.539 1.00 38.40 219 ARG A O 1
ATOM 1650 N N . ASN A 1 220 ? -2.992 8.336 42.349 1.00 34.88 220 ASN A N 1
ATOM 1651 C CA . ASN A 1 220 ? -4.065 9.302 42.565 1.00 36.83 220 ASN A CA 1
ATOM 1652 C C . ASN A 1 220 ? -3.645 10.322 43.622 1.00 36.11 220 ASN A C 1
ATOM 1653 O O . ASN A 1 220 ? -4.254 10.453 44.683 1.00 39.24 220 ASN A O 1
ATOM 1658 N N . ASP A 1 221 ? -2.568 11.048 43.325 1.00 34.25 221 ASP A N 1
ATOM 1659 C CA . ASP A 1 221 ? -2.023 12.008 44.274 1.00 32.79 221 ASP A CA 1
ATOM 1660 C C . ASP A 1 221 ? -1.591 13.272 43.537 1.00 32.31 221 ASP A C 1
ATOM 1661 O O . ASP A 1 221 ? -1.683 13.370 42.308 1.00 29.28 221 ASP A O 1
ATOM 1666 N N . VAL A 1 222 ? -1.102 14.241 44.313 1.00 28.12 222 VAL A N 1
ATOM 1667 C CA . VAL A 1 222 ? -0.757 15.550 43.768 1.00 26.66 222 VAL A CA 1
ATOM 1668 C C . VAL A 1 222 ? 0.481 15.464 42.884 1.00 27.43 222 VAL A C 1
ATOM 1669 O O . VAL A 1 222 ? 0.565 16.136 41.848 1.00 29.86 222 VAL A O 1
ATOM 1673 N N . LEU A 1 223 ? 1.460 14.644 43.271 1.00 25.38 223 LEU A N 1
ATOM 1674 C CA . LEU A 1 223 ? 2.688 14.549 42.488 1.00 23.62 223 LEU A CA 1
ATOM 1675 C C . LEU A 1 223 ? 2.417 13.975 41.101 1.00 23.47 223 LEU A C 1
ATOM 1676 O O . LEU A 1 223 ? 3.043 14.389 40.119 1.00 23.98 223 LEU A O 1
ATOM 1681 N N . THR A 1 224 ? 1.473 13.035 40.995 1.00 23.08 224 THR A N 1
ATOM 1682 C CA . THR A 1 224 ? 1.131 12.495 39.681 1.00 25.75 224 THR A CA 1
ATOM 1683 C C . THR A 1 224 ? 0.462 13.551 38.811 1.00 26.83 224 THR A C 1
ATOM 1684 O O . THR A 1 224 ? 0.740 13.639 37.609 1.00 26.75 224 THR A O 1
ATOM 1688 N N . ALA A 1 225 ? -0.422 14.363 39.400 1.00 29.68 225 ALA A N 1
ATOM 1689 C CA . ALA A 1 225 ? -1.009 15.469 38.651 1.00 26.90 225 ALA A CA 1
ATOM 1690 C C . ALA A 1 225 ? 0.074 16.409 38.143 1.00 27.39 225 ALA A C 1
ATOM 1691 O O . ALA A 1 225 ? -0.011 16.924 37.021 1.00 26.67 225 ALA A O 1
ATOM 1693 N N . LEU A 1 226 ? 1.110 16.630 38.953 1.00 25.21 226 LEU A N 1
ATOM 1694 C CA . LEU A 1 226 ? 2.253 17.417 38.510 1.00 28.61 226 LEU A CA 1
ATOM 1695 C C . LEU A 1 226 ? 3.020 16.698 37.406 1.00 29.74 226 LEU A C 1
ATOM 1696 O O . LEU A 1 226 ? 3.397 17.311 36.401 1.00 28.53 226 LEU A O 1
ATOM 1701 N N . ALA A 1 227 ? 3.244 15.391 37.569 1.00 26.11 227 ALA A N 1
ATOM 1702 C CA . ALA A 1 227 ? 4.055 14.639 36.618 1.00 25.82 227 ALA A CA 1
ATOM 1703 C C . ALA A 1 227 ? 3.364 14.441 35.275 1.00 25.97 227 ALA A C 1
ATOM 1704 O O . ALA A 1 227 ? 4.036 14.107 34.293 1.00 28.15 227 ALA A O 1
ATOM 1706 N N . THR A 1 228 ? 2.048 14.639 35.201 1.00 27.45 228 THR A N 1
ATOM 1707 C CA . THR A 1 228 ? 1.308 14.444 33.960 1.00 29.96 228 THR A CA 1
ATOM 1708 C C . THR A 1 228 ? 0.783 15.750 33.378 1.00 30.83 228 THR A C 1
ATOM 1709 O O . THR A 1 228 ? 0.002 15.721 32.420 1.00 33.16 228 THR A O 1
ATOM 1713 N N . ALA A 1 229 ? 1.195 16.890 33.926 1.00 27.71 229 ALA A N 1
ATOM 1714 C CA . ALA A 1 229 ? 0.773 18.174 33.388 1.00 29.04 229 ALA A CA 1
ATOM 1715 C C . ALA A 1 229 ? 1.331 18.376 31.984 1.00 30.11 229 ALA A C 1
ATOM 1716 O O . ALA A 1 229 ? 2.387 17.848 31.629 1.00 29.51 229 ALA A O 1
ATOM 1718 N N . THR A 1 230 ? 0.600 19.138 31.177 1.00 28.49 230 THR A N 1
ATOM 1719 C CA . THR A 1 230 ? 1.041 19.492 29.838 1.00 32.44 230 THR A CA 1
ATOM 1720 C C . THR A 1 230 ? 1.136 21.005 29.707 1.00 31.31 230 THR A C 1
ATOM 1721 O O . THR A 1 230 ? 0.463 21.754 30.422 1.00 30.87 230 THR A O 1
ATOM 1725 N N . TYR A 1 231 ? 1.986 21.443 28.786 1.00 30.38 231 TYR A N 1
ATOM 1726 C CA . TYR A 1 231 ? 2.121 22.850 28.465 1.00 30.25 231 TYR A CA 1
ATOM 1727 C C . TYR A 1 231 ? 0.839 23.354 27.804 1.00 32.25 231 TYR A C 1
ATOM 1728 O O . TYR A 1 231 ? -0.002 22.561 27.375 1.00 34.45 231 TYR A O 1
ATOM 1737 N N . PRO A 1 232 ? 0.658 24.676 27.717 1.00 33.25 232 PRO A N 1
ATOM 1738 C CA . PRO A 1 232 ? -0.535 25.203 27.034 1.00 36.27 232 PRO A CA 1
ATOM 1739 C C . PRO A 1 232 ? -0.690 24.725 25.599 1.00 38.52 232 PRO A C 1
ATOM 1740 O O . PRO A 1 232 ? -1.822 24.651 25.106 1.00 42.76 232 PRO A O 1
ATOM 1744 N N . ASP A 1 233 ? 0.401 24.393 24.911 1.00 36.69 233 ASP A N 1
ATOM 1745 C CA . ASP A 1 233 ? 0.311 23.928 23.534 1.00 40.65 233 ASP A CA 1
ATOM 1746 C C . ASP A 1 233 ? 0.041 22.432 23.425 1.00 39.07 233 ASP A C 1
ATOM 1747 O O . ASP A 1 233 ? -0.092 21.921 22.309 1.00 40.72 233 ASP A O 1
ATOM 1752 N N . GLY A 1 234 ? -0.041 21.720 24.549 1.00 33.11 234 GLY A N 1
ATOM 1753 C CA . GLY A 1 234 ? -0.330 20.306 24.558 1.00 34.22 234 GLY A CA 1
ATOM 1754 C C . GLY A 1 234 ? 0.877 19.411 24.747 1.00 34.57 234 GLY A C 1
ATOM 1755 O O . GLY A 1 234 ? 0.707 18.225 25.056 1.00 34.02 234 GLY A O 1
ATOM 1756 N N . SER A 1 235 ? 2.085 19.942 24.577 1.00 31.25 235 SER A N 1
ATOM 1757 C CA . SER A 1 235 ? 3.288 19.138 24.708 1.00 34.69 235 SER A CA 1
ATOM 1758 C C . SER A 1 235 ? 3.545 18.777 26.169 1.00 39.24 235 SER A C 1
ATOM 1759 O O . SER A 1 235 ? 2.983 19.367 27.096 1.00 40.57 235 SER A O 1
ATOM 1762 N N . THR A 1 236 ? 4.415 17.792 26.366 1.00 40.92 236 THR A N 1
ATOM 1763 C CA . THR A 1 236 ? 4.747 17.350 27.714 1.00 43.19 236 THR A CA 1
ATOM 1764 C C . THR A 1 236 ? 6.055 17.979 28.166 1.00 41.29 236 THR A C 1
ATOM 1765 O O . THR A 1 236 ? 7.062 17.884 27.449 1.00 43.14 236 THR A O 1
ATOM 1769 N N . PRO A 1 237 ? 6.081 18.635 29.326 1.00 36.38 237 PRO A N 1
ATOM 1770 C CA . PRO A 1 237 ? 7.339 19.202 29.820 1.00 32.56 237 PRO A CA 1
ATOM 1771 C C . PRO A 1 237 ? 8.360 18.116 30.120 1.00 32.59 237 PRO A C 1
ATOM 1772 O O . PRO A 1 237 ? 8.016 16.983 30.465 1.00 37.07 237 PRO A O 1
ATOM 1776 N N . GLU A 1 238 ? 9.631 18.475 29.977 1.00 31.86 238 GLU A N 1
ATOM 1777 C CA . GLU A 1 238 ? 10.704 17.631 30.477 1.00 31.17 238 GLU A CA 1
ATOM 1778 C C . GLU A 1 238 ? 10.655 17.579 32.001 1.00 32.50 238 GLU A C 1
ATOM 1779 O O . GLU A 1 238 ? 10.122 18.476 32.658 1.00 28.57 238 GLU A O 1
ATOM 1785 N N . VAL A 1 239 ? 11.222 16.508 32.563 1.00 33.47 239 VAL A N 1
ATOM 1786 C CA . VAL A 1 239 ? 11.210 16.337 34.016 1.00 31.11 239 VAL A CA 1
ATOM 1787 C C . VAL A 1 239 ? 11.893 17.518 34.697 1.00 28.75 239 VAL A C 1
ATOM 1788 O O . VAL A 1 239 ? 11.378 18.077 35.675 1.00 27.01 239 VAL A O 1
ATOM 1792 N N . ILE A 1 240 ? 13.055 17.930 34.176 1.00 27.67 240 ILE A N 1
ATOM 1793 C CA . ILE A 1 240 ? 13.808 19.022 34.790 1.00 27.80 240 ILE A CA 1
ATOM 1794 C C . ILE A 1 240 ? 12.976 20.298 34.843 1.00 27.17 240 ILE A C 1
ATOM 1795 O O . ILE A 1 240 ? 13.092 21.084 35.791 1.00 26.08 240 ILE A O 1
ATOM 1800 N N . ASP A 1 241 ? 12.109 20.514 33.853 1.00 27.59 241 ASP A N 1
ATOM 1801 C CA . ASP A 1 241 ? 11.276 21.711 33.857 1.00 24.84 241 ASP A CA 1
ATOM 1802 C C . ASP A 1 241 ? 10.133 21.612 34.863 1.00 25.08 241 ASP A C 1
ATOM 1803 O O . ASP A 1 241 ? 9.731 22.634 35.435 1.00 24.54 241 ASP A O 1
ATOM 1808 N N . VAL A 1 242 ? 9.600 20.411 35.105 1.00 23.63 242 VAL A N 1
ATOM 1809 C CA . VAL A 1 242 ? 8.613 20.258 36.172 1.00 23.41 242 VAL A CA 1
ATOM 1810 C C . VAL A 1 242 ? 9.266 20.495 37.527 1.00 24.36 242 VAL A C 1
ATOM 1811 O O . VAL A 1 242 ? 8.712 21.191 38.388 1.00 23.39 242 VAL A O 1
ATOM 1815 N N . VAL A 1 243 ? 10.459 19.932 37.727 1.00 22.19 243 VAL A N 1
ATOM 1816 C CA . VAL A 1 243 ? 11.178 20.091 38.988 1.00 23.65 243 VAL A CA 1
ATOM 1817 C C . VAL A 1 243 ? 11.489 21.560 39.250 1.00 26.92 243 VAL A C 1
ATOM 1818 O O . VAL A 1 243 ? 11.313 22.056 40.370 1.00 25.80 243 VAL A O 1
ATOM 1822 N N . ARG A 1 244 ? 11.940 22.282 38.222 1.00 22.13 244 ARG A N 1
ATOM 1823 C CA . ARG A 1 244 ? 12.309 23.684 38.404 1.00 26.05 244 ARG A CA 1
ATOM 1824 C C . ARG A 1 244 ? 11.113 24.524 38.839 1.00 28.53 244 ARG A C 1
ATOM 1825 O O . ARG A 1 244 ? 11.211 25.321 39.779 1.00 29.52 244 ARG A O 1
ATOM 1833 N N . SER A 1 245 ? 9.971 24.358 38.165 1.00 26.49 245 SER A N 1
ATOM 1834 C CA . SER A 1 245 ? 8.780 25.118 38.536 1.00 23.54 245 SER A CA 1
ATOM 1835 C C . SER A 1 245 ? 8.289 24.734 39.924 1.00 25.50 245 SER A C 1
ATOM 1836 O O . SER A 1 245 ? 7.928 25.604 40.724 1.00 26.16 245 SER A O 1
ATOM 1839 N N . ALA A 1 246 ? 8.273 23.436 40.228 1.00 22.53 246 ALA A N 1
ATOM 1840 C CA . ALA A 1 246 ? 7.687 22.977 41.483 1.00 25.48 246 ALA A CA 1
ATOM 1841 C C . ALA A 1 246 ? 8.562 23.345 42.677 1.00 24.70 246 ALA A C 1
ATOM 1842 O O . ALA A 1 246 ? 8.082 23.942 43.647 1.00 23.90 246 ALA A O 1
ATOM 1844 N N . THR A 1 247 ? 9.853 23.001 42.625 1.00 23.47 247 THR A N 1
ATOM 1845 C CA . THR A 1 247 ? 10.740 23.260 43.757 1.00 20.06 247 THR A CA 1
ATOM 1846 C C . THR A 1 247 ? 10.951 24.745 44.015 1.00 19.86 247 THR A C 1
ATOM 1847 O O . THR A 1 247 ? 11.323 25.119 45.132 1.00 22.49 247 THR A O 1
ATOM 1851 N N . PHE A 1 248 ? 10.745 25.592 43.007 1.00 17.89 248 PHE A N 1
ATOM 1852 C CA . PHE A 1 248 ? 10.939 27.025 43.190 1.00 19.82 248 PHE A CA 1
ATOM 1853 C C . PHE A 1 248 ? 9.964 27.614 44.203 1.00 19.14 248 PHE A C 1
ATOM 1854 O O . PHE A 1 248 ? 10.252 28.666 44.785 1.00 18.76 248 PHE A O 1
ATOM 1862 N N . LEU A 1 249 ? 8.823 26.954 44.431 1.00 19.80 249 LEU A N 1
ATOM 1863 C CA . LEU A 1 249 ? 7.861 27.440 45.414 1.00 18.90 249 LEU A CA 1
ATOM 1864 C C . LEU A 1 249 ? 8.479 27.566 46.800 1.00 16.47 249 LEU A C 1
ATOM 1865 O O . LEU A 1 249 ? 8.036 28.398 47.597 1.00 17.06 249 LEU A O 1
ATOM 1870 N N . PHE A 1 250 ? 9.484 26.750 47.116 1.00 17.45 250 PHE A N 1
ATOM 1871 C CA . PHE A 1 250 ? 10.122 26.873 48.423 1.00 19.26 250 PHE A CA 1
ATOM 1872 C C . PHE A 1 250 ? 10.931 28.159 48.514 1.00 20.93 250 PHE A C 1
ATOM 1873 O O . PHE A 1 250 ? 10.767 28.938 49.458 1.00 21.52 250 PHE A O 1
ATOM 1881 N N . ALA A 1 251 ? 11.806 28.403 47.535 1.00 20.63 251 ALA A N 1
ATOM 1882 C CA . ALA A 1 251 ? 12.586 29.637 47.533 1.00 20.90 251 ALA A CA 1
ATOM 1883 C C . ALA A 1 251 ? 11.682 30.861 47.498 1.00 23.10 251 ALA A C 1
ATOM 1884 O O . ALA A 1 251 ? 11.943 31.859 48.181 1.00 26.04 251 ALA A O 1
ATOM 1886 N N . ALA A 1 252 ? 10.607 30.800 46.716 1.00 20.26 252 ALA A N 1
ATOM 1887 C CA . ALA A 1 252 ? 9.745 31.960 46.557 1.00 20.92 252 ALA A CA 1
ATOM 1888 C C . ALA A 1 252 ? 8.822 32.171 47.751 1.00 20.18 252 ALA A C 1
ATOM 1889 O O . ALA A 1 252 ? 8.452 33.315 48.044 1.00 21.50 252 ALA A O 1
ATOM 1891 N N . GLY A 1 253 ? 8.447 31.105 48.454 1.00 20.22 253 GLY A N 1
ATOM 1892 C CA . GLY A 1 253 ? 7.382 31.209 49.433 1.00 18.51 253 GLY A CA 1
ATOM 1893 C C . GLY A 1 253 ? 7.748 31.031 50.892 1.00 19.97 253 GLY A C 1
ATOM 1894 O O . GLY A 1 253 ? 6.919 31.283 51.769 1.00 21.03 253 GLY A O 1
ATOM 1895 N N A GLN A 1 254 ? 8.980 30.606 51.167 0.61 16.71 254 GLN A N 1
ATOM 1896 N N B GLN A 1 254 ? 8.977 30.597 51.174 0.39 17.21 254 GLN A N 1
ATOM 1897 C CA A GLN A 1 254 ? 9.394 30.335 52.541 0.61 19.37 254 GLN A CA 1
ATOM 1898 C CA B GLN A 1 254 ? 9.367 30.346 52.559 0.39 19.27 254 GLN A CA 1
ATOM 1899 C C A GLN A 1 254 ? 9.755 31.618 53.281 0.61 18.79 254 GLN A C 1
ATOM 1900 C C B GLN A 1 254 ? 9.741 31.636 53.282 0.39 18.82 254 GLN A C 1
ATOM 1901 O O A GLN A 1 254 ? 9.147 31.951 54.304 0.61 20.05 254 GLN A O 1
ATOM 1902 O O B GLN A 1 254 ? 9.137 31.986 54.301 0.39 19.84 254 GLN A O 1
ATOM 1913 N N . GLU A 1 255 ? 10.743 32.356 52.772 1.00 15.84 255 GLU A N 1
ATOM 1914 C CA . GLU A 1 255 ? 11.248 33.523 53.491 1.00 19.23 255 GLU A CA 1
ATOM 1915 C C . GLU A 1 255 ? 10.243 34.669 53.483 1.00 14.32 255 GLU A C 1
ATOM 1916 O O . GLU A 1 255 ? 10.006 35.300 54.517 1.00 15.63 255 GLU A O 1
ATOM 1922 N N . THR A 1 256 ? 9.646 34.958 52.325 1.00 15.21 256 THR A N 1
ATOM 1923 C CA . THR A 1 256 ? 8.684 36.053 52.250 1.00 13.90 256 THR A CA 1
ATOM 1924 C C . THR A 1 256 ? 7.524 35.830 53.213 1.00 13.77 256 THR A C 1
ATOM 1925 O O . THR A 1 256 ? 7.176 36.715 54.001 1.00 14.61 256 THR A O 1
ATOM 1929 N N . THR A 1 257 ? 6.921 34.639 53.173 1.00 11.66 257 THR A N 1
ATOM 1930 C CA . THR A 1 257 ? 5.790 34.359 54.053 1.00 12.82 257 THR A CA 1
ATOM 1931 C C . THR A 1 257 ? 6.208 34.384 55.518 1.00 11.82 257 THR A C 1
ATOM 1932 O O . THR A 1 257 ? 5.464 34.882 56.368 1.00 12.27 257 THR A O 1
ATOM 1936 N N . ALA A 1 258 ? 7.400 33.864 55.832 1.00 10.54 258 ALA A N 1
ATOM 1937 C CA . ALA A 1 258 ? 7.871 33.904 57.216 1.00 9.64 258 ALA A CA 1
ATOM 1938 C C . ALA A 1 258 ? 8.008 35.336 57.710 1.00 10.78 258 ALA A C 1
ATOM 1939 O O . ALA A 1 258 ? 7.638 35.643 58.850 1.00 11.20 258 ALA A O 1
ATOM 1941 N N . LYS A 1 259 ? 8.517 36.233 56.859 1.00 11.69 259 LYS A N 1
ATOM 1942 C CA . LYS A 1 259 ? 8.632 37.632 57.261 1.00 14.03 259 LYS A CA 1
ATOM 1943 C C . LYS A 1 259 ? 7.261 38.271 57.471 1.00 12.15 259 LYS A C 1
ATOM 1944 O O . LYS A 1 259 ? 7.095 39.083 58.386 1.00 13.32 259 LYS A O 1
ATOM 1950 N N . LEU A 1 260 ? 6.266 37.921 56.642 1.00 10.78 260 LEU A N 1
ATOM 1951 C CA . LEU A 1 260 ? 4.933 38.498 56.819 1.00 11.85 260 LEU A CA 1
ATOM 1952 C C . LEU A 1 260 ? 4.299 38.043 58.130 1.00 12.81 260 LEU A C 1
ATOM 1953 O O . LEU A 1 260 ? 3.698 38.851 58.848 1.00 10.22 260 LEU A O 1
ATOM 1958 N N . LEU A 1 261 ? 4.414 36.754 58.456 1.00 10.43 261 LEU A N 1
ATOM 1959 C CA . LEU A 1 261 ? 3.847 36.276 59.713 1.00 10.27 261 LEU A CA 1
ATOM 1960 C C . LEU A 1 261 ? 4.489 36.979 60.895 1.00 12.15 261 LEU A C 1
ATOM 1961 O O . LEU A 1 261 ? 3.807 37.349 61.858 1.00 10.59 261 LEU A O 1
ATOM 1966 N N A THR A 1 262 ? 5.807 37.188 60.838 0.44 11.06 262 THR A N 1
ATOM 1967 N N B THR A 1 262 ? 5.805 37.184 60.831 0.56 11.04 262 THR A N 1
ATOM 1968 C CA A THR A 1 262 ? 6.499 37.811 61.960 0.44 10.37 262 THR A CA 1
ATOM 1969 C CA B THR A 1 262 ? 6.518 37.805 61.938 0.56 10.37 262 THR A CA 1
ATOM 1970 C C A THR A 1 262 ? 6.237 39.308 62.024 0.44 10.99 262 THR A C 1
ATOM 1971 C C B THR A 1 262 ? 6.214 39.296 62.022 0.56 10.89 262 THR A C 1
ATOM 1972 O O A THR A 1 262 ? 6.193 39.881 63.118 0.44 12.23 262 THR A O 1
ATOM 1973 O O B THR A 1 262 ? 6.117 39.855 63.121 0.56 12.36 262 THR A O 1
ATOM 1980 N N . ALA A 1 263 ? 6.060 39.956 60.870 1.00 10.41 263 ALA A N 1
ATOM 1981 C CA . ALA A 1 263 ? 5.674 41.360 60.877 1.00 9.36 263 ALA A CA 1
ATOM 1982 C C . ALA A 1 263 ? 4.289 41.528 61.477 1.00 11.43 263 ALA A C 1
ATOM 1983 O O . ALA A 1 263 ? 4.033 42.499 62.190 1.00 11.11 263 ALA A O 1
ATOM 1985 N N . ALA A 1 264 ? 3.377 40.596 61.178 1.00 10.84 264 ALA A N 1
ATOM 1986 C CA . ALA A 1 264 ? 2.058 40.625 61.796 1.00 10.30 264 ALA A CA 1
ATOM 1987 C C . ALA A 1 264 ? 2.165 40.491 63.309 1.00 9.40 264 ALA A C 1
ATOM 1988 O O . ALA A 1 264 ? 1.500 41.219 64.050 1.00 10.57 264 ALA A O 1
ATOM 1990 N N A MET A 1 265 ? 3.001 39.564 63.790 0.85 10.75 265 MET A N 1
ATOM 1991 N N B MET A 1 265 ? 3.020 39.578 63.777 0.15 11.41 265 MET A N 1
ATOM 1992 C CA A MET A 1 265 ? 3.161 39.402 65.235 0.85 13.27 265 MET A CA 1
ATOM 1993 C CA B MET A 1 265 ? 3.199 39.379 65.212 0.15 13.35 265 MET A CA 1
ATOM 1994 C C A MET A 1 265 ? 3.777 40.640 65.880 0.85 15.45 265 MET A C 1
ATOM 1995 C C B MET A 1 265 ? 3.794 40.615 65.877 0.15 14.25 265 MET A C 1
ATOM 1996 O O A MET A 1 265 ? 3.378 41.032 66.985 0.85 14.33 265 MET A O 1
ATOM 1997 O O B MET A 1 265 ? 3.391 40.987 66.987 0.15 14.48 265 MET A O 1
ATOM 2006 N N . ARG A 1 266 ? 4.761 41.259 65.217 1.00 12.64 266 ARG A N 1
ATOM 2007 C CA . ARG A 1 266 ? 5.362 42.470 65.765 1.00 13.99 266 ARG A CA 1
ATOM 2008 C C . ARG A 1 266 ? 4.315 43.550 65.989 1.00 16.21 266 ARG A C 1
ATOM 2009 O O . ARG A 1 266 ? 4.315 44.218 67.028 1.00 14.69 266 ARG A O 1
ATOM 2017 N N . VAL A 1 267 ? 3.407 43.734 65.032 1.00 16.86 267 VAL A N 1
ATOM 2018 C CA . VAL A 1 267 ? 2.353 44.723 65.230 1.00 15.48 267 VAL A CA 1
ATOM 2019 C C . VAL A 1 267 ? 1.411 44.288 66.348 1.00 17.98 267 VAL A C 1
ATOM 2020 O O . VAL A 1 267 ? 0.957 45.117 67.145 1.00 17.24 267 VAL A O 1
ATOM 2024 N N . LEU A 1 268 ? 1.106 42.990 66.437 1.00 19.02 268 LEU A N 1
ATOM 2025 C CA . LEU A 1 268 ? 0.227 42.525 67.508 1.00 20.81 268 LEU A CA 1
ATOM 2026 C C . LEU A 1 268 ? 0.794 42.869 68.881 1.00 20.90 268 LEU A C 1
ATOM 2027 O O . LEU A 1 268 ? 0.043 43.205 69.803 1.00 21.10 268 LEU A O 1
ATOM 2032 N N . GLY A 1 269 ? 2.114 42.802 69.035 1.00 18.91 269 GLY A N 1
ATOM 2033 C CA . GLY A 1 269 ? 2.724 43.106 70.315 1.00 19.88 269 GLY A CA 1
ATOM 2034 C C . GLY A 1 269 ? 2.914 44.591 70.548 1.00 20.12 269 GLY A C 1
ATOM 2035 O O . GLY A 1 269 ? 2.786 45.077 71.676 1.00 18.80 269 GLY A O 1
ATOM 2036 N N . ASP A 1 270 ? 3.220 45.325 69.480 1.00 18.55 270 ASP A N 1
ATOM 2037 C CA . ASP A 1 270 ? 3.450 46.759 69.586 1.00 18.39 270 ASP A CA 1
ATOM 2038 C C . ASP A 1 270 ? 2.165 47.568 69.550 1.00 21.61 270 ASP A C 1
ATOM 2039 O O . ASP A 1 270 ? 2.192 48.756 69.893 1.00 19.72 270 ASP A O 1
ATOM 2044 N N . ARG A 1 271 ? 1.054 46.959 69.143 1.00 18.44 271 ARG A N 1
ATOM 2045 C CA . ARG A 1 271 ? -0.248 47.617 69.075 1.00 19.73 271 ARG A CA 1
ATOM 2046 C C . ARG A 1 271 ? -1.276 46.755 69.795 1.00 20.67 271 ARG A C 1
ATOM 2047 O O . ARG A 1 271 ? -2.113 46.105 69.158 1.00 20.69 271 ARG A O 1
ATOM 2055 N N . PRO A 1 272 ? -1.244 46.729 71.132 1.00 18.88 272 PRO A N 1
ATOM 2056 C CA . PRO A 1 272 ? -2.237 45.929 71.866 1.00 18.20 272 PRO A CA 1
ATOM 2057 C C . PRO A 1 272 ? -3.670 46.353 71.608 1.00 18.40 272 PRO A C 1
ATOM 2058 O O . PRO A 1 272 ? -4.584 45.538 71.792 1.00 22.05 272 PRO A O 1
ATOM 2062 N N . ASP A 1 273 ? -3.899 47.601 71.189 1.00 17.10 273 ASP A N 1
ATOM 2063 C CA . ASP A 1 273 ? -5.245 47.996 70.787 1.00 20.18 273 ASP A CA 1
ATOM 2064 C C . ASP A 1 273 ? -5.713 47.190 69.583 1.00 19.85 273 ASP A C 1
ATOM 2065 O O . ASP A 1 273 ? -6.867 46.746 69.535 1.00 23.02 273 ASP A O 1
ATOM 2070 N N . ILE A 1 274 ? -4.829 46.984 68.603 1.00 16.39 274 ILE A N 1
ATOM 2071 C CA . ILE A 1 274 ? -5.187 46.181 67.437 1.00 19.19 274 ILE A CA 1
ATOM 2072 C C . ILE A 1 274 ? -5.368 44.723 67.832 1.00 18.87 274 ILE A C 1
ATOM 2073 O O . ILE A 1 274 ? -6.300 44.052 67.374 1.00 20.27 274 ILE A O 1
ATOM 2078 N N . GLN A 1 275 ? -4.473 44.204 68.679 1.00 18.88 275 GLN A N 1
ATOM 2079 C CA . GLN A 1 275 ? -4.638 42.843 69.180 1.00 21.44 275 GLN A CA 1
ATOM 2080 C C . GLN A 1 275 ? -6.008 42.671 69.819 1.00 20.31 275 GLN A C 1
ATOM 2081 O O . GLN A 1 275 ? -6.707 41.682 69.562 1.00 19.06 275 GLN A O 1
ATOM 2087 N N . ARG A 1 276 ? -6.426 43.660 70.614 1.00 19.68 276 ARG A N 1
ATOM 2088 C CA . ARG A 1 276 ? -7.731 43.629 71.270 1.00 21.56 276 ARG A CA 1
ATOM 2089 C C . ARG A 1 276 ? -8.866 43.571 70.250 1.00 18.24 276 ARG A C 1
ATOM 2090 O O . ARG A 1 276 ? -9.787 42.754 70.372 1.00 19.10 276 ARG A O 1
ATOM 2098 N N . ARG A 1 277 ? -8.814 44.435 69.230 1.00 17.79 277 ARG A N 1
ATOM 2099 C CA . ARG A 1 277 ? -9.878 44.472 68.230 1.00 20.14 277 ARG A CA 1
ATOM 2100 C C . ARG A 1 277 ? -9.979 43.157 67.464 1.00 16.30 277 ARG A C 1
ATOM 2101 O O . ARG A 1 277 ? -11.086 42.688 67.176 1.00 16.22 277 ARG A O 1
ATOM 2109 N N . LEU A 1 278 ? -8.836 42.556 67.115 1.00 14.63 278 LEU A N 1
ATOM 2110 C CA . LEU A 1 278 ? -8.849 41.321 66.334 1.00 12.82 278 LEU A CA 1
ATOM 2111 C C . LEU A 1 278 ? -9.404 40.164 67.148 1.00 17.43 278 LEU A C 1
ATOM 2112 O O . LEU A 1 278 ? -10.165 39.337 66.633 1.00 18.19 278 LEU A O 1
ATOM 2117 N N . ARG A 1 279 ? -9.014 40.089 68.416 1.00 17.79 279 ARG A N 1
ATOM 2118 C CA . ARG A 1 279 ? -9.473 39.014 69.286 1.00 20.22 279 ARG A CA 1
ATOM 2119 C C . ARG A 1 279 ? -10.995 38.963 69.337 1.00 22.51 279 ARG A C 1
ATOM 2120 O O . ARG A 1 279 ? -11.597 37.887 69.208 1.00 22.16 279 ARG A O 1
ATOM 2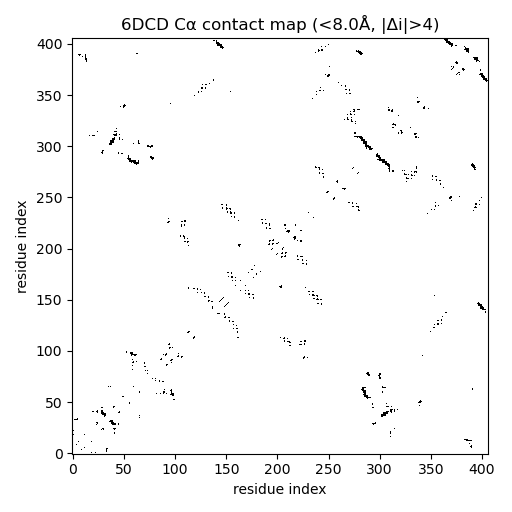128 N N . GLU A 1 280 ? -11.631 40.128 69.468 1.00 19.88 280 GLU A N 1
ATOM 2129 C CA . GLU A 1 280 ? -13.076 40.252 69.605 1.00 22.95 280 GLU A CA 1
ATOM 2130 C C . GLU A 1 280 ? -13.826 40.230 68.277 1.00 21.39 280 GLU A C 1
ATOM 2131 O O . GLU A 1 280 ? -15.026 39.931 68.271 1.00 21.88 280 GLU A O 1
ATOM 2137 N N . ASN A 1 281 ? -13.163 40.535 67.159 1.00 17.63 281 ASN A N 1
ATOM 2138 C CA . ASN A 1 281 ? -13.807 40.522 65.840 1.00 17.88 281 ASN A CA 1
ATOM 2139 C C . ASN A 1 281 ? -12.826 39.891 64.854 1.00 17.01 281 ASN A C 1
ATOM 2140 O O . ASN A 1 281 ? -12.057 40.595 64.190 1.00 16.40 281 ASN A O 1
ATOM 2145 N N . ARG A 1 282 ? -12.883 38.560 64.750 1.00 15.86 282 ARG A N 1
ATOM 2146 C CA . ARG A 1 282 ? -11.947 37.820 63.911 1.00 15.41 282 ARG A CA 1
ATOM 2147 C C . ARG A 1 282 ? -12.076 38.184 62.442 1.00 14.04 282 ARG A C 1
ATOM 2148 O O . ARG A 1 282 ? -11.140 37.947 61.674 1.00 12.96 282 ARG A O 1
ATOM 2156 N N A SER A 1 283 ? -13.213 38.748 62.032 0.49 16.41 283 SER A N 1
ATOM 2157 N N B SER A 1 283 ? -13.212 38.751 62.030 0.51 16.43 283 SER A N 1
ATOM 2158 C CA A SER A 1 283 ? -13.395 39.153 60.644 0.49 16.44 283 SER A CA 1
ATOM 2159 C CA B SER A 1 283 ? -13.381 39.142 60.637 0.51 16.40 283 SER A CA 1
ATOM 2160 C C A SER A 1 283 ? -12.468 40.290 60.237 0.49 14.72 283 SER A C 1
ATOM 2161 C C B SER A 1 283 ? -12.460 40.285 60.235 0.51 14.68 283 SER A C 1
ATOM 2162 O O A SER A 1 283 ? -12.351 40.569 59.040 0.49 16.52 283 SER A O 1
ATOM 2163 O O B SER A 1 283 ? -12.335 40.562 59.038 0.51 16.56 283 SER A O 1
ATOM 2168 N N . LEU A 1 284 ? -11.819 40.950 61.195 1.00 13.15 284 LEU A N 1
ATOM 2169 C CA . LEU A 1 284 ? -10.840 41.985 60.894 1.00 13.04 284 LEU A CA 1
ATOM 2170 C C . LEU A 1 284 ? -9.461 41.420 60.564 1.00 14.66 284 LEU A C 1
ATOM 2171 O O . LEU A 1 284 ? -8.577 42.183 60.163 1.00 13.77 284 LEU A O 1
ATOM 2176 N N A ILE A 1 285 ? -9.267 40.107 60.728 0.84 11.45 285 ILE A N 1
ATOM 2177 N N B ILE A 1 285 ? -9.247 40.115 60.692 0.16 12.48 285 ILE A N 1
ATOM 2178 C CA A ILE A 1 285 ? -7.942 39.518 60.505 0.84 12.29 285 ILE A CA 1
ATOM 2179 C CA B ILE A 1 285 ? -7.900 39.574 60.510 0.16 12.74 285 ILE A CA 1
ATOM 2180 C C A ILE A 1 285 ? -7.502 39.658 59.056 0.84 12.06 285 ILE A C 1
ATOM 2181 C C B ILE A 1 285 ? -7.464 39.581 59.043 0.16 12.51 285 ILE A C 1
ATOM 2182 O O A ILE A 1 285 ? -6.323 39.977 58.820 0.84 12.54 285 ILE A O 1
ATOM 2183 O O B ILE A 1 285 ? -6.256 39.704 58.788 0.16 12.83 285 ILE A O 1
ATOM 2192 N N . PRO A 1 286 ? -8.359 39.460 58.040 1.00 13.35 286 PRO A N 1
ATOM 2193 C CA . PRO A 1 286 ? -7.884 39.660 56.658 1.00 14.03 286 PRO A CA 1
ATOM 2194 C C . PRO A 1 286 ? -7.403 41.081 56.404 1.00 13.76 286 PRO A C 1
ATOM 2195 O O . PRO A 1 286 ? -6.364 41.270 55.763 1.00 13.05 286 PRO A O 1
ATOM 2199 N N A ASN A 1 287 ? -8.138 42.090 56.882 0.54 14.75 287 ASN A N 1
ATOM 2200 N N B ASN A 1 287 ? -8.142 42.079 56.901 0.46 14.67 287 ASN A N 1
ATOM 2201 C CA A ASN A 1 287 ? -7.695 43.472 56.712 0.54 14.77 287 ASN A CA 1
ATOM 2202 C CA B ASN A 1 287 ? -7.734 43.472 56.750 0.46 15.04 287 ASN A CA 1
ATOM 2203 C C A ASN A 1 287 ? -6.393 43.742 57.451 0.54 14.74 287 ASN A C 1
ATOM 2204 C C B ASN A 1 287 ? -6.408 43.738 57.452 0.46 14.59 287 ASN A C 1
ATOM 2205 O O A ASN A 1 287 ? -5.581 44.553 56.993 0.54 13.18 287 ASN A O 1
ATOM 2206 O O B ASN A 1 287 ? -5.593 44.535 56.973 0.46 13.05 287 ASN A O 1
ATOM 2215 N N . PHE A 1 288 ? -6.179 43.079 58.592 1.00 11.37 288 PHE A N 1
ATOM 2216 C CA . PHE A 1 288 ? -4.915 43.212 59.308 1.00 12.69 288 PHE A CA 1
ATOM 2217 C C . PHE A 1 288 ? -3.757 42.643 58.502 1.00 11.43 288 PHE A C 1
ATOM 2218 O O . PHE A 1 288 ? -2.679 43.246 58.448 1.00 12.07 288 PHE A O 1
ATOM 2226 N N . ILE A 1 289 ? -3.962 41.484 57.867 1.00 10.97 289 ILE A N 1
ATOM 2227 C CA . ILE A 1 289 ? -2.908 40.886 57.054 1.00 13.66 289 ILE A CA 1
ATOM 2228 C C . ILE A 1 289 ? -2.621 41.740 55.820 1.00 12.14 289 ILE A C 1
ATOM 2229 O O . ILE A 1 289 ? -1.463 41.873 55.400 1.00 11.21 289 ILE A O 1
ATOM 2234 N N . GLU A 1 290 ? -3.661 42.328 55.215 1.00 13.73 290 GLU A N 1
ATOM 2235 C CA . GLU A 1 290 ? -3.443 43.184 54.048 1.00 10.41 290 GLU A CA 1
ATOM 2236 C C . GLU A 1 290 ? -2.667 44.436 54.424 1.00 11.54 290 GLU A C 1
ATOM 2237 O O . GLU A 1 290 ? -1.791 44.878 53.673 1.00 10.82 290 GLU A O 1
ATOM 2243 N N . GLU A 1 291 ? -2.987 45.034 55.574 1.00 12.56 291 GLU A N 1
ATOM 2244 C CA . GLU A 1 291 ? -2.269 46.230 55.992 1.00 11.77 291 GLU A CA 1
ATOM 2245 C C . GLU A 1 291 ? -0.835 45.885 56.374 1.00 12.93 291 GLU A C 1
ATOM 2246 O O . GLU A 1 291 ? 0.078 46.697 56.173 1.00 12.43 291 GLU A O 1
ATOM 2252 N N A SER A 1 292 ? -0.621 44.684 56.915 0.82 12.20 292 SER A N 1
ATOM 2253 N N B SER A 1 292 ? -0.613 44.679 56.904 0.18 12.15 292 SER A N 1
ATOM 2254 C CA A SER A 1 292 ? 0.732 44.197 57.150 0.82 11.47 292 SER A CA 1
ATOM 2255 C CA B SER A 1 292 ? 0.747 44.212 57.144 0.18 11.84 292 SER A CA 1
ATOM 2256 C C A SER A 1 292 ? 1.506 44.065 55.841 0.82 11.47 292 SER A C 1
ATOM 2257 C C B SER A 1 292 ? 1.515 44.063 55.837 0.18 11.55 292 SER A C 1
ATOM 2258 O O A SER A 1 292 ? 2.691 44.395 55.776 0.82 11.66 292 SER A O 1
ATOM 2259 O O B SER A 1 292 ? 2.710 44.372 55.771 0.18 11.46 292 SER A O 1
ATOM 2264 N N . LEU A 1 293 ? 0.848 43.588 54.784 1.00 11.77 293 LEU A N 1
ATOM 2265 C CA . LEU A 1 293 ? 1.511 43.474 53.489 1.00 11.18 293 LEU A CA 1
ATOM 2266 C C . LEU A 1 293 ? 1.799 44.851 52.896 1.00 12.35 293 LEU A C 1
ATOM 2267 O O . LEU A 1 293 ? 2.862 45.068 52.298 1.00 9.57 293 LEU A O 1
ATOM 2272 N N . ARG A 1 294 ? 0.863 45.790 53.058 1.00 12.65 294 ARG A N 1
ATOM 2273 C CA . ARG A 1 294 ? 1.080 47.156 52.586 1.00 10.83 294 ARG A CA 1
ATOM 2274 C C . ARG A 1 294 ? 2.214 47.838 53.341 1.00 12.52 294 ARG A C 1
ATOM 2275 O O . ARG A 1 294 ? 3.039 48.526 52.733 1.00 13.79 294 ARG A O 1
ATOM 2283 N N . MET A 1 295 ? 2.256 47.684 54.666 1.00 13.53 295 MET A N 1
ATOM 2284 C CA . MET A 1 295 ? 3.194 48.4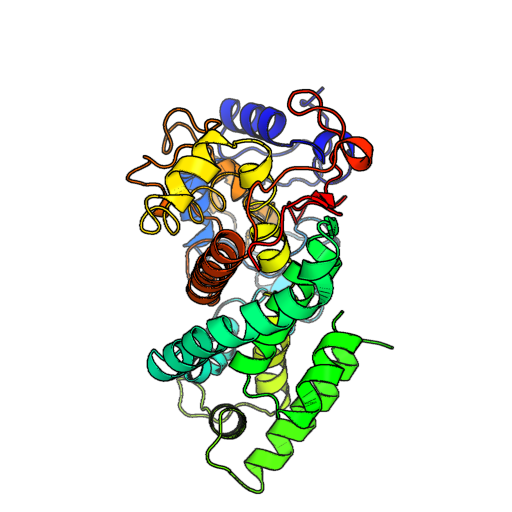50 55.485 1.00 13.88 295 MET A CA 1
ATOM 2285 C C . MET A 1 295 ? 4.579 47.811 55.530 1.00 14.05 295 MET A C 1
ATOM 2286 O O . MET A 1 295 ? 5.594 48.520 55.587 1.00 12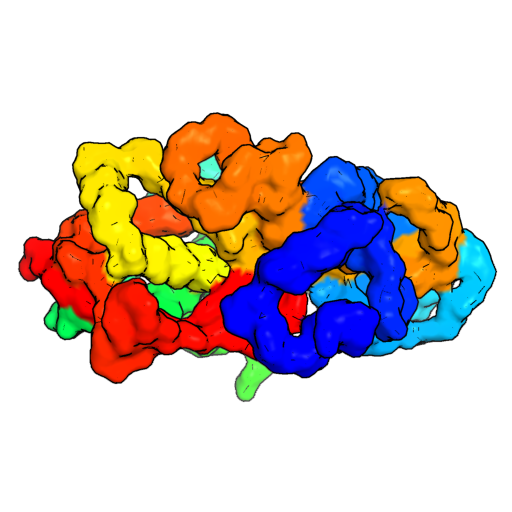.84 295 MET A O 1
ATOM 2291 N N A ASP A 1 296 ? 4.646 46.482 55.511 0.53 11.72 296 ASP A N 1
ATOM 2292 N N B ASP A 1 296 ? 4.635 46.479 55.513 0.47 11.97 296 ASP A N 1
ATOM 2293 C CA A ASP A 1 296 ? 5.899 45.748 55.674 0.53 13.27 296 ASP A CA 1
ATOM 2294 C CA B ASP A 1 296 ? 5.871 45.716 55.674 0.47 13.44 296 ASP A CA 1
ATOM 2295 C C A ASP A 1 296 ? 6.035 44.733 54.538 0.53 12.66 296 ASP A C 1
ATOM 2296 C C B ASP A 1 296 ? 5.997 44.716 54.527 0.47 12.72 296 ASP A C 1
ATOM 2297 O O A ASP A 1 296 ? 6.179 43.532 54.757 0.53 12.72 296 ASP A O 1
ATOM 2298 O O B ASP A 1 296 ? 6.100 43.508 54.731 0.47 12.58 296 ASP A O 1
ATOM 2307 N N . SER A 1 297 ? 5.972 45.236 53.302 1.00 10.41 297 SER A N 1
ATOM 2308 C CA . SER A 1 297 ? 6.023 44.426 52.091 1.00 11.52 297 SER A CA 1
A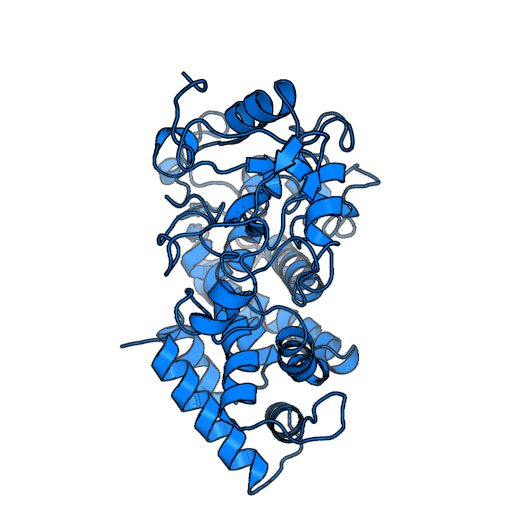TOM 2309 C C . SER A 1 297 ? 7.298 43.590 52.056 1.00 11.58 297 SER A C 1
ATOM 2310 O O . SER A 1 297 ? 8.398 44.151 51.971 1.00 12.54 297 SER A O 1
ATOM 2313 N N . PRO A 1 298 ? 7.198 42.256 52.126 1.00 9.84 298 PRO A N 1
ATOM 2314 C CA . PRO A 1 298 ? 8.421 41.444 52.265 1.00 10.50 298 PRO A CA 1
ATOM 2315 C C . PRO A 1 298 ? 9.385 41.548 51.098 1.00 11.85 298 PRO A C 1
ATOM 2316 O O . PRO A 1 298 ? 10.597 41.442 51.317 1.00 10.60 298 PRO A O 1
ATOM 2320 N N . VAL A 1 299 ? 8.916 41.749 49.870 1.00 11.08 299 VAL A N 1
ATOM 2321 C CA . VAL A 1 299 ? 9.830 41.992 48.760 1.00 12.01 299 VAL A CA 1
ATOM 2322 C C . VAL A 1 299 ? 10.056 43.500 48.679 1.00 12.49 299 VAL A C 1
ATOM 2323 O O . VAL A 1 299 ? 9.143 44.265 48.353 1.00 11.59 299 VAL A O 1
ATOM 2327 N N . LYS A 1 300 ? 11.278 43.922 49.026 1.00 11.25 300 LYS A N 1
ATOM 2328 C CA . LYS A 1 300 ? 11.605 45.338 49.172 1.00 12.77 300 LYS A CA 1
ATOM 2329 C C . LYS A 1 300 ? 11.987 45.962 47.840 1.00 12.23 300 LYS A C 1
ATOM 2330 O O . LYS A 1 300 ? 11.659 47.123 47.580 1.00 11.44 300 LYS A O 1
ATOM 2336 N N . SER A 1 301 ? 12.682 45.211 46.992 1.00 11.50 301 SER A N 1
ATOM 2337 C CA . SER A 1 301 ? 12.982 45.661 45.643 1.00 12.73 301 SER A CA 1
ATOM 2338 C C . SER A 1 301 ? 12.745 44.518 44.672 1.00 12.03 301 SER A C 1
ATOM 2339 O O . SER A 1 301 ? 12.945 43.345 44.994 1.00 12.34 301 SER A O 1
ATOM 2342 N N . ASP A 1 302 ? 12.308 44.886 43.477 1.00 12.12 302 ASP A N 1
ATOM 2343 C CA . ASP A 1 302 ? 11.938 43.940 42.436 1.00 12.58 302 ASP A CA 1
ATOM 2344 C C . ASP A 1 302 ? 12.355 44.595 41.131 1.00 15.18 302 ASP A C 1
ATOM 2345 O O . ASP A 1 302 ? 11.863 45.677 40.806 1.00 17.53 302 ASP A O 1
ATOM 2350 N N . SER A 1 303 ? 13.275 43.984 40.400 1.00 12.69 303 SER A N 1
ATOM 2351 C CA . SER A 1 303 ? 13.955 44.746 39.370 1.00 11.58 303 SER A CA 1
ATOM 2352 C C . SER A 1 303 ? 13.613 44.277 37.962 1.00 9.57 303 SER A C 1
ATOM 2353 O O . SER A 1 303 ? 13.017 43.217 37.739 1.00 10.25 303 SER A O 1
ATOM 2356 N N . ARG A 1 304 ? 13.974 45.129 37.008 1.00 9.00 304 ARG A N 1
ATOM 2357 C CA . ARG A 1 304 ? 13.745 44.896 35.591 1.00 9.58 304 ARG A CA 1
ATOM 2358 C C . ARG A 1 304 ? 14.923 45.463 34.817 1.00 9.96 304 ARG A C 1
ATOM 2359 O O . ARG A 1 304 ? 15.618 46.363 35.291 1.00 10.05 304 ARG A O 1
ATOM 2367 N N . LEU A 1 305 ? 15.136 44.932 33.614 1.00 11.72 305 LEU A N 1
ATOM 2368 C CA . LEU A 1 305 ? 16.101 45.482 32.672 1.00 12.38 305 LEU A CA 1
ATOM 2369 C C . LEU A 1 305 ? 15.346 46.058 31.486 1.00 13.30 305 LEU A C 1
ATOM 2370 O O . LEU A 1 305 ? 14.460 45.398 30.930 1.00 12.88 305 LEU A O 1
ATOM 2375 N N . ALA A 1 306 ? 15.668 47.292 31.117 1.00 13.34 306 ALA A N 1
ATOM 2376 C CA . ALA A 1 306 ? 15.028 47.889 29.952 1.00 12.99 306 ALA A CA 1
ATOM 2377 C C . ALA A 1 306 ? 15.532 47.183 28.702 1.00 16.28 306 ALA A C 1
ATOM 2378 O O . ALA A 1 306 ? 16.737 47.173 28.432 1.00 13.65 306 ALA A O 1
ATOM 2380 N N . ARG A 1 307 ? 14.614 46.564 27.960 1.00 14.95 307 ARG A N 1
ATOM 2381 C CA . ARG A 1 307 ? 15.004 45.802 26.780 1.00 16.28 307 ARG A CA 1
ATOM 2382 C C . ARG A 1 307 ? 15.227 46.715 25.588 1.00 21.08 307 ARG A C 1
ATOM 2383 O O . ARG A 1 307 ? 15.996 46.378 24.680 1.00 21.86 307 ARG A O 1
ATOM 2391 N N . LYS A 1 308 ? 14.573 47.869 25.590 1.00 21.70 308 LYS A N 1
ATOM 2392 C CA . LYS A 1 308 ? 14.735 48.878 24.560 1.00 23.72 308 LYS A CA 1
ATOM 2393 C C . LYS A 1 308 ? 14.615 50.240 25.224 1.00 27.67 308 LYS A C 1
ATOM 2394 O O .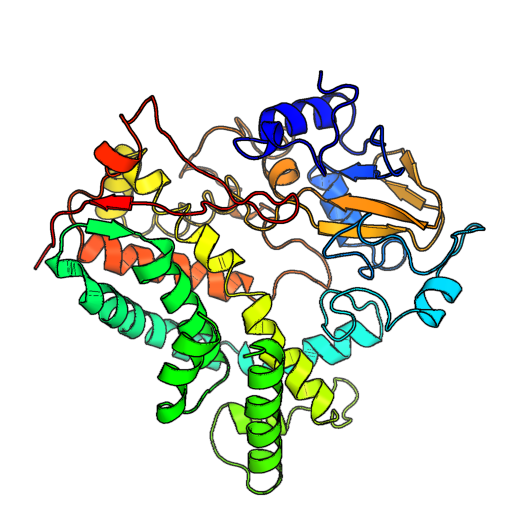 LYS A 1 308 ? 14.222 50.353 26.388 1.00 30.63 308 LYS A O 1
ATOM 2400 N N . ARG A 1 309 ? 14.960 51.278 24.471 1.00 31.16 309 ARG A N 1
ATOM 2401 C CA . ARG A 1 309 ? 14.738 52.636 24.941 1.00 32.93 309 ARG A CA 1
ATOM 2402 C C . ARG A 1 309 ? 13.244 52.866 25.144 1.00 29.79 309 ARG A C 1
ATOM 2403 O O . ARG A 1 309 ? 12.431 52.556 24.269 1.00 30.17 309 ARG A O 1
ATOM 2411 N N . THR A 1 310 ? 12.877 53.391 26.310 1.00 28.26 310 THR A N 1
ATOM 2412 C CA . THR A 1 310 ? 11.472 53.539 26.661 1.00 29.79 310 THR A CA 1
ATOM 2413 C C . THR A 1 310 ? 11.318 54.701 27.636 1.00 34.91 310 THR A C 1
ATOM 2414 O O . THR A 1 310 ? 12.292 55.355 28.017 1.00 35.83 310 THR A O 1
ATOM 2418 N N . THR A 1 311 ? 10.073 54.957 28.033 1.00 42.71 311 THR A N 1
ATOM 2419 C CA . THR A 1 311 ? 9.726 56.075 28.901 1.00 46.62 311 THR A CA 1
ATOM 2420 C C . THR A 1 311 ? 8.772 55.604 29.987 1.00 50.97 311 THR A C 1
ATOM 2421 O O . THR A 1 311 ? 7.761 54.960 29.690 1.00 58.24 311 THR A O 1
ATOM 2425 N N . VAL A 1 312 ? 9.096 55.912 31.242 1.00 48.94 312 VAL A N 1
ATOM 2426 C CA . VAL A 1 312 ? 8.161 55.759 32.352 1.00 47.47 312 VAL A CA 1
ATOM 2427 C C . VAL A 1 312 ? 8.258 57.006 33.222 1.00 44.80 312 VAL A C 1
ATOM 2428 O O . VAL A 1 312 ? 9.340 57.579 33.387 1.00 39.51 312 VAL A O 1
ATOM 2432 N N . GLY A 1 313 ? 7.117 57.437 33.758 1.00 47.03 313 GLY A N 1
ATOM 2433 C CA . GLY A 1 313 ? 7.061 58.618 34.599 1.00 47.88 313 GLY A CA 1
ATOM 2434 C C . GLY A 1 313 ? 7.700 59.845 33.979 1.00 48.93 313 GLY A C 1
ATOM 2435 O O . GLY A 1 313 ? 8.176 60.733 34.693 1.00 49.72 313 GLY A O 1
ATOM 2436 N N . GLY A 1 314 ? 7.724 59.902 32.650 1.00 46.59 314 GLY A N 1
ATOM 2437 C CA . GLY A 1 314 ? 8.350 61.004 31.953 1.00 44.06 314 GLY A CA 1
ATOM 2438 C C . GLY A 1 314 ? 9.860 60.961 31.894 1.00 40.81 314 GLY A C 1
ATOM 2439 O O . GLY A 1 314 ? 10.474 61.967 31.526 1.00 43.90 314 GLY A O 1
ATOM 2440 N N . LEU A 1 315 ? 10.481 59.835 32.237 1.00 35.10 315 LEU A N 1
ATOM 2441 C CA . LEU A 1 315 ? 11.931 59.697 32.214 1.00 32.03 315 LEU A CA 1
ATOM 2442 C C . LEU A 1 315 ? 12.352 58.856 31.016 1.00 31.90 315 LEU A C 1
ATOM 2443 O O . LEU A 1 315 ? 11.799 57.776 30.782 1.00 34.01 315 LEU A O 1
ATOM 2448 N N . ASP A 1 316 ? 13.338 59.347 30.273 1.00 30.93 316 ASP A N 1
ATOM 2449 C CA . ASP A 1 316 ? 13.871 58.641 29.113 1.00 33.64 316 ASP A CA 1
ATOM 2450 C C . ASP A 1 316 ? 14.866 57.591 29.594 1.00 31.78 316 ASP A C 1
ATOM 2451 O O . ASP A 1 316 ? 15.956 57.930 30.067 1.00 33.96 316 ASP A O 1
ATOM 2456 N N . ILE A 1 317 ? 14.496 56.318 29.472 1.00 27.76 317 ILE A N 1
ATOM 2457 C CA . ILE A 1 317 ? 15.284 55.196 29.977 1.00 26.83 317 ILE A CA 1
ATOM 2458 C C . ILE A 1 317 ? 15.922 54.473 28.798 1.00 25.00 317 ILE A C 1
ATOM 2459 O O . ILE A 1 317 ? 15.220 53.993 27.900 1.00 27.53 317 ILE A O 1
ATOM 2464 N N . ALA A 1 318 ? 17.248 54.375 28.814 1.00 23.62 318 ALA A N 1
ATOM 2465 C CA . ALA A 1 318 ? 17.983 53.724 27.742 1.00 24.52 318 ALA A CA 1
ATOM 2466 C C . ALA A 1 318 ? 17.967 52.203 27.905 1.00 20.99 318 ALA A C 1
ATOM 2467 O O . ALA A 1 318 ? 17.826 51.668 29.007 1.00 21.04 318 ALA A O 1
ATOM 2469 N N . ALA A 1 319 ? 18.132 51.510 26.780 1.00 20.01 319 ALA A N 1
ATOM 2470 C CA . ALA A 1 319 ? 18.206 50.055 26.792 1.00 17.85 319 ALA A CA 1
ATOM 2471 C C . ALA A 1 319 ? 19.388 49.587 27.630 1.00 18.67 319 ALA A C 1
ATOM 2472 O O . ALA A 1 319 ? 20.493 50.128 27.534 1.00 19.69 319 ALA A O 1
ATOM 2474 N N . GLY A 1 320 ? 19.151 48.573 28.459 1.00 19.03 320 GLY A N 1
ATOM 2475 C CA . GLY A 1 320 ? 20.169 48.072 29.359 1.00 16.70 320 GLY A CA 1
ATOM 2476 C C . GLY A 1 320 ? 20.182 48.700 30.737 1.00 15.38 320 GLY A C 1
ATOM 2477 O O . GLY A 1 320 ? 20.991 48.292 31.577 1.00 16.15 320 GLY A O 1
ATOM 2478 N N . THR A 1 321 ? 19.331 49.690 30.991 1.00 16.52 321 THR A N 1
ATOM 2479 C CA . THR A 1 321 ? 19.263 50.314 32.305 1.00 14.78 321 THR A CA 1
ATOM 2480 C C . THR A 1 321 ? 18.454 49.441 33.258 1.00 14.32 321 THR A C 1
ATOM 2481 O O . THR A 1 321 ? 17.436 48.861 32.875 1.00 13.01 321 THR A O 1
ATOM 2485 N N . VAL A 1 322 ? 18.921 49.331 34.499 1.00 13.85 322 VAL A N 1
ATOM 2486 C CA . VAL A 1 322 ? 18.168 48.609 35.520 1.00 14.89 322 VAL A CA 1
ATOM 2487 C C . VAL A 1 322 ? 17.076 49.522 36.055 1.00 14.20 322 VAL A C 1
ATOM 2488 O O . VAL A 1 322 ? 17.349 50.648 36.485 1.00 13.87 322 VAL A O 1
ATOM 2492 N N . VAL A 1 323 ? 15.835 49.043 36.022 1.00 13.96 323 VAL A N 1
ATOM 2493 C CA . VAL A 1 323 ? 14.688 49.760 36.571 1.00 12.19 323 VAL A CA 1
ATOM 2494 C C . VAL A 1 323 ? 14.192 48.965 37.767 1.00 12.04 323 VAL A C 1
ATOM 2495 O O . VAL A 1 323 ? 13.757 47.817 37.615 1.00 12.86 323 VAL A O 1
ATOM 2499 N N . MET A 1 324 ? 14.246 49.569 38.951 1.00 12.38 324 MET A N 1
ATOM 2500 C CA . MET A 1 324 ? 13.999 48.855 40.200 1.00 12.36 324 MET A CA 1
ATOM 2501 C C . MET A 1 324 ? 12.684 49.329 40.813 1.00 12.05 324 MET A C 1
ATOM 2502 O O . MET A 1 324 ? 12.564 50.486 41.230 1.00 11.81 324 MET A O 1
ATOM 2507 N N . VAL A 1 325 ? 11.707 48.432 40.882 1.00 11.62 325 VAL A N 1
ATOM 2508 C CA . VAL A 1 325 ? 10.449 48.728 41.559 1.00 11.64 325 VAL A CA 1
ATOM 2509 C C . VAL A 1 325 ? 10.642 48.519 43.053 1.00 10.71 325 VAL A C 1
ATOM 2510 O O . VAL A 1 325 ? 11.202 47.505 43.484 1.00 10.65 325 VAL A O 1
ATOM 2514 N N . LEU A 1 326 ? 10.185 49.477 43.855 1.00 10.84 326 LEU A N 1
ATOM 2515 C CA . LEU A 1 326 ? 10.230 49.328 45.306 1.00 11.01 326 LEU A CA 1
ATOM 2516 C C . LEU A 1 326 ? 8.801 49.110 45.783 1.00 11.67 326 LEU A C 1
ATOM 2517 O O . LEU A 1 326 ? 8.070 50.079 46.020 1.00 10.72 326 LEU A O 1
ATOM 2522 N N . PRO A 1 327 ? 8.334 47.863 45.909 1.00 11.09 327 PRO A N 1
ATOM 2523 C CA . PRO A 1 327 ? 6.907 47.669 46.222 1.00 9.90 327 PRO A CA 1
ATOM 2524 C C . PRO A 1 327 ? 6.493 48.284 47.543 1.00 10.91 327 PRO A C 1
ATOM 2525 O O . PRO A 1 327 ? 5.374 48.805 47.648 1.00 10.94 327 PRO A O 1
ATOM 2529 N N . GLY A 1 328 ? 7.377 48.287 48.541 1.00 12.52 328 GLY A N 1
ATOM 2530 C CA . GLY A 1 328 ? 7.043 48.913 49.809 1.00 13.63 328 GLY A CA 1
ATOM 2531 C C . GLY A 1 328 ? 6.909 50.417 49.708 1.00 13.09 328 GLY A C 1
ATOM 2532 O O . GLY A 1 328 ? 6.131 51.024 50.453 1.00 14.02 328 GLY A O 1
ATOM 2533 N N . ALA A 1 329 ? 7.648 51.036 48.782 1.00 13.28 329 ALA A N 1
ATOM 2534 C CA . ALA A 1 329 ? 7.528 52.471 48.543 1.00 12.79 329 ALA A CA 1
ATOM 2535 C C . ALA A 1 329 ? 6.256 52.805 47.771 1.00 13.80 329 ALA A C 1
ATOM 2536 O O . ALA A 1 329 ? 5.556 53.772 48.101 1.00 13.87 329 ALA A O 1
ATOM 2538 N N . ALA A 1 330 ? 5.940 52.018 46.737 1.00 12.76 330 ALA A N 1
ATOM 2539 C CA . ALA A 1 330 ? 4.681 52.204 46.026 1.00 11.97 330 ALA A CA 1
ATOM 2540 C C . ALA A 1 330 ? 3.491 52.066 46.965 1.00 11.44 330 ALA A C 1
ATOM 2541 O O . ALA A 1 330 ? 2.481 52.764 46.800 1.00 11.85 330 ALA A O 1
ATOM 2543 N N . ASN A 1 331 ? 3.606 51.197 47.971 1.00 12.67 331 ASN A N 1
ATOM 2544 C CA . ASN A 1 331 ? 2.553 50.987 48.956 1.00 12.46 331 ASN A CA 1
ATOM 2545 C C . ASN A 1 331 ? 2.459 52.109 49.978 1.00 15.04 331 ASN A C 1
ATOM 2546 O O . ASN A 1 331 ? 1.573 52.067 50.834 1.00 13.48 331 ASN A O 1
ATOM 2551 N N . ARG A 1 332 ? 3.341 53.104 49.912 1.00 13.53 332 ARG A N 1
ATOM 2552 C CA . ARG A 1 332 ? 3.216 54.298 50.737 1.00 14.75 332 ARG A CA 1
ATOM 2553 C C . ARG A 1 332 ? 3.119 55.558 49.886 1.00 15.24 332 ARG A C 1
ATOM 2554 O O . ARG A 1 332 ? 3.374 56.660 50.380 1.00 16.24 332 ARG A O 1
ATOM 2562 N N . ASP A 1 333 ? 2.742 55.417 48.623 1.00 14.14 333 ASP A N 1
ATOM 2563 C CA . ASP A 1 333 ? 2.541 56.562 47.742 1.00 18.06 333 ASP A CA 1
ATOM 2564 C C . ASP A 1 333 ? 1.314 57.334 48.205 1.00 18.13 333 ASP A C 1
ATOM 2565 O O . ASP A 1 333 ? 0.201 56.800 48.126 1.00 16.90 333 ASP A O 1
ATOM 2570 N N . PRO A 1 334 ? 1.458 58.575 48.682 1.00 18.46 334 PRO A N 1
ATOM 2571 C CA . PRO A 1 334 ? 0.290 59.303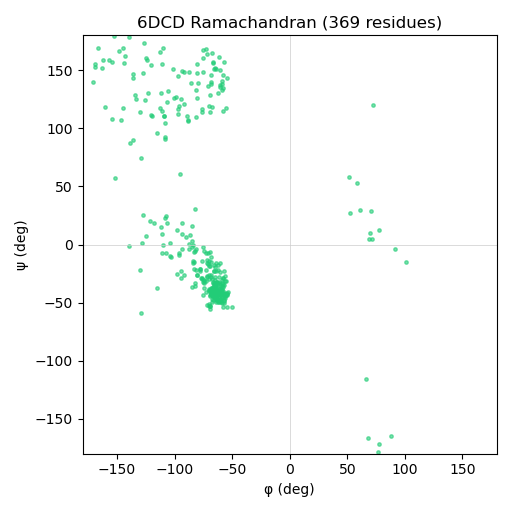 49.208 1.00 20.65 334 PRO A CA 1
ATOM 2572 C C . PRO A 1 334 ? -0.752 59.634 48.155 1.00 22.93 334 PRO A C 1
ATOM 2573 O O . PRO A 1 334 ? -1.892 59.955 48.519 1.00 23.83 334 PRO A O 1
ATOM 2577 N N . ARG A 1 335 ? -0.398 59.580 46.868 1.00 20.05 335 ARG A N 1
ATOM 2578 C CA . ARG A 1 335 ? -1.387 59.723 45.807 1.00 25.55 335 ARG A CA 1
ATOM 2579 C C . ARG A 1 335 ? -2.393 58.583 45.810 1.00 26.41 335 ARG A C 1
ATOM 2580 O O . ARG A 1 335 ? -3.474 58.721 45.227 1.00 27.35 335 ARG A O 1
ATOM 2588 N N . ARG A 1 336 ? -2.062 57.465 46.443 1.00 25.13 336 ARG A N 1
ATOM 2589 C CA . ARG A 1 336 ? -2.935 56.302 46.509 1.00 24.14 336 ARG A CA 1
ATOM 2590 C C . ARG A 1 336 ? -3.402 55.982 47.921 1.00 23.69 336 ARG A C 1
ATOM 2591 O O . ARG A 1 336 ? -4.561 55.600 48.111 1.00 23.76 336 ARG A O 1
ATOM 2599 N N . PHE A 1 337 ? -2.544 56.153 48.926 1.00 20.88 337 PHE A N 1
ATOM 2600 C CA . PHE A 1 337 ? -2.858 55.778 50.303 1.00 19.54 337 PHE A CA 1
ATOM 2601 C C . PHE A 1 337 ? -2.772 57.009 51.195 1.00 22.03 337 PHE A C 1
ATOM 2602 O O . PHE A 1 337 ? -1.681 57.544 51.421 1.00 23.49 337 PHE A O 1
ATOM 2610 N N . GLU A 1 338 ? -3.920 57.450 51.705 1.00 22.77 338 GLU A N 1
ATOM 2611 C CA . GLU A 1 338 ? -3.949 58.571 52.634 1.00 23.99 338 GLU A CA 1
ATOM 2612 C C . GLU A 1 338 ? -3.302 58.179 53.956 1.00 21.53 338 GLU A C 1
ATOM 2613 O O . GLU A 1 338 ? -3.521 57.078 54.469 1.00 22.84 338 GLU A O 1
ATOM 2619 N N . ASP A 1 339 ? -2.502 59.089 54.506 1.00 22.88 339 ASP A N 1
ATOM 2620 C CA . ASP A 1 339 ? -1.760 58.851 55.741 1.00 21.94 339 ASP A CA 1
ATOM 2621 C C . ASP A 1 339 ? -0.964 57.546 55.640 1.00 22.84 339 ASP A C 1
ATOM 2622 O O . ASP A 1 339 ? -1.146 56.641 56.462 1.00 22.88 339 ASP A O 1
ATOM 2627 N N . PRO A 1 340 ? -0.069 57.430 54.656 1.00 21.48 340 PRO A N 1
ATOM 2628 C CA . PRO A 1 340 ? 0.455 56.105 54.289 1.00 21.64 340 PRO A CA 1
ATOM 2629 C C . PRO A 1 340 ? 1.352 55.471 55.334 1.00 18.80 340 PRO A C 1
ATOM 2630 O O . PRO A 1 340 ? 1.567 54.255 55.272 1.00 16.11 340 PRO A O 1
ATOM 2634 N N . HIS A 1 341 ? 1.899 56.239 56.273 1.00 17.84 341 HIS A N 1
ATOM 2635 C CA . HIS A 1 341 ? 2.732 55.664 57.318 1.00 20.25 341 HIS A CA 1
ATOM 2636 C C . HIS A 1 341 ? 1.924 55.197 58.523 1.00 19.08 341 HIS A C 1
ATOM 2637 O O . HIS A 1 341 ? 2.510 54.687 59.483 1.00 20.86 341 HIS A O 1
ATOM 2644 N N . GLU A 1 342 ? 0.603 55.345 58.485 1.00 19.68 342 GLU A N 1
ATOM 2645 C CA . GLU A 1 342 ? -0.282 54.938 59.570 1.00 21.87 342 GLU A CA 1
ATOM 2646 C C . GLU A 1 342 ? -0.811 53.532 59.316 1.00 21.46 342 GLU A C 1
ATOM 2647 O O . GLU A 1 342 ? -1.402 53.271 58.265 1.00 19.30 342 GLU A O 1
ATOM 2653 N N . PHE A 1 343 ? -0.606 52.637 60.281 1.00 20.30 343 PHE A N 1
ATOM 2654 C CA . PHE A 1 343 ? -1.190 51.299 60.229 1.00 18.94 343 PHE A CA 1
ATOM 2655 C C . PHE A 1 343 ? -2.667 51.402 60.587 1.00 21.23 343 PHE A C 1
ATOM 2656 O O . PHE A 1 343 ? -3.011 51.722 61.729 1.00 26.93 343 PHE A O 1
ATOM 2664 N N . ARG A 1 344 ? -3.545 51.115 59.627 1.00 21.84 344 ARG A N 1
ATOM 2665 C CA . ARG A 1 344 ? -4.981 51.287 59.818 1.00 24.37 344 ARG A CA 1
ATOM 2666 C C . ARG A 1 344 ? -5.735 50.057 59.332 1.00 23.82 344 ARG A C 1
ATOM 2667 O O . ARG A 1 344 ? -5.573 49.637 58.181 1.00 25.27 344 ARG A O 1
ATOM 2675 N N . LEU A 1 345 ? -6.560 49.484 60.214 1.00 30.90 345 LEU A N 1
ATOM 2676 C CA . LEU A 1 345 ? -7.478 48.399 59.883 1.00 34.79 345 LEU A CA 1
ATOM 2677 C C . LEU A 1 345 ? -8.685 48.866 59.085 1.00 39.39 345 LEU A C 1
ATOM 2678 O O . LEU A 1 345 ? -9.492 48.026 58.670 1.00 40.92 345 LEU A O 1
ATOM 2683 N N . ASP A 1 346 ? -8.838 50.170 58.870 1.00 42.82 346 ASP A N 1
ATOM 2684 C CA . ASP A 1 346 ? -10.035 50.715 58.246 1.00 45.98 346 ASP A CA 1
ATOM 2685 C C . ASP A 1 346 ? -9.894 50.936 56.746 1.00 39.60 346 ASP A C 1
ATOM 2686 O O . ASP A 1 346 ? -10.897 51.237 56.089 1.00 38.05 346 ASP A O 1
ATOM 2691 N N . ARG A 1 347 ? -8.687 50.804 56.192 1.00 38.60 347 ARG A N 1
ATOM 2692 C CA . ARG A 1 347 ? -8.423 51.182 54.808 1.00 38.01 347 ARG A CA 1
ATOM 2693 C C . ARG A 1 347 ? -9.316 50.430 53.832 1.00 40.54 347 ARG A C 1
ATOM 2694 O O . ARG A 1 347 ? -9.209 49.204 53.706 1.00 43.69 347 ARG A O 1
ATOM 2702 N N . PRO A 1 348 ? -10.203 51.134 53.121 1.00 41.82 348 PRO A N 1
ATOM 2703 C CA . PRO A 1 348 ? -11.075 50.450 52.157 1.00 42.66 348 PRO A CA 1
ATOM 2704 C C . PRO A 1 348 ? -10.348 50.002 50.908 1.00 38.67 348 PRO A C 1
ATOM 2705 O O . PRO A 1 348 ? -10.825 49.085 50.228 1.00 41.47 348 PRO A O 1
ATOM 2709 N N . ASN A 1 349 ? -9.208 50.610 50.583 1.00 32.94 349 ASN A N 1
ATOM 2710 C CA . ASN A 1 349 ? -8.439 50.232 49.406 1.00 36.25 349 ASN A CA 1
ATOM 2711 C C . ASN A 1 349 ? -7.154 49.498 49.771 1.00 38.89 349 ASN A C 1
ATOM 2712 O O . ASN A 1 349 ? -6.208 49.477 48.975 1.00 40.77 349 ASN A O 1
ATOM 2717 N N . VAL A 1 350 ? -7.106 48.885 50.958 1.00 38.76 350 VAL A N 1
ATOM 2718 C CA . VAL A 1 350 ? -5.887 48.212 51.401 1.00 39.90 350 VAL A CA 1
ATOM 2719 C C . VAL A 1 350 ? -5.522 47.070 50.462 1.00 38.15 350 VAL A C 1
ATOM 2720 O O . VAL A 1 350 ? -4.337 46.798 50.240 1.00 36.54 350 VAL A O 1
ATOM 2724 N N . ARG A 1 351 ? -6.517 46.401 49.876 1.00 35.35 351 ARG A N 1
ATOM 2725 C CA . ARG A 1 351 ? -6.226 45.306 48.959 1.00 34.70 351 ARG A CA 1
ATOM 2726 C C . ARG A 1 351 ? -5.594 45.780 47.659 1.00 31.68 351 ARG A C 1
ATOM 2727 O O . ARG A 1 351 ? -5.184 44.941 46.851 1.00 27.97 351 ARG A O 1
ATOM 2735 N N . GLU A 1 352 ? -5.502 47.088 47.435 1.00 29.34 352 GLU A N 1
ATOM 2736 C CA . GLU A 1 352 ? -4.856 47.612 46.242 1.00 26.68 352 GLU A CA 1
ATOM 2737 C C . GLU A 1 352 ? -3.344 47.735 46.388 1.00 20.51 352 GLU A C 1
ATOM 2738 O O . GLU A 1 352 ? -2.689 48.223 45.462 1.00 22.31 352 GLU A O 1
ATOM 2744 N N . HIS A 1 353 ? -2.776 47.315 47.515 1.00 19.92 353 HIS A N 1
ATOM 2745 C CA . HIS A 1 353 ? -1.325 47.309 47.649 1.00 15.66 353 HIS A CA 1
ATOM 2746 C C . HIS A 1 353 ? -0.716 46.382 46.602 1.00 15.58 353 HIS A C 1
ATOM 2747 O O . HIS A 1 353 ? -1.389 45.518 46.040 1.00 14.56 353 HIS A O 1
ATOM 2754 N N . MET A 1 354 ? 0.579 46.555 46.340 1.00 12.81 354 MET A N 1
ATOM 2755 C CA A MET A 1 354 ? 1.292 45.789 45.325 0.29 14.30 354 MET A CA 1
ATOM 2756 C CA B MET A 1 354 ? 1.246 45.734 45.333 0.71 14.29 354 MET A CA 1
ATOM 2757 C C . MET A 1 354 ? 2.388 44.920 45.934 1.00 13.59 354 MET A C 1
ATOM 2758 O O . MET A 1 354 ? 3.435 44.712 45.312 1.00 12.55 354 MET A O 1
ATOM 2767 N N . ALA A 1 355 ? 2.178 44.407 47.149 1.00 13.60 355 ALA A N 1
ATOM 2768 C CA . ALA A 1 355 ? 3.202 43.561 47.756 1.00 10.72 355 ALA A CA 1
ATOM 2769 C C . ALA A 1 355 ? 3.453 42.310 46.928 1.00 9.35 355 ALA A C 1
ATOM 2770 O O . ALA A 1 355 ? 4.561 41.769 46.950 1.00 10.30 355 ALA A O 1
ATOM 2772 N N . PHE A 1 356 ? 2.448 41.847 46.183 1.00 11.01 356 PHE A N 1
ATOM 2773 C CA . PHE A 1 356 ? 2.583 40.681 45.320 1.00 12.57 356 PHE A CA 1
ATOM 2774 C C . PHE A 1 356 ? 2.844 41.049 43.861 1.00 14.97 356 PHE A C 1
ATOM 2775 O O . PHE A 1 356 ? 2.732 40.182 42.986 1.00 13.36 356 PHE A O 1
ATOM 2783 N N . ALA A 1 357 ? 3.169 42.314 43.585 1.00 12.66 357 ALA A N 1
ATOM 2784 C CA . ALA A 1 357 ? 3.436 42.826 42.242 1.00 12.82 357 ALA A CA 1
ATOM 2785 C C . ALA A 1 357 ? 2.182 42.838 41.375 1.00 15.95 357 ALA A C 1
ATOM 2786 O O . ALA A 1 357 ? 1.062 42.712 41.878 1.00 16.45 357 ALA A O 1
ATOM 2788 N N . ARG A 1 358 ? 2.372 43.016 40.069 1.00 14.90 358 ARG A N 1
ATOM 2789 C CA . ARG A 1 358 ? 1.293 43.096 39.093 1.00 15.66 358 ARG A CA 1
ATOM 2790 C C . ARG A 1 358 ? 1.822 42.519 37.789 1.00 10.27 358 ARG A C 1
ATOM 2791 O O . ARG A 1 358 ? 3.026 42.327 37.625 1.00 13.67 358 ARG A O 1
ATOM 2799 N N . GLY A 1 359 ? 0.919 42.243 36.859 1.00 12.65 359 GLY A N 1
ATOM 2800 C CA . GLY A 1 359 ? 1.337 41.743 35.560 1.00 13.40 359 GLY A CA 1
ATOM 2801 C C . GLY A 1 359 ? 1.462 40.232 35.531 1.00 14.92 359 GLY A C 1
ATOM 2802 O O . GLY A 1 359 ? 0.975 39.520 36.418 1.00 12.58 359 GLY A O 1
ATOM 2803 N N . VAL A 1 360 ? 2.138 39.737 34.487 1.00 12.82 360 VAL A N 1
ATOM 2804 C CA . VAL A 1 360 ? 2.220 38.297 34.267 1.00 13.06 360 VAL A CA 1
ATOM 2805 C C . VAL A 1 360 ? 2.996 37.578 35.360 1.00 10.31 360 VAL A C 1
ATOM 2806 O O . VAL A 1 360 ? 2.803 36.370 35.539 1.00 10.59 360 VAL A O 1
ATOM 2810 N N . HIS A 1 361 ? 3.872 38.271 36.096 1.00 9.14 361 HIS A N 1
ATOM 2811 C CA . HIS A 1 361 ? 4.607 37.657 37.195 1.00 8.87 361 HIS A CA 1
ATOM 2812 C C . HIS A 1 361 ? 3.919 37.839 38.550 1.00 9.23 361 HIS A C 1
ATOM 2813 O O . HIS A 1 361 ? 4.530 37.518 39.575 1.00 10.30 361 HIS A O 1
ATOM 2820 N N . SER A 1 362 ? 2.681 38.347 38.577 1.00 9.31 362 SER A N 1
ATOM 2821 C CA A SER A 1 362 ? 1.957 38.519 39.834 0.46 11.16 362 SER A CA 1
ATOM 2822 C CA B SER A 1 362 ? 1.944 38.514 39.830 0.54 11.03 362 SER A CA 1
ATOM 2823 C C . SER A 1 362 ? 2.025 37.249 40.672 1.00 10.45 362 SER A C 1
ATOM 2824 O O . SER A 1 362 ? 1.798 36.146 40.172 1.00 11.28 362 SER A O 1
ATOM 2829 N N . CYS A 1 363 ? 2.338 37.417 41.956 1.00 10.95 363 CYS A N 1
ATOM 2830 C CA . CYS A 1 363 ? 2.674 36.292 42.818 1.00 10.19 363 CYS A CA 1
ATOM 2831 C C . CYS A 1 363 ? 1.569 35.238 42.825 1.00 11.88 363 CYS A C 1
ATOM 2832 O O . CYS A 1 363 ? 0.448 35.528 43.269 1.00 12.40 363 CYS A O 1
ATOM 2835 N N . PRO A 1 364 ? 1.850 34.013 42.358 1.00 13.10 364 PRO A N 1
ATOM 2836 C CA . PRO A 1 364 ? 0.844 32.943 42.416 1.00 15.23 364 PRO A CA 1
ATOM 2837 C C . PRO A 1 364 ? 0.566 32.464 43.823 1.00 11.97 364 PRO A C 1
ATOM 2838 O O . PRO A 1 364 ? -0.477 31.842 44.052 1.00 13.07 364 PRO A O 1
ATOM 2842 N N . GLY A 1 365 ? 1.457 32.740 44.767 1.00 10.93 365 GLY A N 1
ATOM 2843 C CA . GLY A 1 365 ? 1.254 32.401 46.154 1.00 10.46 365 GLY A CA 1
ATOM 2844 C C . GLY A 1 365 ? 0.578 33.472 46.972 1.00 12.19 365 GLY A C 1
ATOM 2845 O O . GLY A 1 365 ? 0.492 33.326 48.195 1.00 12.84 365 GLY A O 1
ATOM 2846 N N . GLY A 1 366 ? 0.111 34.549 46.342 1.00 13.26 366 GLY A N 1
ATOM 2847 C CA . GLY A 1 366 ? -0.644 35.571 47.032 1.00 14.83 366 GLY A CA 1
ATOM 2848 C C . GLY A 1 366 ? -1.783 35.013 47.867 1.00 15.74 366 GLY A C 1
ATOM 2849 O O . GLY A 1 366 ? -1.886 35.294 49.065 1.00 14.57 366 GLY A O 1
ATOM 2850 N N . PRO A 1 367 ? -2.663 34.210 47.251 1.00 17.08 367 PRO A N 1
ATOM 2851 C CA . PRO A 1 367 ? -3.758 33.596 48.028 1.00 17.76 367 PRO A CA 1
ATOM 2852 C C . PRO A 1 367 ? -3.272 32.688 49.140 1.00 19.41 367 PRO A C 1
ATOM 2853 O O . PRO A 1 367 ? -3.869 32.660 50.228 1.00 19.62 367 PRO A O 1
ATOM 2857 N N . LEU A 1 368 ? -2.200 31.936 48.886 1.00 19.61 368 LEU A N 1
ATOM 2858 C CA . LEU A 1 368 ? -1.631 31.064 49.906 1.00 19.01 368 LEU A CA 1
ATOM 2859 C C . LEU A 1 368 ? -1.090 31.872 51.079 1.00 19.96 368 LEU A C 1
ATOM 2860 O O . LEU A 1 368 ? -1.271 31.494 52.242 1.00 17.58 368 LEU A O 1
ATOM 2865 N N . ALA A 1 369 ? -0.416 32.986 50.792 1.00 15.01 369 ALA A N 1
ATOM 2866 C CA . ALA A 1 369 ? 0.181 33.773 51.863 1.00 14.03 369 ALA A CA 1
ATOM 2867 C C . ALA A 1 369 ? -0.889 34.430 52.720 1.00 12.09 369 ALA A C 1
ATOM 2868 O O . ALA A 1 369 ? -0.768 34.468 53.948 1.00 11.59 369 ALA A O 1
ATOM 2870 N N . ARG A 1 370 ? -1.952 34.933 52.091 1.00 11.85 370 ARG A N 1
ATOM 2871 C CA . ARG A 1 370 ? -3.056 35.520 52.842 1.00 12.75 370 ARG A CA 1
ATOM 2872 C C . ARG A 1 370 ? -3.678 34.505 53.789 1.00 13.45 370 ARG A C 1
ATOM 2873 O O . ARG A 1 370 ? -3.993 34.830 54.943 1.00 11.96 370 ARG A O 1
ATOM 2881 N N . VAL A 1 371 ? -3.844 33.266 53.324 1.00 12.00 371 VAL A N 1
ATOM 2882 C CA . VAL A 1 371 ? -4.480 32.248 54.150 1.00 13.74 371 VAL A CA 1
ATOM 2883 C C . VAL A 1 371 ? -3.544 31.809 55.270 1.00 11.76 371 VAL A C 1
ATOM 2884 O O . VAL A 1 371 ? -3.975 31.635 56.415 1.00 13.35 371 VAL A O 1
ATOM 2888 N N . GLU A 1 372 ? -2.247 31.657 54.971 1.00 12.82 372 GLU A N 1
ATOM 2889 C CA . GLU A 1 372 ? -1.282 31.354 56.026 1.00 10.64 372 GLU A CA 1
ATOM 2890 C C . GLU A 1 372 ? -1.336 32.402 57.131 1.00 11.40 372 GLU A C 1
ATOM 2891 O O . GLU A 1 372 ? -1.316 32.063 58.320 1.00 11.20 372 GLU A O 1
ATOM 2897 N N . GLY A 1 373 ? -1.423 33.681 56.756 1.00 11.23 373 GLY A N 1
ATOM 2898 C CA . GLY A 1 373 ? -1.536 34.734 57.757 1.00 10.99 373 GLY A CA 1
ATOM 2899 C C . GLY A 1 373 ? -2.810 34.637 58.577 1.00 10.81 373 GLY A C 1
ATOM 2900 O O . GLY A 1 373 ? -2.779 34.734 59.801 1.00 10.41 373 GLY A O 1
ATOM 2901 N N . ARG A 1 374 ? -3.952 34.443 57.913 1.00 10.56 374 ARG A N 1
ATOM 2902 C CA . ARG A 1 374 ? -5.217 34.418 58.641 1.00 11.36 374 ARG A CA 1
ATOM 2903 C C . ARG A 1 374 ? -5.309 33.203 59.564 1.00 11.56 374 ARG A C 1
ATOM 2904 O O . ARG A 1 374 ? -5.656 33.336 60.741 1.00 12.77 374 ARG A O 1
ATOM 2912 N N . VAL A 1 375 ? -4.988 32.013 59.055 1.00 12.56 375 VAL A N 1
ATOM 2913 C CA . VAL A 1 375 ? -5.139 30.810 59.870 1.00 13.31 375 VAL A CA 1
ATOM 2914 C C . VAL A 1 375 ? -4.137 30.815 61.017 1.00 11.47 375 VAL A C 1
ATOM 2915 O O . VAL A 1 375 ? -4.476 30.469 62.154 1.00 11.45 375 VAL A O 1
ATOM 2919 N N . SER A 1 376 ? -2.895 31.226 60.746 1.00 10.90 376 SER A N 1
ATOM 2920 C CA . SER A 1 376 ? -1.898 31.318 61.809 1.00 12.99 376 SER A CA 1
ATOM 2921 C C . SER A 1 376 ? -2.366 32.232 62.932 1.00 12.71 376 SER A C 1
ATOM 2922 O O . SER A 1 376 ? -2.313 31.862 64.109 1.00 14.75 376 SER A O 1
ATOM 2925 N N . LEU A 1 377 ? -2.820 33.438 62.593 1.00 14.55 377 LEU A N 1
ATOM 2926 C CA . LEU A 1 377 ? -3.231 34.356 63.645 1.00 13.72 377 LEU A CA 1
ATOM 2927 C C . LEU A 1 377 ? -4.514 33.901 64.335 1.00 14.19 377 LEU A C 1
ATOM 2928 O O . LEU A 1 377 ? -4.697 34.188 65.521 1.00 13.96 377 LEU A O 1
ATOM 2933 N N . GLU A 1 378 ? -5.408 33.196 63.631 1.00 13.29 378 GLU A N 1
ATOM 2934 C CA . GLU A 1 378 ? -6.603 32.672 64.295 1.00 17.49 378 GLU A CA 1
ATOM 2935 C C . GLU A 1 378 ? -6.227 31.769 65.460 1.00 16.44 378 GLU A C 1
ATOM 2936 O O . GLU A 1 378 ? -6.700 31.955 66.589 1.00 17.72 378 GLU A O 1
ATOM 2942 N N . ARG A 1 379 ? -5.385 30.769 65.197 1.00 15.59 379 ARG A N 1
ATOM 2943 C CA . ARG A 1 379 ? -5.017 29.832 66.248 1.00 18.37 379 ARG A CA 1
ATOM 2944 C C . ARG A 1 379 ? -4.052 30.462 67.239 1.00 18.78 379 ARG A C 1
ATOM 2945 O O . ARG A 1 379 ? -4.070 30.108 68.422 1.00 16.61 379 ARG A O 1
ATOM 2953 N N . ILE A 1 380 ? -3.211 31.392 66.779 1.00 15.70 380 ILE A N 1
ATOM 2954 C CA . ILE A 1 380 ? -2.341 32.126 67.695 1.00 15.07 380 ILE A CA 1
ATOM 2955 C C . ILE A 1 380 ? -3.174 32.887 68.718 1.00 16.40 380 ILE A C 1
ATOM 2956 O O . ILE A 1 380 ? -2.942 32.783 69.928 1.00 14.68 380 ILE A O 1
ATOM 2961 N N . LEU A 1 381 ? -4.178 33.641 68.250 1.00 13.78 381 LEU A N 1
ATOM 2962 C CA . LEU A 1 381 ? -5.031 34.390 69.171 1.00 15.88 381 LEU A CA 1
ATOM 2963 C C . LEU A 1 381 ? -5.850 33.458 70.058 1.00 16.63 381 LEU A C 1
ATOM 2964 O O . LEU A 1 381 ? -6.080 33.757 71.237 1.00 18.60 381 LEU A O 1
ATOM 2969 N N . ASP A 1 382 ? -6.312 32.333 69.502 1.00 16.89 382 ASP A N 1
ATOM 2970 C CA . ASP A 1 382 ? -7.050 31.355 70.297 1.00 16.31 382 ASP A CA 1
ATOM 2971 C C . ASP A 1 382 ? -6.204 30.829 71.450 1.00 16.99 382 ASP A C 1
ATOM 2972 O O . ASP A 1 382 ? -6.692 30.690 72.578 1.00 20.94 382 ASP A O 1
ATOM 2977 N N . ARG A 1 383 ? -4.932 30.532 71.190 1.00 15.77 383 ARG A N 1
ATOM 2978 C CA . ARG A 1 383 ? -4.121 29.789 72.144 1.00 18.46 383 ARG A CA 1
ATOM 2979 C C . ARG A 1 383 ? -3.119 30.651 72.904 1.00 20.07 383 ARG A C 1
ATOM 2980 O O . ARG A 1 383 ? -2.532 30.167 73.880 1.00 18.92 383 ARG A O 1
ATOM 2988 N N . MET A 1 384 ? -2.929 31.913 72.511 1.00 18.25 384 MET A N 1
ATOM 2989 C CA . MET A 1 384 ? -2.025 32.837 73.194 1.00 19.64 384 MET A CA 1
ATOM 2990 C C . MET A 1 384 ? -2.815 34.033 73.696 1.00 25.52 384 MET A C 1
ATOM 2991 O O . MET A 1 384 ? -3.261 34.866 72.900 1.00 25.27 384 MET A O 1
ATOM 2996 N N . LEU A 1 385 ? -2.963 34.137 75.008 1.00 25.05 385 LEU A N 1
ATOM 2997 C CA . LEU A 1 385 ? -3.475 35.354 75.605 1.00 24.30 385 LEU A CA 1
ATOM 2998 C C . LEU A 1 385 ? -2.318 36.308 75.863 1.00 22.56 385 LEU A C 1
ATOM 2999 O O . LEU A 1 385 ? -1.184 35.885 76.105 1.00 30.93 385 LEU A O 1
ATOM 3004 N N . ASP A 1 386 ? -2.606 37.604 75.781 1.00 25.37 386 ASP A N 1
ATOM 3005 C CA . ASP A 1 386 ? -1.668 38.628 76.230 1.00 23.56 386 ASP A CA 1
ATOM 3006 C C . ASP A 1 386 ? -0.336 38.535 75.487 1.00 20.06 386 ASP A C 1
ATOM 3007 O O . ASP A 1 386 ? 0.734 38.456 76.091 1.00 18.87 386 ASP A O 1
ATOM 3012 N N . ILE A 1 387 ? -0.414 38.543 74.157 1.00 16.59 387 ILE A N 1
ATOM 3013 C CA . ILE A 1 387 ? 0.785 38.473 73.333 1.00 14.77 387 ILE A CA 1
ATOM 3014 C C . ILE A 1 387 ? 1.563 39.773 73.467 1.00 14.81 387 ILE A C 1
ATOM 3015 O O . ILE A 1 387 ? 1.005 40.867 73.308 1.00 15.42 387 ILE A O 1
ATOM 3020 N N . ALA A 1 388 ? 2.856 39.663 73.767 1.00 12.45 388 ALA A N 1
ATOM 3021 C CA . ALA A 1 388 ? 3.684 40.833 74.009 1.00 12.39 388 ALA A CA 1
ATOM 3022 C C . ALA A 1 388 ? 5.078 40.607 73.444 1.00 11.83 388 ALA A C 1
ATOM 3023 O O . ALA A 1 388 ? 5.485 39.479 73.157 1.00 14.54 388 ALA A O 1
ATOM 3025 N N . ILE A 1 389 ? 5.800 41.699 73.268 1.00 13.53 389 ILE A N 1
ATOM 3026 C CA . ILE A 1 389 ? 7.194 41.639 72.848 1.00 12.71 389 ILE A CA 1
ATOM 3027 C C . ILE A 1 389 ? 8.048 41.468 74.095 1.00 14.47 389 ILE A C 1
ATOM 3028 O O . ILE A 1 389 ? 7.775 42.081 75.135 1.00 15.95 389 ILE A O 1
ATOM 3033 N N . ASN A 1 390 ? 9.065 40.613 74.001 1.00 14.57 390 ASN A N 1
ATOM 3034 C CA . ASN A 1 390 ? 10.009 40.404 75.097 1.00 16.77 390 ASN A CA 1
ATOM 3035 C C . ASN A 1 390 ? 10.845 41.662 75.311 1.00 16.08 390 ASN A C 1
ATOM 3036 O O . ASN A 1 390 ? 11.597 42.073 74.422 1.00 20.09 390 ASN A O 1
ATOM 3041 N N . GLU A 1 391 ? 10.739 42.258 76.502 1.00 19.28 391 GLU A N 1
ATOM 3042 C CA . GLU A 1 391 ? 11.425 43.521 76.753 1.00 21.91 391 GLU A CA 1
ATOM 3043 C C . GLU A 1 391 ? 12.895 43.321 77.092 1.00 23.13 391 GLU A C 1
ATOM 3044 O O . GLU A 1 391 ? 13.702 44.226 76.857 1.00 21.94 391 GLU A O 1
ATOM 3050 N N . ASP A 1 392 ? 13.265 42.162 77.642 1.00 23.78 392 ASP A N 1
ATOM 3051 C CA . ASP A 1 392 ? 14.680 41.888 77.865 1.00 24.61 392 ASP A CA 1
ATOM 3052 C C . ASP A 1 392 ? 15.433 41.797 76.547 1.00 25.06 392 ASP A C 1
ATOM 3053 O O . ASP A 1 392 ? 16.615 42.145 76.477 1.00 27.32 392 ASP A O 1
ATOM 3058 N N . ARG A 1 393 ? 14.757 41.353 75.489 1.00 22.79 393 ARG A N 1
ATOM 3059 C CA . ARG A 1 393 ? 15.372 41.186 74.181 1.00 23.61 393 ARG A CA 1
ATOM 3060 C C . ARG A 1 393 ? 15.177 42.389 73.273 1.00 21.02 393 ARG A C 1
ATOM 3061 O O . ARG A 1 393 ? 16.021 42.638 72.405 1.00 23.19 393 ARG A O 1
ATOM 3069 N N . HIS A 1 394 ? 14.084 43.136 73.447 1.00 22.51 394 HIS A N 1
ATOM 3070 C CA . HIS A 1 394 ? 13.732 44.196 72.516 1.00 19.74 394 HIS A CA 1
ATOM 3071 C C . HIS A 1 394 ? 13.454 45.548 73.161 1.00 19.89 394 HIS A C 1
ATOM 3072 O O . HIS A 1 394 ? 13.134 46.496 72.440 1.00 21.76 394 HIS A O 1
ATOM 3079 N N . GLY A 1 395 ? 13.570 45.678 74.481 1.00 19.88 395 GLY A N 1
ATOM 3080 C CA . GLY A 1 395 ? 13.359 46.957 75.124 1.00 22.70 395 GLY A CA 1
ATOM 3081 C C . GLY A 1 395 ? 11.897 47.342 75.272 1.00 23.51 395 GLY A C 1
ATOM 3082 O O . GLY A 1 395 ? 10.989 46.546 75.010 1.00 20.94 395 GLY A O 1
ATOM 3083 N N . PRO A 1 396 ? 11.644 48.576 75.706 1.00 23.19 396 PRO A N 1
ATOM 3084 C CA . PRO A 1 396 ? 10.271 49.009 75.991 1.00 23.00 396 PRO A CA 1
ATOM 3085 C C . PRO A 1 396 ? 9.478 49.288 74.719 1.00 19.55 396 PRO A C 1
ATOM 3086 O O . PRO A 1 396 ? 10.020 49.404 73.621 1.00 19.03 396 PRO A O 1
ATOM 3090 N N . ALA A 1 397 ? 8.159 49.419 74.899 1.00 20.23 397 ALA A N 1
ATOM 3091 C CA . ALA A 1 397 ? 7.254 49.474 73.754 1.00 20.97 397 ALA A CA 1
ATOM 3092 C C . ALA A 1 397 ? 7.478 50.709 72.889 1.00 22.39 397 ALA A C 1
ATOM 3093 O O . ALA A 1 397 ? 7.207 50.670 71.683 1.00 21.77 397 ALA A O 1
ATOM 3095 N N . ASP A 1 398 ? 7.959 51.811 73.465 1.00 19.03 398 ASP A N 1
ATOM 3096 C CA . ASP A 1 398 ? 8.238 53.005 72.675 1.00 19.76 398 ASP A CA 1
ATOM 3097 C C . ASP A 1 398 ? 9.732 53.232 72.467 1.00 19.11 398 ASP A C 1
ATOM 3098 O O . ASP A 1 398 ? 10.142 54.340 72.111 1.00 23.27 398 ASP A O 1
ATOM 3103 N N . ASP A 1 399 ? 10.552 52.205 72.667 1.00 19.03 399 ASP A N 1
ATOM 3104 C CA . ASP A 1 399 ? 11.981 52.287 72.390 1.00 23.46 399 ASP A CA 1
ATOM 3105 C C . ASP A 1 399 ? 12.488 50.888 72.039 1.00 23.94 399 ASP A C 1
ATOM 3106 O O . ASP A 1 399 ? 13.390 50.342 72.665 1.00 21.15 399 ASP A O 1
ATOM 3111 N N . ARG A 1 400 ? 11.894 50.289 71.010 1.00 19.60 400 ARG A N 1
ATOM 3112 C CA . ARG A 1 400 ? 12.185 48.907 70.657 1.00 18.45 400 ARG A CA 1
ATOM 3113 C C . ARG A 1 400 ? 13.540 48.779 69.971 1.00 20.25 400 ARG A C 1
ATOM 3114 O O . ARG A 1 400 ? 13.997 49.685 69.267 1.00 21.87 400 ARG A O 1
ATOM 3122 N N . ARG A 1 401 ? 14.178 47.631 70.183 1.00 18.28 401 ARG A N 1
ATOM 3123 C CA . ARG A 1 401 ? 15.441 47.278 69.540 1.00 19.24 401 ARG A CA 1
ATOM 3124 C C . ARG A 1 401 ? 15.171 46.073 68.645 1.00 17.72 401 ARG A C 1
ATOM 3125 O O . ARG A 1 401 ? 15.172 44.930 69.113 1.00 19.89 401 ARG A O 1
ATOM 3133 N N . TYR A 1 402 ? 14.934 46.339 67.363 1.00 14.05 402 TYR A N 1
ATOM 3134 C CA . TYR A 1 402 ? 14.684 45.329 66.347 1.00 14.73 402 TYR A CA 1
ATOM 3135 C C . TYR A 1 402 ? 15.853 45.274 65.372 1.00 14.52 402 TYR A C 1
ATOM 3136 O O . TYR A 1 402 ? 16.575 46.254 65.189 1.00 16.78 402 TYR A O 1
ATOM 3145 N N . THR A 1 403 ? 16.025 44.117 64.737 1.00 12.96 403 THR A N 1
ATOM 3146 C CA . THR A 1 403 ? 17.059 43.930 63.728 1.00 13.10 403 THR A CA 1
ATOM 3147 C C . THR A 1 403 ? 16.409 43.411 62.459 1.00 14.23 403 THR A C 1
ATOM 3148 O O . THR A 1 403 ? 15.747 42.367 62.481 1.00 15.88 403 THR A O 1
ATOM 3152 N N . TYR A 1 404 ? 16.616 44.122 61.358 1.00 13.59 404 TYR A N 1
ATOM 3153 C CA . TYR A 1 404 ? 16.109 43.713 60.059 1.00 15.55 404 TYR A CA 1
ATOM 3154 C C . TYR A 1 404 ? 17.220 43.085 59.225 1.00 13.77 404 TYR A C 1
ATOM 3155 O O . TYR A 1 404 ? 18.402 43.405 59.390 1.00 13.34 404 TYR A O 1
ATOM 3164 N N . GLU A 1 405 ? 16.823 42.168 58.339 1.00 13.32 405 GLU A N 1
ATOM 3165 C CA . GLU A 1 405 ? 17.784 41.431 57.526 1.00 15.03 405 GLU A CA 1
ATOM 3166 C C . GLU A 1 405 ? 18.627 42.406 56.712 1.00 17.60 405 GLU A C 1
ATOM 3167 O O . GLU A 1 405 ? 18.079 43.345 56.122 1.00 14.87 405 GLU A O 1
ATOM 3173 N N . PRO A 1 406 ? 19.947 42.227 56.659 1.00 14.63 406 PRO A N 1
ATOM 3174 C CA . PRO A 1 406 ? 20.816 43.189 55.952 1.00 15.93 406 PRO A CA 1
ATOM 3175 C C . PRO A 1 406 ? 20.821 42.945 54.449 1.00 18.67 406 PRO A C 1
ATOM 3176 O O . PRO A 1 406 ? 21.804 42.496 53.848 1.00 18.21 406 PRO A O 1
ATOM 3180 N N A THR A 1 407 ? 19.689 43.238 53.816 0.64 16.45 407 THR A N 1
ATOM 3181 N N B THR A 1 407 ? 19.683 43.233 53.817 0.36 16.76 407 THR A N 1
ATOM 3182 C CA A THR A 1 407 ? 19.540 43.025 52.386 0.64 17.03 407 THR A CA 1
ATOM 3183 C CA B THR A 1 407 ? 19.486 42.983 52.396 0.36 17.10 407 THR A CA 1
ATOM 3184 C C A THR A 1 407 ? 18.655 44.115 51.806 0.64 15.13 407 THR A C 1
ATOM 3185 C C B THR A 1 407 ? 18.644 44.106 51.806 0.36 15.33 407 THR A C 1
ATOM 3186 O O A THR A 1 407 ? 17.737 44.611 52.466 0.64 14.23 407 THR A O 1
ATOM 3187 O O B THR A 1 407 ? 17.734 44.617 52.466 0.36 14.49 407 THR A O 1
ATOM 3194 N N . TYR A 1 408 ? 18.956 44.496 50.568 1.00 15.73 408 TYR A N 1
ATOM 3195 C CA . TYR A 1 408 ? 18.161 45.493 49.864 1.00 16.11 408 TYR A CA 1
ATOM 3196 C C . TYR A 1 408 ? 16.994 44.880 49.101 1.00 14.04 408 TYR A C 1
ATOM 3197 O O . TYR A 1 408 ? 16.157 45.627 48.577 1.00 13.90 408 TYR A O 1
ATOM 3206 N N . ILE A 1 409 ? 16.906 43.551 49.029 1.00 11.75 409 ILE A N 1
ATOM 3207 C CA . ILE A 1 409 ? 15.806 42.916 48.310 1.00 11.96 409 ILE A CA 1
ATOM 3208 C C . ILE A 1 409 ? 14.663 42.461 49.218 1.00 14.89 409 ILE A C 1
ATOM 3209 O O . ILE A 1 409 ? 13.518 42.386 48.749 1.00 14.80 409 ILE A O 1
ATOM 3214 N N . LEU A 1 410 ? 14.921 42.190 50.502 1.00 13.75 410 LEU A N 1
ATOM 3215 C CA A LEU A 1 410 ? 13.915 41.647 51.409 0.49 15.40 410 LEU A CA 1
ATOM 3216 C CA B LEU A 1 410 ? 13.888 41.674 51.389 0.51 15.39 410 LEU A CA 1
ATOM 3217 C C . LEU A 1 410 ? 13.753 42.552 52.624 1.00 16.55 410 LEU A C 1
ATOM 3218 O O . LEU A 1 410 ? 14.744 43.061 53.159 1.00 13.31 410 LEU A O 1
ATOM 3227 N N . ARG A 1 411 ? 12.506 42.738 53.062 1.00 11.44 411 ARG A N 1
ATOM 3228 C CA . ARG A 1 411 ? 12.180 43.455 54.293 1.00 11.06 411 ARG A CA 1
ATOM 3229 C C . ARG A 1 411 ? 11.677 42.435 55.308 1.00 13.62 411 ARG A C 1
ATOM 3230 O O . ARG A 1 411 ? 10.589 41.877 55.144 1.00 13.47 411 ARG A O 1
ATOM 3238 N N . GLY A 1 412 ? 12.457 42.190 56.355 1.00 11.18 412 GLY A N 1
ATOM 3239 C CA . GLY A 1 412 ? 12.001 41.274 57.382 1.00 12.90 412 GLY A CA 1
ATOM 3240 C C . GLY A 1 412 ? 12.862 41.281 58.624 1.00 11.90 412 GLY A C 1
ATOM 3241 O O . GLY A 1 412 ? 14.054 41.590 58.554 1.00 11.93 412 GLY A O 1
ATOM 3242 N N . LEU A 1 413 ? 12.265 40.952 59.766 1.00 10.91 413 LEU A N 1
ATOM 3243 C CA . LEU A 1 413 ? 13.012 40.830 61.009 1.00 11.08 413 LEU A CA 1
ATOM 3244 C C . LEU A 1 413 ? 13.952 39.634 60.958 1.00 12.01 413 LEU A C 1
ATOM 3245 O O . LEU A 1 413 ? 13.636 38.600 60.371 1.00 12.49 413 LEU A O 1
ATOM 3250 N N . THR A 1 414 ? 15.114 39.771 61.601 1.00 13.20 414 THR A N 1
ATOM 3251 C CA . THR A 1 414 ? 15.987 38.610 61.732 1.00 14.37 414 THR A CA 1
ATOM 3252 C C . THR A 1 414 ? 15.488 37.650 62.805 1.00 13.30 414 THR A C 1
ATOM 3253 O O . THR A 1 414 ? 15.701 36.439 62.692 1.00 13.01 414 THR A O 1
ATOM 3257 N N . GLU A 1 415 ? 14.815 38.172 63.830 1.00 14.29 415 GLU A N 1
ATOM 3258 C CA . GLU A 1 415 ? 14.331 37.414 64.978 1.00 13.53 415 GLU A CA 1
ATOM 3259 C C . GLU A 1 415 ? 13.289 38.263 65.687 1.00 12.31 415 GLU A C 1
ATOM 3260 O O . GLU A 1 415 ? 13.341 39.493 65.629 1.00 13.65 415 GLU A O 1
ATOM 3266 N N . LEU A 1 416 ? 12.347 37.603 66.361 1.00 11.86 416 LEU A N 1
ATOM 3267 C CA . LEU A 1 416 ? 11.331 38.318 67.138 1.00 11.14 416 LEU A CA 1
ATOM 3268 C C . LEU A 1 416 ? 10.970 37.493 68.364 1.00 11.49 416 LEU A C 1
ATOM 3269 O O . LEU A 1 416 ? 10.277 36.480 68.254 1.00 12.18 416 LEU A O 1
ATOM 3274 N N . HIS A 1 417 ? 11.422 37.945 69.526 1.00 11.41 417 HIS A N 1
ATOM 3275 C CA . HIS A 1 417 ? 11.188 37.243 70.779 1.00 12.07 417 HIS A CA 1
ATOM 3276 C C . HIS A 1 417 ? 9.908 37.771 71.409 1.00 11.32 417 HIS A C 1
ATOM 3277 O O . HIS A 1 417 ? 9.795 38.970 71.682 1.00 12.29 417 HIS A O 1
ATOM 3284 N N . ILE A 1 418 ? 8.938 36.885 71.622 1.00 12.42 418 ILE A N 1
ATOM 3285 C CA . ILE A 1 418 ? 7.630 37.278 72.131 1.00 14.61 418 ILE A CA 1
ATOM 3286 C C . ILE A 1 418 ? 7.327 36.499 73.403 1.00 14.19 418 ILE A C 1
ATOM 3287 O O . ILE A 1 418 ? 7.899 35.439 73.669 1.00 13.04 418 ILE A O 1
ATOM 3292 N N . THR A 1 419 ? 6.411 37.049 74.196 1.00 17.43 419 THR A N 1
ATOM 3293 C CA . THR A 1 419 ? 5.880 36.386 75.375 1.00 17.76 419 THR A CA 1
ATOM 3294 C C . THR A 1 419 ? 4.361 36.327 75.269 1.00 20.34 419 THR A C 1
ATOM 3295 O O . THR A 1 419 ? 3.739 37.084 74.516 1.00 18.47 419 THR A O 1
ATOM 3299 N N . PHE A 1 420 ? 3.768 35.416 76.034 1.00 18.21 420 PHE A N 1
ATOM 3300 C CA . PHE A 1 420 ? 2.336 35.170 75.949 1.00 18.20 420 PHE A CA 1
ATOM 3301 C C . PHE A 1 420 ? 1.926 34.286 77.113 1.00 22.92 420 PHE A C 1
ATOM 3302 O O . PHE A 1 420 ? 2.735 33.531 77.660 1.00 19.66 420 PHE A O 1
ATOM 3310 N N . THR A 1 421 ? 0.653 34.386 77.477 1.00 23.63 421 THR A N 1
ATOM 3311 C CA . THR A 1 421 ? 0.068 33.489 78.455 1.00 27.62 421 THR A CA 1
ATOM 3312 C C . THR A 1 421 ? -0.661 32.377 77.725 1.00 26.79 421 THR A C 1
ATOM 3313 O O . THR A 1 421 ? -1.623 32.662 76.994 1.00 30.43 421 THR A O 1
ATOM 3317 N N . PRO A 1 422 ? -0.244 31.119 77.860 1.00 28.12 422 PRO A N 1
ATOM 3318 C CA . PRO A 1 422 ? -0.956 30.040 77.169 1.00 31.23 422 PRO A CA 1
ATOM 3319 C C . PRO A 1 422 ? -2.413 29.992 77.602 1.00 35.44 422 PRO A C 1
ATOM 3320 O O . PRO A 1 422 ? -2.736 30.173 78.778 1.00 34.67 422 PRO A O 1
ATOM 3324 N N . ALA A 1 423 ? -3.300 29.779 76.628 1.00 41.96 423 ALA A N 1
ATOM 3325 C CA . ALA A 1 423 ? -4.724 29.692 76.921 1.00 52.39 423 ALA A CA 1
ATOM 3326 C C . ALA A 1 423 ? -5.117 28.346 77.514 1.00 65.48 423 ALA A C 1
ATOM 3327 O O . ALA A 1 423 ? -6.165 28.251 78.162 1.00 69.37 423 ALA A O 1
ATOM 3329 N N . GLY A 1 424 ? -4.303 27.313 77.315 1.00 74.25 424 GLY A N 1
ATOM 3330 C CA . GLY A 1 424 ? -4.587 25.995 77.854 1.00 79.56 424 GLY A CA 1
ATOM 3331 C C . GLY A 1 424 ? -4.002 25.771 79.236 1.00 84.18 424 GLY A C 1
ATOM 3332 O O . GLY A 1 424 ? -3.084 26.475 79.658 1.00 86.25 424 GLY A O 1
#

B-factor: mean 25.24, std 11.98, range [8.41, 88.98]

Organism: Mycobacterium marinum (strain ATCC BAA-535 / M) (NCBI:txid216594)

Radius of gyration: 21.64 Å; Cα contacts (8 Å, |Δi|>4): 702; chains: 1; bounding box: 42×60×57 Å